Protein AF-0000000066052408 (afdb_homodimer)

Radius of gyration: 25.33 Å; Cα contacts (8 Å, |Δi|>4): 1252; chains: 2; bounding box: 66×74×55 Å

Solvent-accessible surface area (backbone atoms only — not comparable to full-atom values): 29559 Å² total; per-residue (Å²): 128,69,48,79,60,50,40,47,70,69,56,45,49,55,60,23,17,51,50,47,52,53,45,55,69,47,71,55,38,45,65,36,35,68,31,61,37,12,37,42,24,28,42,33,42,73,71,62,40,71,30,27,34,31,48,51,47,48,44,19,26,50,56,53,18,26,59,65,56,77,72,68,46,70,68,59,51,27,50,50,45,27,32,21,41,76,58,24,73,42,18,31,36,32,50,43,48,46,19,87,60,53,43,69,35,18,24,49,43,43,47,47,33,48,73,22,34,39,18,25,37,33,42,34,34,56,32,76,59,57,46,38,37,100,78,55,41,79,44,62,48,55,71,67,56,37,44,48,31,49,34,31,33,46,57,47,42,62,89,50,71,53,36,39,23,38,30,56,59,31,49,80,74,72,27,59,69,55,29,42,54,49,52,42,47,31,49,73,48,54,40,63,27,36,41,43,64,40,56,86,47,69,65,55,54,51,54,41,40,72,64,43,83,61,34,28,32,40,37,42,39,53,74,91,68,67,41,51,72,60,34,18,76,51,40,26,24,36,31,31,57,51,64,38,42,57,33,19,16,50,32,38,28,51,55,43,48,50,41,37,73,74,64,46,58,41,90,70,50,74,64,52,42,52,71,67,56,50,34,60,35,18,35,38,65,62,51,50,51,49,39,52,70,72,57,42,69,89,121,128,70,48,79,61,52,39,47,71,66,57,44,45,56,61,24,17,52,50,46,52,52,46,56,69,46,71,55,38,44,65,35,36,68,32,60,36,12,36,44,25,28,42,32,42,74,72,63,39,74,30,29,34,31,48,52,48,48,44,18,28,51,55,54,17,26,59,67,56,77,72,68,45,70,69,59,50,27,50,50,45,27,32,21,42,76,57,25,74,42,18,31,36,32,50,44,48,46,21,85,60,53,43,69,35,18,25,49,44,44,47,48,34,49,74,23,34,38,17,24,37,33,41,34,33,56,31,76,62,54,52,32,41,100,80,56,42,80,43,64,49,55,71,68,56,37,44,47,33,49,34,30,33,45,59,46,42,62,88,50,71,52,36,39,24,38,30,58,59,30,48,82,75,71,28,58,68,54,30,41,53,50,52,41,48,32,49,72,49,55,39,63,28,37,40,42,66,41,54,85,48,68,64,56,54,50,54,41,40,72,64,43,85,61,36,28,32,39,36,44,39,53,74,91,67,66,42,52,73,60,36,18,77,53,41,24,23,37,32,31,58,51,63,38,41,57,33,18,16,49,31,38,28,48,55,43,48,49,42,38,73,73,64,45,57,42,87,70,51,74,64,50,42,52,71,67,57,50,35,59,34,17,34,35,66,61,51,50,52,47,39,54,69,72,54,42,69,88,120

Sequence (598 aa):
MLNEHGRRLLLGPTTQRRRLRQILDREDCVTMATIFDPVSARLAEQLGYEAGLMGGSLASYAVLGAPDLIVLTLTELAEQVHRCTRVSDVPLVVDGDHGYGNALSVMRTVHELDRAGAAAVTIEDTLLPRPYGSSGKPALVSFDEAVARVEAAVAARGDSDLLVLGRTSAATLNGIEDAVARFKAFEAAGVDAIFLPGPQQREQIDAISDAVKVPLLMAGAPEALCDPAYLATRRVKAWSAGHQTFSVALKALHDSMQLVRSGTLSLHLPGQASKQLLEQATGVPEYDEWTRQYLAGGAMLNEHGRRLLLGPTTQRRRLRQILDREDCVTMATIFDPVSARLAEQLGYEAGLMGGSLASYAVLGAPDLIVLTLTELAEQVHRCTRVSDVPLVVDGDHGYGNALSVMRTVHELDRAGAAAVTIEDTLLPRPYGSSGKPALVSFDEAVARVEAAVAARGDSDLLVLGRTSAATLNGIEDAVARFKAFEAAGVDAIFLPGPQQREQIDAISDAVKVPLLMAGAPEALCDPAYLATRRVKAWSAGHQTFSVALKALHDSMQLVRSGTLSLHLPGQASKQLLEQATGVPEYDEWTRQYLAGGA

Foldseek 3Di:
DQPPLNCCVVVALQLQLVLVLVLLVDLFAFEAQEDAAQLSLLVCQVVPGQAHEDEQQSVCCNQPVDGRQVPQDLVSQLQRLLRRSSRHSHAYEYECEQLSDALVSVLVSLVSNVNSNHSEYEHEFWDPRPPDDVNNGIDGDDLVRLLSSLLSNVVSCPPPSYFYEYEYPCCVVPNLVVVLVSNLSSVVSPGQEYEYEADEDPVSLQSNLVSHPHAYEYEQYDPVNPDRVVCSVSRHSYYYNDDVVVVVVVVLVVVLVVCVVVPDDSVPDPPDDDPVSVCSSVCVVVVVVVCVVPVVPDD/DQPPLNCCVVVALQLQLVLVVVLLVDLFAFEAQEDAAQLSLLVCQVVPGQAHEDEQQSVCCNQPVDGRQLPQDLVSQLQRLLRNSSRHSHAYEYECEQLSDALVSLLVSLVSNVNSNHSEYEHEFWDPRPDDDVNRHIDGDDLVRLLSNLLSNVVSCPPPSYFYEYEYPCCVVPNLVVVLVSNLSSVVSPGQEYEYEEDEDPVSLQSNLVSHPHAYEYEQYDPVNPDRVVCSVSRHSYYYNDDVVVVVVVVLVVVLVVCVVVPDDSVPDPPDDDPVSVCSSVCVVVVVVVCCVPVVPDD

Secondary structure (DSSP, 8-state):
---HHHHHHHHTTHHHHHHHHHHHHSSS-EEPEE--SHHHHHHHHHTT-S-EEE-HHHHHHHHHSS-SSS-S-HHHHHHHHHHHHTT--S-EEEE-TTTTSSHHHHHHHHHHHHHTT-SEEEE--BPSSSS-STTSS--B--HHHHHHHHHHHHHHHTT---EEEEE--HHHHT-HHHHHHHHHHHHHTT-SEEEEE---SHHHHHHHHHH--S-EEEES--GGG--HHHHHHTTEEEEE--SHHHHHHHHHHHHHHHHHHTT--GGG-TTPPPHHHHHHHTTHHHHHHHIIIIIS---/---HHHHHHHHTTHHHHHHHHHHHHSSS-EEPEE--SHHHHHHHHHTT-S-EEE-HHHHHHHHHSS-SSS-S-HHHHHHHHHHHHTT--S-EEEE-TTTTSSHHHHHHHHHHHHHTT-SEEEE--BPSSSS-STTSS--B--HHHHHHHHHHHHHHHTT---EEEEE--HHHHT-HHHHHHHHHHHHHHT-SEEEEE---SHHHHHHHHHH--S-EEEES--GGG--HHHHHHTTEEEEE--SHHHHHHHHHHHHHHHHHHTT--GGG-TTPPPHHHHHHHTTHHHHHHHIIIIIS---

Structure (mmCIF, N/CA/C/O backbone):
data_AF-0000000066052408-model_v1
#
loop_
_entity.id
_entity.type
_entity.pdbx_description
1 polymer 'Oxaloacetate decarboxylase'
#
loop_
_atom_site.group_PDB
_atom_site.id
_atom_site.type_symbol
_atom_site.label_atom_id
_atom_site.label_alt_id
_atom_site.label_comp_id
_atom_site.label_asym_id
_atom_site.label_entity_id
_atom_site.label_seq_id
_atom_site.pdbx_PDB_ins_code
_atom_site.Cartn_x
_atom_site.Cartn_y
_atom_site.Cartn_z
_atom_site.occupancy
_atom_site.B_iso_or_equiv
_atom_site.auth_seq_id
_atom_site.auth_comp_id
_atom_site.auth_asym_id
_atom_site.auth_atom_id
_atom_site.pdbx_PDB_model_num
ATOM 1 N N . MET A 1 1 ? -30.516 -6.156 8.039 1 37.28 1 MET A N 1
ATOM 2 C CA . MET A 1 1 ? -29.938 -6.875 6.898 1 37.28 1 MET A CA 1
ATOM 3 C C . MET A 1 1 ? -28.516 -6.43 6.633 1 37.28 1 MET A C 1
ATOM 5 O O . MET A 1 1 ? -28.25 -5.238 6.457 1 37.28 1 MET A O 1
ATOM 9 N N . LEU A 1 2 ? -27.672 -7.238 6.957 1 46.19 2 LEU A N 1
ATOM 10 C CA . LEU A 1 2 ? -26.266 -6.879 6.863 1 46.19 2 LEU A CA 1
ATOM 11 C C . LEU A 1 2 ? -25.906 -6.461 5.438 1 46.19 2 LEU A C 1
ATOM 13 O O . LEU A 1 2 ? -26.266 -7.145 4.477 1 46.19 2 LEU A O 1
ATOM 17 N N . ASN A 1 3 ? -25.562 -5.305 5.262 1 50.91 3 ASN A N 1
ATOM 18 C CA . ASN A 1 3 ? -25.094 -4.875 3.947 1 50.91 3 ASN A CA 1
ATOM 19 C C . ASN A 1 3 ? -23.938 -5.727 3.455 1 50.91 3 ASN A C 1
ATOM 21 O O . ASN A 1 3 ? -23.5 -6.648 4.145 1 50.91 3 ASN A O 1
ATOM 25 N N . GLU A 1 4 ? -23.719 -5.66 2.184 1 53.06 4 GLU A N 1
ATOM 26 C CA . GLU A 1 4 ? -22.734 -6.5 1.504 1 53.06 4 GLU A CA 1
ATOM 27 C C . GLU A 1 4 ? -21.438 -6.566 2.291 1 53.06 4 GLU A C 1
ATOM 29 O O . GLU A 1 4 ? -20.812 -7.625 2.377 1 53.06 4 GLU A O 1
ATOM 34 N N . HIS A 1 5 ? -21.172 -5.586 3.004 1 54.22 5 HIS A N 1
ATOM 35 C CA . HIS A 1 5 ? -19.953 -5.531 3.795 1 54.22 5 HIS A CA 1
ATOM 36 C C . HIS A 1 5 ? -20.094 -6.336 5.082 1 54.22 5 HIS A C 1
ATOM 38 O O . HIS A 1 5 ? -19.172 -7.066 5.469 1 54.22 5 HIS A O 1
ATOM 44 N N . GLY A 1 6 ? -21.219 -6.035 5.754 1 53.59 6 GLY A N 1
ATOM 45 C CA . GLY A 1 6 ? -21.469 -6.832 6.941 1 53.59 6 GLY A CA 1
ATOM 46 C C . GLY A 1 6 ? -21.422 -8.328 6.68 1 53.59 6 GLY A C 1
ATOM 47 O O . GLY A 1 6 ? -20.969 -9.094 7.527 1 53.59 6 GLY A O 1
ATOM 48 N N . ARG A 1 7 ? -21.938 -8.57 5.543 1 50.34 7 ARG A N 1
ATOM 49 C CA . ARG A 1 7 ? -21.938 -9.977 5.168 1 50.34 7 ARG A CA 1
ATOM 50 C C . ARG A 1 7 ? -20.516 -10.492 4.984 1 50.34 7 ARG A C 1
ATOM 52 O O . ARG A 1 7 ? -20.203 -11.625 5.359 1 50.34 7 ARG A O 1
ATOM 59 N N . ARG A 1 8 ? -19.625 -9.641 4.449 1 55.69 8 ARG A N 1
ATOM 60 C CA . ARG A 1 8 ? -18.234 -10.031 4.262 1 55.69 8 ARG A CA 1
ATOM 61 C C . ARG A 1 8 ? -17.562 -10.312 5.602 1 55.69 8 ARG A C 1
ATOM 63 O O . ARG A 1 8 ? -16.812 -11.281 5.73 1 55.69 8 ARG A O 1
ATOM 70 N N . LEU A 1 9 ? -17.891 -9.445 6.434 1 53.72 9 LEU A N 1
ATOM 71 C CA . LEU A 1 9 ? -17.281 -9.602 7.75 1 53.72 9 LEU A CA 1
ATOM 72 C C . LEU A 1 9 ? -17.812 -10.852 8.445 1 53.72 9 LEU A C 1
ATOM 74 O O . LEU A 1 9 ? -17.094 -11.5 9.203 1 53.72 9 LEU A O 1
ATOM 78 N N . LEU A 1 10 ? -19.094 -11.133 8.156 1 46.66 10 LEU A N 1
ATOM 79 C CA . LEU A 1 10 ? -19.734 -12.234 8.859 1 46.66 10 LEU A CA 1
ATOM 80 C C . LEU A 1 10 ? -19.469 -13.562 8.156 1 46.66 10 LEU A C 1
ATOM 82 O O . LEU A 1 10 ? -19.328 -14.594 8.812 1 46.66 10 LEU A O 1
ATOM 86 N N . LEU A 1 11 ? -19.562 -13.453 6.855 1 53.84 11 LEU A N 1
ATOM 87 C CA . LEU A 1 11 ? -19.484 -14.734 6.16 1 53.84 11 LEU A CA 1
ATOM 88 C C . LEU A 1 11 ? -18.031 -15.18 6.004 1 53.84 11 LEU A C 1
ATOM 90 O O . LEU A 1 11 ? -17.75 -16.359 5.766 1 53.84 11 LEU A O 1
ATOM 94 N N . GLY A 1 12 ? -17.156 -14.398 6.465 1 62.5 12 GLY A N 1
ATOM 95 C CA . GLY A 1 12 ? -15.75 -14.781 6.402 1 62.5 12 GLY A CA 1
ATOM 96 C C . GLY A 1 12 ? -15.289 -15.117 4.996 1 62.5 12 GLY A C 1
ATOM 97 O O . GLY A 1 12 ? -15.977 -14.812 4.02 1 62.5 12 GLY A O 1
ATOM 98 N N . PRO A 1 13 ? -14.156 -15.625 4.785 1 73.56 13 PRO A N 1
ATOM 99 C CA . PRO A 1 13 ? -13.508 -15.93 3.502 1 73.56 13 PRO A CA 1
ATOM 100 C C . PRO A 1 13 ? -14.156 -17.094 2.773 1 73.56 13 PRO A C 1
ATOM 102 O O . PRO A 1 13 ? -13.789 -17.406 1.637 1 73.56 13 PRO A O 1
ATOM 105 N N . THR A 1 14 ? -15.164 -17.688 3.312 1 75.88 14 THR A N 1
ATOM 106 C CA . THR A 1 14 ? -15.758 -18.906 2.775 1 75.88 14 THR A CA 1
ATOM 107 C C . THR A 1 14 ? -16.438 -18.625 1.438 1 75.88 14 THR A C 1
ATOM 109 O O . THR A 1 14 ? -16.344 -19.438 0.514 1 75.88 14 THR A O 1
ATOM 112 N N . THR A 1 15 ? -17 -17.5 1.375 1 80.88 15 THR A N 1
ATOM 113 C CA . THR A 1 15 ? -17.703 -17.156 0.137 1 80.88 15 THR A CA 1
ATOM 114 C C . THR A 1 15 ? -16.703 -17 -1.01 1 80.88 15 THR A C 1
ATOM 116 O O . THR A 1 15 ? -16.922 -17.531 -2.102 1 80.88 15 THR A O 1
ATOM 119 N N . GLN A 1 16 ? -15.578 -16.344 -0.748 1 89.62 16 GLN A N 1
ATOM 120 C CA . GLN A 1 16 ? -14.555 -16.141 -1.767 1 89.62 16 GLN A CA 1
ATOM 121 C C . GLN A 1 16 ? -13.93 -17.469 -2.184 1 89.62 16 GLN A C 1
ATOM 123 O O . GLN A 1 16 ? -13.68 -17.703 -3.369 1 89.62 16 GLN A O 1
ATOM 128 N N . ARG A 1 17 ? -13.773 -18.359 -1.26 1 93.94 17 ARG A N 1
ATOM 129 C CA . ARG A 1 17 ? -13.18 -19.656 -1.538 1 93.94 17 ARG A CA 1
ATOM 130 C C . ARG A 1 17 ? -14.109 -20.531 -2.379 1 93.94 17 ARG A C 1
ATOM 132 O O . ARG A 1 17 ? -13.68 -21.172 -3.332 1 93.94 17 ARG A O 1
ATOM 139 N N . ARG A 1 18 ? -15.344 -20.484 -2.027 1 91.94 18 ARG A N 1
ATOM 140 C CA . ARG A 1 18 ? -16.344 -21.219 -2.807 1 91.94 18 ARG A CA 1
ATOM 141 C C . ARG A 1 18 ? -16.438 -20.672 -4.227 1 91.94 18 ARG A C 1
ATOM 143 O O . ARG A 1 18 ? -16.547 -21.438 -5.188 1 91.94 18 ARG A O 1
ATOM 150 N N . ARG A 1 19 ? -16.359 -19.438 -4.316 1 94.19 19 ARG A N 1
ATOM 151 C CA . ARG A 1 19 ? -16.406 -18.812 -5.637 1 94.19 19 ARG A CA 1
ATOM 152 C C . ARG A 1 19 ? -15.211 -19.234 -6.488 1 94.19 19 ARG A C 1
ATOM 154 O O . ARG A 1 19 ? -15.359 -19.5 -7.684 1 94.19 19 ARG A O 1
ATOM 161 N N . LEU A 1 20 ? -14.047 -19.266 -5.891 1 97.25 20 LEU A N 1
ATOM 162 C CA . LEU A 1 20 ? -12.875 -19.703 -6.648 1 97.25 20 LEU A CA 1
ATOM 163 C C . LEU A 1 20 ? -13.023 -21.156 -7.082 1 97.25 20 LEU A C 1
ATOM 165 O O . LEU A 1 20 ? -12.703 -21.5 -8.219 1 97.25 20 LEU A O 1
ATOM 169 N N . ARG A 1 21 ? -13.562 -21.969 -6.223 1 96.38 21 ARG A N 1
ATOM 170 C CA . ARG A 1 21 ? -13.797 -23.359 -6.57 1 96.38 21 ARG A CA 1
ATOM 171 C C . ARG A 1 21 ? -14.758 -23.469 -7.75 1 96.38 21 ARG A C 1
ATOM 173 O O . ARG A 1 21 ? -14.555 -24.297 -8.641 1 96.38 21 ARG A O 1
ATOM 180 N N . GLN A 1 22 ? -15.734 -22.641 -7.758 1 96.44 22 GLN A N 1
ATOM 181 C CA . GLN A 1 22 ? -16.688 -22.641 -8.859 1 96.44 22 GLN A CA 1
ATOM 182 C C . GLN A 1 22 ? -16 -22.25 -10.172 1 96.44 22 GLN A C 1
ATOM 184 O O . GLN A 1 22 ? -16.297 -22.812 -11.227 1 96.44 22 GLN A O 1
ATOM 189 N N . ILE A 1 23 ? -15.148 -21.297 -10.07 1 96.88 23 ILE A N 1
ATOM 190 C CA . ILE A 1 23 ? -14.391 -20.891 -11.25 1 96.88 23 ILE A CA 1
ATOM 191 C C . ILE A 1 23 ? -13.578 -22.062 -11.781 1 96.88 23 ILE A C 1
ATOM 193 O O . ILE A 1 23 ? -13.531 -22.297 -12.992 1 96.88 23 ILE A O 1
ATOM 197 N N . LEU A 1 24 ? -12.977 -22.828 -10.914 1 97.19 24 LEU A N 1
ATOM 198 C CA . LEU A 1 24 ? -12.109 -23.953 -11.281 1 97.19 24 LEU A CA 1
ATOM 199 C C . LEU A 1 24 ? -12.914 -25.078 -11.914 1 97.19 24 LEU A C 1
ATOM 201 O O . LEU A 1 24 ? -12.352 -25.938 -12.602 1 97.19 24 LEU A O 1
ATOM 205 N N . ASP A 1 25 ? -14.203 -25.047 -11.719 1 96 25 ASP A N 1
ATOM 206 C CA . ASP A 1 25 ? -15.062 -26.109 -12.234 1 96 25 ASP A CA 1
ATOM 207 C C . ASP A 1 25 ? -15.672 -25.703 -13.578 1 96 25 ASP A C 1
ATOM 209 O O . ASP A 1 25 ? -16.297 -26.516 -14.258 1 96 25 ASP A O 1
ATOM 213 N N . ARG A 1 26 ? -15.477 -24.484 -13.984 1 95.88 26 ARG A N 1
ATOM 214 C CA . ARG A 1 26 ? -16.031 -24 -15.242 1 95.88 26 ARG A CA 1
ATOM 215 C C . ARG A 1 26 ? -15.203 -24.5 -16.422 1 95.88 26 ARG A C 1
ATOM 217 O O . ARG A 1 26 ? -14.125 -25.062 -16.25 1 95.88 26 ARG A O 1
ATOM 224 N N . GLU A 1 27 ? -15.773 -24.25 -17.594 1 95.56 27 GLU A N 1
ATOM 225 C CA . GLU A 1 27 ? -15.086 -24.656 -18.812 1 95.56 27 GLU A CA 1
ATOM 226 C C . GLU A 1 27 ? -14.195 -23.547 -19.359 1 95.56 27 GLU A C 1
ATOM 228 O O . GLU A 1 27 ? -13.242 -23.812 -20.078 1 95.56 27 GLU A O 1
ATOM 233 N N . ASP A 1 28 ? -14.5 -22.359 -18.969 1 96.19 28 ASP A N 1
ATOM 234 C CA . ASP A 1 28 ? -13.773 -21.219 -19.516 1 96.19 28 ASP A CA 1
ATOM 235 C C . ASP A 1 28 ? -12.562 -20.859 -18.672 1 96.19 28 ASP A C 1
ATOM 237 O O . ASP A 1 28 ? -12.305 -21.516 -17.641 1 96.19 28 ASP A O 1
ATOM 241 N N . CYS A 1 29 ? -11.719 -20.016 -19.156 1 96.69 29 CYS A N 1
ATOM 242 C CA . CYS A 1 29 ? -10.555 -19.453 -18.484 1 96.69 29 CYS A CA 1
ATOM 243 C C . CYS A 1 29 ? -10.766 -17.984 -18.172 1 96.69 29 CYS A C 1
ATOM 245 O O . CYS A 1 29 ? -11.023 -17.188 -19.078 1 96.69 29 CYS A O 1
ATOM 247 N N . VAL A 1 30 ? -10.664 -17.641 -16.906 1 96.06 30 VAL A N 1
ATOM 248 C CA . VAL A 1 30 ? -10.914 -16.25 -16.547 1 96.06 30 VAL A CA 1
ATOM 249 C C . VAL A 1 30 ? -9.586 -15.523 -16.375 1 96.06 30 VAL A C 1
ATOM 251 O O . VAL A 1 30 ? -8.57 -16.141 -16.016 1 96.06 30 VAL A O 1
ATOM 254 N N . THR A 1 31 ? -9.609 -14.211 -16.656 1 95.31 31 THR A N 1
ATOM 255 C CA . THR A 1 31 ? -8.469 -13.336 -16.406 1 95.31 31 THR A CA 1
ATOM 256 C C . THR A 1 31 ? -8.461 -12.859 -14.953 1 95.31 31 THR A C 1
ATOM 258 O O . THR A 1 31 ? -9.461 -12.32 -14.469 1 95.31 31 THR A O 1
ATOM 261 N N . MET A 1 32 ? -7.367 -13.078 -14.305 1 96.88 32 MET A N 1
ATOM 262 C CA . MET A 1 32 ? -7.258 -12.641 -12.914 1 96.88 32 MET A CA 1
ATOM 263 C C . MET A 1 32 ? -6.762 -11.195 -12.836 1 96.88 32 MET A C 1
ATOM 265 O O . MET A 1 32 ? -5.875 -10.805 -13.594 1 96.88 32 MET A O 1
ATOM 269 N N . ALA A 1 33 ? -7.285 -10.453 -11.945 1 97.62 33 ALA A N 1
ATOM 270 C CA . ALA A 1 33 ? -6.781 -9.109 -11.656 1 97.62 33 ALA A CA 1
ATOM 271 C C . ALA A 1 33 ? -5.469 -9.172 -10.875 1 97.62 33 ALA A C 1
ATOM 273 O O . ALA A 1 33 ? -5.293 -10.039 -10.016 1 97.62 33 ALA A O 1
ATOM 274 N N . THR A 1 34 ? -4.594 -8.273 -11.203 1 96.38 34 THR A N 1
ATOM 275 C CA . THR A 1 34 ? -3.43 -8.039 -10.359 1 96.38 34 THR A CA 1
ATOM 276 C C . THR A 1 34 ? -3.809 -7.211 -9.133 1 96.38 34 THR A C 1
ATOM 278 O O . THR A 1 34 ? -4.227 -6.059 -9.258 1 96.38 34 THR A O 1
ATOM 281 N N . ILE A 1 35 ? -3.693 -7.809 -7.961 1 98.19 35 ILE A N 1
ATOM 282 C CA . ILE A 1 35 ? -4.082 -7.148 -6.719 1 98.19 35 ILE A CA 1
ATOM 283 C C . ILE A 1 35 ? -2.881 -7.062 -5.781 1 98.19 35 ILE A C 1
ATOM 285 O O . ILE A 1 35 ? -2.174 -8.055 -5.578 1 98.19 35 ILE A O 1
ATOM 289 N N . PHE A 1 36 ? -2.613 -5.84 -5.219 1 97.88 36 PHE A N 1
ATOM 290 C CA . PHE A 1 36 ? -1.423 -5.695 -4.387 1 97.88 36 PHE A CA 1
ATOM 291 C C . PHE A 1 36 ? -1.698 -4.773 -3.205 1 97.88 36 PHE A C 1
ATOM 293 O O . PHE A 1 36 ? -0.852 -4.617 -2.322 1 97.88 36 PHE A O 1
ATOM 300 N N . ASP A 1 37 ? -2.82 -4.145 -3.127 1 98.06 37 ASP A N 1
ATOM 301 C CA . ASP A 1 37 ? -3.244 -3.299 -2.014 1 98.06 37 ASP A CA 1
ATOM 302 C C . ASP A 1 37 ? -4.766 -3.168 -1.972 1 98.06 37 ASP A C 1
ATOM 304 O O . ASP A 1 37 ? -5.461 -3.676 -2.854 1 98.06 37 ASP A O 1
ATOM 308 N N . PRO A 1 38 ? -5.332 -2.535 -0.954 1 98.06 38 PRO A N 1
ATOM 309 C CA . PRO A 1 38 ? -6.789 -2.447 -0.816 1 98.06 38 PRO A CA 1
ATOM 310 C C . PRO A 1 38 ? -7.449 -1.711 -1.98 1 98.06 38 PRO A C 1
ATOM 312 O O . PRO A 1 38 ? -8.539 -2.094 -2.422 1 98.06 38 PRO A O 1
ATOM 315 N N . VAL A 1 39 ? -6.824 -0.706 -2.49 1 98.31 39 VAL A N 1
ATOM 316 C CA . VAL A 1 39 ? -7.402 0.071 -3.582 1 98.31 39 VAL A CA 1
ATOM 317 C C . VAL A 1 39 ? -7.492 -0.793 -4.84 1 98.31 39 VAL A C 1
ATOM 319 O O . VAL A 1 39 ? -8.539 -0.83 -5.496 1 98.31 39 VAL A O 1
ATOM 322 N N . SER A 1 40 ? -6.445 -1.559 -5.172 1 98.31 40 SER A N 1
ATOM 323 C CA . SER A 1 40 ? -6.504 -2.441 -6.332 1 98.31 40 SER A CA 1
ATOM 324 C C . SER A 1 40 ? -7.52 -3.561 -6.129 1 98.31 40 SER A C 1
ATOM 326 O O . SER A 1 40 ? -8.148 -4.016 -7.082 1 98.31 40 SER A O 1
ATOM 328 N N . ALA A 1 41 ? -7.695 -4.008 -4.906 1 98.19 41 ALA A N 1
ATOM 329 C CA . ALA A 1 41 ? -8.703 -5.02 -4.602 1 98.19 41 ALA A CA 1
ATOM 330 C C . ALA A 1 41 ? -10.109 -4.48 -4.836 1 98.19 41 ALA A C 1
ATOM 332 O O . ALA A 1 41 ? -10.945 -5.148 -5.457 1 98.19 41 ALA A O 1
ATOM 333 N N . ARG A 1 42 ? -10.367 -3.262 -4.352 1 97.88 42 ARG A N 1
ATOM 334 C CA . ARG A 1 42 ? -11.672 -2.643 -4.57 1 97.88 42 ARG A CA 1
ATOM 335 C C . ARG A 1 42 ? -11.938 -2.436 -6.055 1 97.88 42 ARG A C 1
ATOM 337 O O . ARG A 1 42 ? -13.047 -2.686 -6.535 1 97.88 42 ARG A O 1
ATOM 344 N N . LEU A 1 43 ? -10.914 -1.972 -6.762 1 98.5 43 LEU A N 1
ATOM 345 C CA . LEU A 1 43 ? -11.062 -1.737 -8.195 1 98.5 43 LEU A CA 1
ATOM 346 C C . LEU A 1 43 ? -11.383 -3.035 -8.93 1 98.5 43 LEU A C 1
ATOM 348 O O . LEU A 1 43 ? -12.203 -3.051 -9.844 1 98.5 43 LEU A O 1
ATOM 352 N N . ALA A 1 44 ? -10.719 -4.141 -8.539 1 98.19 44 ALA A N 1
ATOM 353 C CA . ALA A 1 44 ? -10.984 -5.434 -9.156 1 98.19 44 ALA A CA 1
ATOM 354 C C . ALA A 1 44 ? -12.453 -5.82 -9.023 1 98.19 44 ALA A C 1
ATOM 356 O O . ALA A 1 44 ? -13.078 -6.27 -9.984 1 98.19 44 ALA A O 1
ATOM 357 N N . GLU A 1 45 ? -12.953 -5.629 -7.844 1 96.81 45 GLU A N 1
ATOM 358 C CA . GLU A 1 45 ? -14.359 -5.945 -7.594 1 96.81 45 GLU A CA 1
ATOM 359 C C . GLU A 1 45 ? -15.281 -5.043 -8.398 1 96.81 45 GLU A C 1
ATOM 361 O O . GLU A 1 45 ? -16.219 -5.516 -9.039 1 96.81 45 GLU A O 1
ATOM 366 N N . GLN A 1 46 ? -15.008 -3.764 -8.406 1 96.5 46 GLN A N 1
ATOM 367 C CA . GLN A 1 46 ? -15.828 -2.779 -9.102 1 96.5 46 GLN A CA 1
ATOM 368 C C . GLN A 1 46 ? -15.844 -3.031 -10.602 1 96.5 46 GLN A C 1
ATOM 370 O O . GLN A 1 46 ? -16.859 -2.803 -11.266 1 96.5 46 GLN A O 1
ATOM 375 N N . LEU A 1 47 ? -14.742 -3.502 -11.125 1 97.94 47 LEU A N 1
ATOM 376 C CA . LEU A 1 47 ? -14.594 -3.703 -12.562 1 97.94 47 LEU A CA 1
ATOM 377 C C . LEU A 1 47 ? -15.109 -5.078 -12.977 1 97.94 47 LEU A C 1
ATOM 379 O O . LEU A 1 47 ? -15.133 -5.406 -14.164 1 97.94 47 LEU A O 1
ATOM 383 N N . GLY A 1 48 ? -15.469 -5.953 -11.977 1 97.38 48 GLY A N 1
ATOM 384 C CA . GLY A 1 48 ? -16.141 -7.207 -12.273 1 97.38 48 GLY A CA 1
ATOM 385 C C . GLY A 1 48 ? -15.195 -8.375 -12.453 1 97.38 48 GLY A C 1
ATOM 386 O O . GLY A 1 48 ? -15.547 -9.375 -13.078 1 97.38 48 GLY A O 1
ATOM 387 N N . TYR A 1 49 ? -13.977 -8.242 -12.008 1 97.69 49 TYR A N 1
ATOM 388 C CA . TYR A 1 49 ? -13.102 -9.406 -12.016 1 97.69 49 TYR A CA 1
ATOM 389 C C . TYR A 1 49 ? -13.664 -10.516 -11.133 1 97.69 49 TYR A C 1
ATOM 391 O O . TYR A 1 49 ? -14.227 -10.25 -10.07 1 97.69 49 TYR A O 1
ATOM 399 N N . GLU A 1 50 ? -13.445 -11.703 -11.539 1 97.25 50 GLU A N 1
ATOM 400 C CA . GLU A 1 50 ? -14.008 -12.836 -10.805 1 97.25 50 GLU A CA 1
ATOM 401 C C . GLU A 1 50 ? -12.961 -13.492 -9.906 1 97.25 50 GLU A C 1
ATOM 403 O O . GLU A 1 50 ? -13.305 -14.258 -9.008 1 97.25 50 GLU A O 1
ATOM 408 N N . ALA A 1 51 ? -11.68 -13.188 -10.141 1 98 51 ALA A N 1
ATOM 409 C CA . ALA A 1 51 ? -10.555 -13.672 -9.336 1 98 51 ALA A CA 1
ATOM 410 C C . ALA A 1 51 ? -9.383 -12.703 -9.406 1 98 51 ALA A C 1
ATOM 412 O O . ALA A 1 51 ? -9.273 -11.914 -10.352 1 98 51 ALA A O 1
ATOM 413 N N . GLY A 1 52 ? -8.586 -12.727 -8.406 1 97.88 52 GLY A N 1
ATOM 414 C CA . GLY A 1 52 ? -7.375 -11.922 -8.352 1 97.88 52 GLY A CA 1
ATOM 415 C C . GLY A 1 52 ? -6.141 -12.719 -7.977 1 97.88 52 GLY A C 1
ATOM 416 O O . GLY A 1 52 ? -6.246 -13.82 -7.441 1 97.88 52 GLY A O 1
ATOM 417 N N . LEU A 1 53 ? -5.004 -12.156 -8.312 1 98.31 53 LEU A N 1
ATOM 418 C CA . LEU A 1 53 ? -3.703 -12.742 -8 1 98.31 53 LEU A CA 1
ATOM 419 C C . LEU A 1 53 ? -2.811 -11.727 -7.289 1 98.31 53 LEU A C 1
ATOM 421 O O . LEU A 1 53 ? -2.658 -10.594 -7.754 1 98.31 53 LEU A O 1
ATOM 425 N N . MET A 1 54 ? -2.338 -12.102 -6.145 1 98.12 54 MET A N 1
ATOM 426 C CA . MET A 1 54 ? -1.227 -11.398 -5.512 1 98.12 54 MET A CA 1
ATOM 427 C C . MET A 1 54 ? 0.064 -12.203 -5.633 1 98.12 54 MET A C 1
ATOM 429 O O . MET A 1 54 ? 0.312 -13.109 -4.836 1 98.12 54 MET A O 1
ATOM 433 N N . GLY A 1 55 ? 0.853 -11.836 -6.613 1 96.38 55 GLY A N 1
ATOM 434 C CA . GLY A 1 55 ? 2.154 -12.461 -6.77 1 96.38 55 GLY A CA 1
ATOM 435 C C . GLY A 1 55 ? 3.156 -12.031 -5.719 1 96.38 55 GLY A C 1
ATOM 436 O O . GLY A 1 55 ? 2.969 -11 -5.062 1 96.38 55 GLY A O 1
ATOM 437 N N . GLY A 1 56 ? 4.199 -12.82 -5.562 1 93.94 56 GLY A N 1
ATOM 438 C CA . GLY A 1 56 ? 5.242 -12.508 -4.598 1 93.94 56 GLY A CA 1
ATOM 439 C C . GLY A 1 56 ? 5.965 -11.211 -4.902 1 93.94 56 GLY A C 1
ATOM 440 O O . GLY A 1 56 ? 6.273 -10.43 -3.996 1 93.94 56 GLY A O 1
ATOM 441 N N . SER A 1 57 ? 6.254 -10.961 -6.148 1 93.56 57 SER A N 1
ATOM 442 C CA . SER A 1 57 ? 6.945 -9.734 -6.527 1 93.56 57 SER A CA 1
ATOM 443 C C . SER A 1 57 ? 6.121 -8.5 -6.176 1 93.56 57 SER A C 1
ATOM 445 O O . SER A 1 57 ? 6.645 -7.535 -5.613 1 93.56 57 SER A O 1
ATOM 447 N N . LEU A 1 58 ? 4.844 -8.555 -6.465 1 94.62 58 LEU A N 1
ATOM 448 C CA . LEU A 1 58 ? 3.984 -7.402 -6.199 1 94.62 58 LEU A CA 1
ATOM 449 C C . LEU A 1 58 ? 3.85 -7.156 -4.699 1 94.62 58 LEU A C 1
ATOM 451 O O . LEU A 1 58 ? 3.828 -6.008 -4.254 1 94.62 58 LEU A O 1
ATOM 455 N N . ALA A 1 59 ? 3.711 -8.258 -4.004 1 96.62 59 ALA A N 1
ATOM 456 C CA . ALA A 1 59 ? 3.672 -8.102 -2.551 1 96.62 59 ALA A CA 1
ATOM 457 C C . ALA A 1 59 ? 4.953 -7.453 -2.033 1 96.62 59 ALA A C 1
ATOM 459 O O . ALA A 1 59 ? 4.902 -6.562 -1.181 1 96.62 59 ALA A O 1
ATOM 460 N N . SER A 1 60 ? 6.078 -7.883 -2.566 1 96.38 60 SER A N 1
ATOM 461 C CA . SER A 1 60 ? 7.355 -7.32 -2.15 1 96.38 60 SER A CA 1
ATOM 462 C C . SER 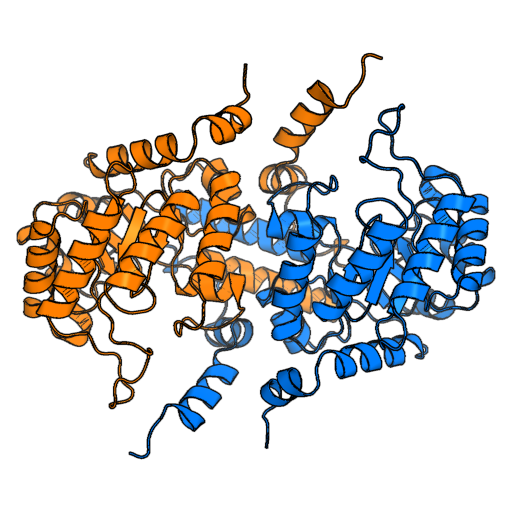A 1 60 ? 7.449 -5.84 -2.5 1 96.38 60 SER A C 1
ATOM 464 O O . SER A 1 60 ? 7.902 -5.031 -1.688 1 96.38 60 SER A O 1
ATOM 466 N N . TYR A 1 61 ? 7.016 -5.5 -3.715 1 96.88 61 TYR A N 1
ATOM 467 C CA . TYR A 1 61 ? 7.004 -4.102 -4.129 1 96.88 61 TYR A CA 1
ATOM 468 C C . TYR A 1 61 ? 6.145 -3.262 -3.193 1 96.88 61 TYR A C 1
ATOM 470 O O . TYR A 1 61 ? 6.598 -2.238 -2.676 1 96.88 61 TYR A O 1
ATOM 478 N N . ALA A 1 62 ? 4.945 -3.758 -2.965 1 97 62 ALA A N 1
ATOM 479 C CA . ALA A 1 62 ? 3.941 -2.977 -2.248 1 97 62 ALA A CA 1
ATOM 480 C C . ALA A 1 62 ? 4.324 -2.807 -0.78 1 97 62 ALA A C 1
ATOM 482 O O . ALA A 1 62 ? 4.109 -1.742 -0.195 1 97 62 ALA A O 1
ATOM 483 N N . VAL A 1 63 ? 4.91 -3.855 -0.181 1 97.44 63 VAL A N 1
ATOM 484 C CA . VAL A 1 63 ? 5.133 -3.869 1.262 1 97.44 63 VAL A CA 1
ATOM 485 C C . VAL A 1 63 ? 6.523 -3.326 1.575 1 97.44 63 VAL A C 1
ATOM 487 O O . VAL A 1 63 ? 6.703 -2.568 2.531 1 97.44 63 VAL A O 1
ATOM 490 N N . LEU A 1 64 ? 7.512 -3.668 0.698 1 96.12 64 LEU A N 1
ATOM 491 C CA . LEU A 1 64 ? 8.898 -3.398 1.062 1 96.12 64 LEU A CA 1
ATOM 492 C C . LEU A 1 64 ? 9.523 -2.373 0.12 1 96.12 64 LEU A C 1
ATOM 494 O O . LEU A 1 64 ? 10.578 -1.813 0.414 1 96.12 64 LEU A O 1
ATOM 498 N N . GLY A 1 65 ? 8.844 -2.113 -1.03 1 96.06 65 GLY A N 1
ATOM 499 C CA . GLY A 1 65 ? 9.578 -1.388 -2.051 1 96.06 65 GLY A CA 1
ATOM 500 C C . GLY A 1 65 ? 10.875 -2.07 -2.451 1 96.06 65 GLY A C 1
ATOM 501 O O . GLY A 1 65 ? 11.898 -1.411 -2.645 1 96.06 65 GLY A O 1
ATOM 502 N N . ALA A 1 66 ? 10.844 -3.342 -2.553 1 94.88 66 ALA A N 1
ATOM 503 C CA . ALA A 1 66 ? 12.031 -4.152 -2.82 1 94.88 66 ALA A CA 1
ATOM 504 C C . ALA A 1 66 ? 11.727 -5.242 -3.846 1 94.88 66 ALA A C 1
ATOM 506 O O . ALA A 1 66 ? 10.57 -5.613 -4.047 1 94.88 66 ALA A O 1
ATOM 507 N N . PRO A 1 67 ? 12.773 -5.691 -4.527 1 92.44 67 PRO A N 1
ATOM 508 C CA . PRO A 1 67 ? 12.547 -6.82 -5.43 1 92.44 67 PRO A CA 1
ATOM 509 C C . PRO A 1 67 ? 12.18 -8.102 -4.688 1 92.44 67 PRO A C 1
ATOM 511 O O . PRO A 1 67 ? 12.383 -8.195 -3.473 1 92.44 67 PRO A O 1
ATOM 514 N N . ASP A 1 68 ? 11.664 -9.023 -5.391 1 90.25 68 ASP A N 1
ATOM 515 C CA . ASP A 1 68 ? 11.219 -10.297 -4.848 1 90.25 68 ASP A CA 1
ATOM 516 C C . ASP A 1 68 ? 12.406 -11.234 -4.605 1 90.25 68 ASP A C 1
ATOM 518 O O . ASP A 1 68 ? 12.727 -12.07 -5.449 1 90.25 68 ASP A O 1
ATOM 522 N N . LEU A 1 69 ? 13.039 -11.109 -3.465 1 85.06 69 LEU A N 1
ATOM 523 C CA . LEU A 1 69 ? 14.188 -11.922 -3.09 1 85.06 69 LEU A CA 1
ATOM 524 C C . LEU A 1 69 ? 13.914 -12.695 -1.803 1 85.06 69 LEU A C 1
ATOM 526 O O . LEU A 1 69 ? 14.844 -13.008 -1.053 1 85.06 69 LEU A O 1
ATOM 530 N N . ILE A 1 70 ? 12.602 -12.773 -1.484 1 82.81 70 ILE A N 1
ATOM 531 C CA . ILE A 1 70 ? 12.102 -13.555 -0.361 1 82.81 70 ILE A CA 1
ATOM 532 C C . ILE A 1 70 ? 12.555 -12.93 0.953 1 82.81 70 ILE A C 1
ATOM 534 O O . ILE A 1 70 ? 12.906 -13.633 1.899 1 82.81 70 ILE A O 1
ATOM 538 N N . VAL A 1 71 ? 12.711 -11.664 0.881 1 88.25 71 VAL A N 1
ATOM 539 C CA . VAL A 1 71 ? 12.984 -10.938 2.117 1 88.25 71 VAL A CA 1
ATOM 540 C C . VAL A 1 71 ? 11.68 -10.602 2.83 1 88.25 71 VAL A C 1
ATOM 542 O O . VAL A 1 71 ? 11.656 -10.406 4.047 1 88.25 71 VAL A O 1
ATOM 545 N N . LEU A 1 72 ? 10.625 -10.547 2.021 1 93.62 72 LEU A N 1
ATOM 546 C CA . LEU A 1 72 ? 9.289 -10.352 2.582 1 93.62 72 LEU A CA 1
ATOM 547 C C . LEU A 1 72 ? 8.953 -11.461 3.578 1 93.62 72 LEU A C 1
ATOM 549 O O . LEU A 1 72 ? 9.047 -12.641 3.252 1 93.62 72 LEU A O 1
ATOM 553 N N . THR A 1 73 ? 8.586 -11.117 4.82 1 94.56 73 THR A N 1
ATOM 554 C CA . THR A 1 73 ? 8.266 -12.102 5.848 1 94.56 73 THR A CA 1
ATOM 555 C C . THR A 1 73 ? 6.836 -12.609 5.691 1 94.56 73 THR A C 1
ATOM 557 O O . THR A 1 73 ? 6 -11.938 5.086 1 94.56 73 THR A O 1
ATOM 560 N N . LEU A 1 74 ? 6.609 -13.75 6.234 1 96.31 74 LEU A N 1
ATOM 561 C CA . LEU A 1 74 ? 5.258 -14.305 6.211 1 96.31 74 LEU A CA 1
ATOM 562 C C . LEU A 1 74 ? 4.277 -13.359 6.902 1 96.31 74 LEU A C 1
ATOM 564 O O . LEU A 1 74 ? 3.154 -13.172 6.426 1 96.31 74 LEU A O 1
ATOM 568 N N . THR A 1 75 ? 4.742 -12.742 8.031 1 96.56 75 THR A N 1
ATOM 569 C CA . THR A 1 75 ? 3.879 -11.828 8.766 1 96.56 75 THR A CA 1
ATOM 570 C C . THR A 1 75 ? 3.486 -10.633 7.895 1 96.56 75 THR A C 1
ATOM 572 O O . THR A 1 75 ? 2.32 -10.234 7.867 1 96.56 75 THR A O 1
ATOM 575 N N . GLU A 1 76 ? 4.414 -10.102 7.184 1 97.44 76 GLU A N 1
ATOM 576 C CA . GLU A 1 76 ? 4.16 -8.977 6.293 1 97.44 76 GLU A CA 1
ATOM 577 C C . GLU A 1 76 ? 3.232 -9.367 5.148 1 97.44 76 GLU A C 1
ATOM 579 O O . GLU A 1 76 ? 2.328 -8.609 4.789 1 97.44 76 GLU A O 1
ATOM 584 N N . LEU A 1 77 ? 3.441 -10.539 4.562 1 98 77 LEU A N 1
ATOM 585 C CA . LEU A 1 77 ? 2.57 -11.016 3.49 1 98 77 LEU A CA 1
ATOM 586 C C . LEU A 1 77 ? 1.149 -11.227 4 1 98 77 LEU A C 1
ATOM 588 O O . LEU A 1 77 ? 0.188 -10.766 3.381 1 98 77 LEU A O 1
ATOM 592 N N . ALA A 1 78 ? 1.011 -11.914 5.145 1 98.19 78 ALA A N 1
ATOM 593 C CA . ALA A 1 78 ? -0.31 -12.188 5.703 1 98.19 78 ALA A CA 1
ATOM 594 C C . ALA A 1 78 ? -1.072 -10.898 5.977 1 98.19 78 ALA A C 1
ATOM 596 O O . ALA A 1 78 ? -2.273 -10.805 5.707 1 98.19 78 ALA A O 1
ATOM 597 N N . GLU A 1 79 ? -0.382 -9.938 6.457 1 97.56 79 GLU A N 1
ATOM 598 C CA . GLU A 1 79 ? -1.022 -8.656 6.719 1 97.56 79 GLU A CA 1
ATOM 599 C C . GLU A 1 79 ? -1.5 -8 5.422 1 97.56 79 GLU A C 1
ATOM 601 O O . GLU A 1 79 ? -2.609 -7.469 5.363 1 97.56 79 GLU A O 1
ATOM 606 N N . GLN A 1 80 ? -0.668 -8.016 4.449 1 98.38 80 GLN A N 1
ATOM 607 C 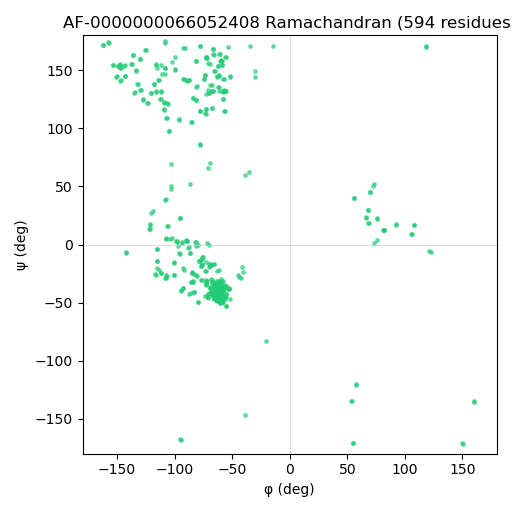CA . GLN A 1 80 ? -1.033 -7.418 3.17 1 98.38 80 GLN A CA 1
ATOM 608 C C . GLN A 1 80 ? -2.23 -8.133 2.549 1 98.38 80 GLN A C 1
ATOM 610 O O . GLN A 1 80 ? -3.117 -7.492 1.98 1 98.38 80 GLN A O 1
ATOM 615 N N . VAL A 1 81 ? -2.24 -9.461 2.66 1 98.31 81 VAL A N 1
ATOM 616 C CA . VAL A 1 81 ? -3.361 -10.258 2.166 1 98.31 81 VAL A CA 1
ATOM 617 C C . VAL A 1 81 ? -4.641 -9.859 2.898 1 98.31 81 VAL A C 1
ATOM 619 O O . VAL A 1 81 ? -5.676 -9.625 2.27 1 98.31 81 VAL A O 1
ATOM 622 N N . HIS A 1 82 ? -4.562 -9.727 4.168 1 97.19 82 HIS A N 1
ATOM 623 C CA . HIS A 1 82 ? -5.727 -9.352 4.957 1 97.19 82 HIS A CA 1
ATOM 624 C C . HIS A 1 82 ? -6.23 -7.965 4.566 1 97.19 82 HIS A C 1
ATOM 626 O O . HIS A 1 82 ? -7.441 -7.75 4.449 1 97.19 82 HIS A O 1
ATOM 632 N N . ARG A 1 83 ? -5.328 -7.023 4.363 1 97.31 83 ARG A N 1
ATOM 633 C CA . ARG A 1 83 ? -5.711 -5.68 3.939 1 97.31 83 ARG A CA 1
ATOM 634 C C . ARG A 1 83 ? -6.539 -5.727 2.658 1 97.31 83 ARG A C 1
ATOM 636 O O . ARG A 1 83 ? -7.469 -4.934 2.486 1 97.31 83 ARG A O 1
ATOM 643 N N . CYS A 1 84 ? -6.227 -6.617 1.8 1 97.69 84 CYS A N 1
ATOM 644 C CA . CYS A 1 84 ? -6.91 -6.703 0.513 1 97.69 84 CYS A CA 1
ATOM 645 C C . CYS A 1 84 ? -8.219 -7.473 0.639 1 97.69 84 CYS A C 1
ATOM 647 O O . CYS A 1 84 ? -9.242 -7.055 0.094 1 97.69 84 CYS A O 1
ATOM 649 N N . THR A 1 85 ? -8.219 -8.562 1.404 1 96.56 85 THR A N 1
ATOM 650 C CA . THR A 1 85 ? -9.375 -9.453 1.433 1 96.56 85 THR A CA 1
ATOM 651 C C . THR A 1 85 ? -10.492 -8.859 2.283 1 96.56 85 THR A C 1
ATOM 653 O O . THR A 1 85 ? -11.664 -9.203 2.102 1 96.56 85 THR A O 1
ATOM 656 N N . ARG A 1 86 ? -10.227 -7.941 3.104 1 93.25 86 ARG A N 1
ATOM 657 C CA . ARG A 1 86 ? -11.266 -7.371 3.951 1 93.25 86 ARG A CA 1
ATOM 658 C C . ARG A 1 86 ? -12.109 -6.367 3.176 1 93.25 86 ARG A C 1
ATOM 660 O O . ARG A 1 86 ? -13.203 -5.996 3.613 1 93.25 86 ARG A O 1
ATOM 667 N N . VAL A 1 87 ? -11.633 -5.926 1.976 1 94.75 87 VAL A N 1
ATOM 668 C CA . VAL A 1 87 ? -12.328 -4.824 1.326 1 94.75 87 VAL A CA 1
ATOM 669 C C . VAL A 1 87 ? -12.945 -5.301 0.014 1 94.75 87 VAL A C 1
ATOM 671 O O . VAL A 1 87 ? -13.609 -4.531 -0.683 1 94.75 87 VAL A O 1
ATOM 674 N N . SER A 1 88 ? -12.734 -6.535 -0.394 1 94.25 88 SER A N 1
ATOM 675 C CA . SER A 1 88 ? -13.195 -7.047 -1.68 1 94.25 88 SER A CA 1
ATOM 676 C C . SER A 1 88 ? -13.648 -8.5 -1.568 1 94.25 88 SER A C 1
ATOM 678 O O . SER A 1 88 ? -13.008 -9.297 -0.882 1 94.25 88 SER A O 1
ATOM 680 N N . ASP A 1 89 ? -14.625 -8.836 -2.299 1 93.12 89 ASP A N 1
ATOM 681 C CA . ASP A 1 89 ? -15.141 -10.203 -2.328 1 93.12 89 ASP A CA 1
ATOM 682 C C . ASP A 1 89 ? -14.492 -11 -3.459 1 93.12 89 ASP A C 1
ATOM 684 O O . ASP A 1 89 ? -14.836 -12.172 -3.674 1 93.12 89 ASP A O 1
ATOM 688 N N . VAL A 1 90 ? -13.594 -10.406 -4.199 1 96.69 90 VAL A N 1
ATOM 689 C CA . VAL A 1 90 ? -12.883 -11.141 -5.246 1 96.69 90 VAL A CA 1
ATOM 690 C C . VAL A 1 90 ? -11.969 -12.188 -4.613 1 96.69 90 VAL A C 1
ATOM 692 O O . VAL A 1 90 ? -11.117 -11.859 -3.783 1 96.69 90 VAL A O 1
ATOM 695 N N . PRO A 1 91 ? -12.219 -13.477 -4.898 1 98.12 91 PRO A N 1
ATOM 696 C CA . PRO A 1 91 ? -11.289 -14.469 -4.363 1 98.12 91 PRO A CA 1
ATOM 697 C C . PRO A 1 91 ? -9.844 -14.203 -4.766 1 98.12 91 PRO A C 1
ATOM 699 O O . PRO A 1 91 ? -9.562 -13.961 -5.941 1 98.12 91 PRO A O 1
ATOM 702 N N . LEU A 1 92 ? -8.961 -14.25 -3.783 1 98.25 92 LEU A N 1
ATOM 703 C CA . LEU A 1 92 ? -7.57 -13.867 -3.998 1 98.25 92 LEU A CA 1
ATOM 704 C C . LEU A 1 92 ? -6.656 -15.086 -3.949 1 98.25 92 LEU A C 1
ATOM 706 O O . LEU A 1 92 ? -6.57 -15.766 -2.92 1 98.25 92 LEU A O 1
ATOM 710 N N . VAL A 1 93 ? -5.996 -15.391 -5.098 1 98.62 93 VAL A N 1
ATOM 711 C CA . VAL A 1 93 ? -4.902 -16.359 -5.141 1 98.62 93 VAL A CA 1
ATOM 712 C C . VAL A 1 93 ? -3.605 -15.688 -4.688 1 98.62 93 VAL A C 1
ATOM 714 O O . VAL A 1 93 ? -3.201 -14.656 -5.238 1 98.62 93 VAL A O 1
ATOM 717 N N . VAL A 1 94 ? -2.975 -16.266 -3.693 1 98.62 94 VAL A N 1
ATOM 718 C CA . VAL A 1 94 ? -1.801 -15.648 -3.09 1 98.62 94 VAL A CA 1
ATOM 719 C C . VAL A 1 94 ? -0.574 -16.531 -3.318 1 98.62 94 VAL A C 1
ATOM 721 O O . VAL A 1 94 ? -0.614 -17.734 -3.072 1 98.62 94 VAL A O 1
ATOM 724 N N . ASP A 1 95 ? 0.463 -15.898 -3.773 1 97.62 95 ASP A N 1
ATOM 725 C CA . ASP A 1 95 ? 1.74 -16.594 -3.865 1 97.62 95 ASP A CA 1
ATOM 726 C C . ASP A 1 95 ? 2.354 -16.812 -2.482 1 97.62 95 ASP A C 1
ATOM 728 O O . ASP A 1 95 ? 2.814 -15.852 -1.853 1 97.62 95 ASP A O 1
ATOM 732 N N . GLY A 1 96 ? 2.424 -18.031 -2.08 1 97.19 96 GLY A N 1
ATOM 733 C CA . GLY A 1 96 ? 3.025 -18.359 -0.8 1 97.19 96 GLY A CA 1
ATOM 734 C C . GLY A 1 96 ? 4.516 -18.625 -0.892 1 97.19 96 GLY A C 1
ATOM 735 O O . GLY A 1 96 ? 5.148 -19.016 0.095 1 97.19 96 GLY A O 1
ATOM 736 N N . ASP A 1 97 ? 5.02 -18.453 -2.094 1 93.94 97 ASP A N 1
ATOM 737 C CA . ASP A 1 97 ? 6.438 -18.672 -2.373 1 93.94 97 ASP A CA 1
ATOM 738 C C . ASP A 1 97 ? 6.875 -20.062 -1.922 1 93.94 97 ASP A C 1
ATOM 740 O O . ASP A 1 97 ? 6.246 -21.062 -2.275 1 93.94 97 ASP A O 1
ATOM 744 N N . HIS A 1 98 ? 7.996 -20.156 -1.261 1 90.38 98 HIS A N 1
ATOM 745 C CA . HIS A 1 98 ? 8.555 -21.453 -0.852 1 90.38 98 HIS A CA 1
ATOM 746 C C . HIS A 1 98 ? 8.047 -21.859 0.526 1 90.38 98 HIS A C 1
ATOM 748 O O . HIS A 1 98 ? 8.555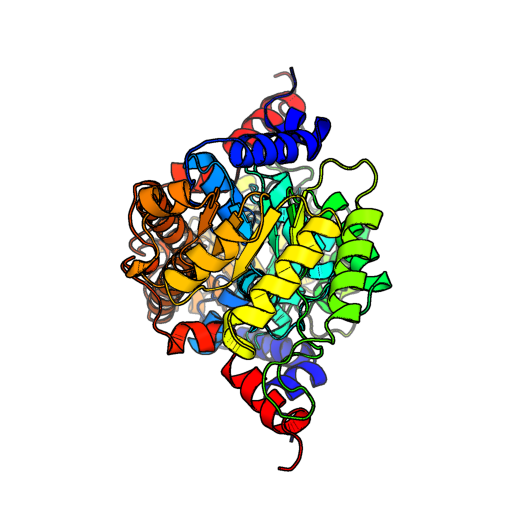 -22.812 1.121 1 90.38 98 HIS A O 1
ATOM 754 N N . GLY A 1 99 ? 7.164 -21.047 1.06 1 93.75 99 GLY A N 1
ATOM 755 C CA . GLY A 1 99 ? 6.613 -21.375 2.367 1 93.75 99 GLY A CA 1
ATOM 756 C C . GLY A 1 99 ? 7.52 -20.953 3.512 1 93.75 99 GLY A C 1
ATOM 757 O O . GLY A 1 99 ? 7.43 -21.5 4.613 1 93.75 99 GLY A O 1
ATOM 758 N N . TYR A 1 100 ? 8.539 -20.141 3.24 1 91.5 100 TYR A N 1
ATOM 759 C CA . TYR A 1 100 ? 9.359 -19.391 4.191 1 91.5 100 TYR A CA 1
ATOM 760 C C . TYR A 1 100 ? 10.18 -20.328 5.062 1 91.5 100 TYR A C 1
ATOM 762 O O . TYR A 1 100 ? 10.43 -20.031 6.234 1 91.5 100 TYR A O 1
ATOM 770 N N . GLY A 1 101 ? 10.445 -21.5 4.652 1 88.75 101 GLY A N 1
ATOM 771 C CA . GLY A 1 101 ? 11.305 -22.438 5.359 1 88.75 101 GLY A CA 1
ATOM 772 C C . GLY A 1 101 ? 11.086 -23.875 4.941 1 88.75 101 GLY A C 1
ATOM 773 O O . GLY A 1 101 ? 11.094 -24.188 3.748 1 88.75 101 GLY A O 1
ATOM 774 N N . ASN A 1 102 ? 11.016 -24.766 5.934 1 88.5 102 ASN A N 1
ATOM 775 C CA . ASN A 1 102 ? 10.797 -26.188 5.664 1 88.5 102 ASN A CA 1
ATOM 776 C C . ASN A 1 102 ? 9.312 -26.547 5.762 1 88.5 102 ASN A C 1
ATOM 778 O O . ASN A 1 102 ? 8.453 -25.672 5.738 1 88.5 102 ASN A O 1
ATOM 782 N N . ALA A 1 103 ? 9.039 -27.797 5.773 1 92.38 103 ALA A N 1
ATOM 783 C CA . ALA A 1 103 ? 7.664 -28.281 5.75 1 92.38 103 ALA A CA 1
ATOM 784 C C . ALA A 1 103 ? 6.859 -27.688 6.906 1 92.38 103 ALA A C 1
ATOM 786 O O . ALA A 1 103 ? 5.672 -27.391 6.754 1 92.38 103 ALA A O 1
ATOM 787 N N . LEU A 1 104 ? 7.477 -27.516 8.047 1 92.44 104 LEU A N 1
ATOM 788 C CA . LEU A 1 104 ? 6.793 -26.922 9.188 1 92.44 104 LEU A CA 1
ATOM 789 C C . LEU A 1 104 ? 6.461 -25.469 8.93 1 92.44 104 LEU A C 1
ATOM 791 O O . LEU A 1 104 ? 5.387 -24.984 9.305 1 92.44 104 LEU A O 1
ATOM 795 N N . SER A 1 105 ? 7.363 -24.719 8.305 1 95.25 105 SER A N 1
ATOM 796 C CA . SER A 1 105 ? 7.117 -23.344 7.91 1 95.25 105 SER A CA 1
ATOM 797 C C . SER A 1 105 ? 5.984 -23.25 6.891 1 95.25 105 SER A C 1
ATOM 799 O O . SER A 1 105 ? 5.188 -22.312 6.922 1 95.25 105 SER A O 1
ATOM 801 N N . VAL A 1 106 ? 5.98 -24.234 6.043 1 96.5 106 VAL A N 1
ATOM 802 C CA . VAL A 1 106 ? 4.918 -24.281 5.047 1 96.5 106 VAL A CA 1
ATOM 803 C C . VAL A 1 106 ? 3.562 -24.422 5.742 1 96.5 106 VAL A C 1
ATOM 805 O O . VAL A 1 106 ? 2.6 -23.734 5.379 1 96.5 106 VAL A O 1
ATOM 808 N N . MET A 1 107 ? 3.469 -25.297 6.734 1 96.69 107 MET A N 1
ATOM 809 C CA . MET A 1 107 ? 2.219 -25.469 7.469 1 96.69 107 MET A CA 1
ATOM 810 C C . MET A 1 107 ? 1.773 -24.141 8.094 1 96.69 107 MET A C 1
ATOM 812 O O . MET A 1 107 ? 0.605 -23.766 7.992 1 96.69 107 MET A O 1
ATOM 816 N N . ARG A 1 108 ? 2.693 -23.469 8.688 1 96.44 108 ARG A N 1
ATOM 817 C CA . ARG A 1 108 ? 2.375 -22.172 9.281 1 96.44 108 ARG A CA 1
ATOM 818 C C . ARG A 1 108 ? 1.939 -21.172 8.211 1 96.44 108 ARG A C 1
ATOM 820 O O . ARG A 1 108 ? 1.02 -20.375 8.43 1 96.44 108 ARG A O 1
ATOM 827 N N . THR A 1 109 ? 2.627 -21.188 7.098 1 97.88 109 THR A N 1
ATOM 828 C CA . THR A 1 109 ? 2.273 -20.297 5.988 1 97.88 109 THR A CA 1
ATOM 829 C C . THR A 1 109 ? 0.818 -20.516 5.574 1 97.88 109 THR A C 1
ATOM 831 O O . THR A 1 109 ? 0.068 -19.547 5.422 1 97.88 109 THR A O 1
ATOM 834 N N . VAL A 1 110 ? 0.393 -21.75 5.434 1 97.81 110 VAL A N 1
ATOM 835 C CA . VAL A 1 110 ? -0.978 -22.078 5.055 1 97.81 110 VAL A CA 1
ATOM 836 C C . VAL A 1 110 ? -1.947 -21.547 6.105 1 97.81 110 VAL A C 1
ATOM 838 O O . VAL A 1 110 ? -2.939 -20.891 5.77 1 97.81 110 VAL A O 1
ATOM 841 N N . HIS A 1 111 ? -1.631 -21.734 7.387 1 97.12 111 HIS A N 1
ATOM 842 C CA . HIS A 1 111 ? -2.496 -21.281 8.469 1 97.12 111 HIS A CA 1
ATOM 843 C C . HIS A 1 111 ? -2.627 -19.766 8.453 1 97.12 111 HIS A C 1
ATOM 845 O O . HIS A 1 111 ? -3.736 -19.234 8.555 1 97.12 111 HIS A O 1
ATOM 851 N N . GLU A 1 112 ? -1.514 -19.094 8.352 1 97.75 112 GLU A N 1
ATOM 852 C CA . GLU A 1 112 ? -1.517 -17.625 8.414 1 97.75 112 GLU A CA 1
ATOM 853 C C . GLU A 1 112 ? -2.246 -17.031 7.215 1 97.75 112 GLU A C 1
ATOM 855 O O . GLU A 1 112 ? -2.982 -16.047 7.359 1 97.75 112 GLU A O 1
ATOM 860 N N . LEU A 1 113 ? -2.064 -17.578 6.035 1 98.06 113 LEU A N 1
ATOM 861 C CA . LEU A 1 113 ? -2.705 -17.031 4.848 1 98.06 113 LEU A CA 1
ATOM 862 C C . LEU A 1 113 ? -4.184 -17.406 4.801 1 98.06 113 LEU A C 1
ATOM 864 O O . LEU A 1 113 ? -5.008 -16.641 4.293 1 98.06 113 LEU A O 1
ATOM 868 N N . ASP A 1 114 ? -4.539 -18.562 5.348 1 96.75 114 ASP A N 1
ATOM 869 C CA . ASP A 1 114 ? -5.945 -18.906 5.543 1 96.75 114 ASP A CA 1
ATOM 870 C C . ASP A 1 114 ? -6.645 -17.875 6.426 1 96.75 114 ASP A C 1
ATOM 872 O O . ASP A 1 114 ? -7.676 -17.328 6.043 1 96.75 114 ASP A O 1
ATOM 876 N N . ARG A 1 115 ? -6.008 -17.578 7.535 1 94.56 115 ARG A N 1
ATOM 877 C CA . ARG A 1 115 ? -6.555 -16.594 8.477 1 94.56 115 ARG A CA 1
ATOM 878 C C . ARG A 1 115 ? -6.652 -15.219 7.844 1 94.56 115 ARG A C 1
ATOM 880 O O . ARG A 1 115 ? -7.578 -14.453 8.141 1 94.56 115 ARG A O 1
ATOM 887 N N . ALA A 1 116 ? -5.746 -14.922 6.941 1 97.06 116 ALA A N 1
ATOM 888 C CA . ALA A 1 116 ? -5.691 -13.609 6.301 1 97.06 116 ALA A CA 1
ATOM 889 C C . ALA A 1 116 ? -6.777 -13.477 5.234 1 97.06 116 ALA A C 1
ATOM 891 O O . ALA A 1 116 ? -6.996 -12.391 4.695 1 97.06 116 ALA A O 1
ATOM 892 N N . GLY A 1 117 ? -7.438 -14.602 4.816 1 96.69 117 GLY A N 1
ATOM 893 C CA . GLY A 1 117 ? -8.586 -14.539 3.93 1 96.69 117 GLY A CA 1
ATOM 894 C C . GLY A 1 117 ? -8.273 -14.977 2.51 1 96.69 117 GLY A C 1
ATOM 895 O O . GLY A 1 117 ? -9.094 -14.82 1.608 1 96.69 117 GLY A O 1
ATOM 896 N N . ALA A 1 118 ? -7.09 -15.531 2.242 1 98.12 118 ALA A N 1
ATOM 897 C CA . ALA A 1 118 ? -6.754 -16.016 0.907 1 98.12 118 ALA A CA 1
ATOM 898 C C . ALA A 1 118 ? -7.758 -17.062 0.44 1 98.12 118 ALA A C 1
ATOM 900 O O . ALA A 1 118 ? -8.242 -17.875 1.239 1 98.12 118 ALA A O 1
ATOM 901 N N . ALA A 1 119 ? -8.047 -16.984 -0.812 1 98.31 119 ALA A N 1
ATOM 902 C CA . ALA A 1 119 ? -8.883 -18.047 -1.386 1 98.31 119 ALA A CA 1
ATOM 903 C C . ALA A 1 119 ? -8.039 -19.25 -1.783 1 98.31 119 ALA A C 1
ATOM 905 O O . ALA A 1 119 ? -8.516 -20.391 -1.749 1 98.31 119 ALA A O 1
ATOM 906 N N . ALA A 1 120 ? -6.852 -18.984 -2.17 1 98.62 120 ALA A N 1
ATOM 907 C CA . ALA A 1 120 ? -5.891 -20.031 -2.533 1 98.62 120 ALA A CA 1
ATOM 908 C C . ALA A 1 120 ? -4.461 -19.594 -2.23 1 98.62 120 ALA A C 1
ATOM 910 O O . ALA A 1 120 ? -4.164 -18.391 -2.23 1 98.62 120 ALA A O 1
ATOM 911 N N . VAL A 1 121 ? -3.605 -20.578 -1.989 1 98.62 121 VAL A N 1
ATOM 912 C CA . VAL A 1 121 ? -2.184 -20.328 -1.774 1 98.62 121 VAL A CA 1
ATOM 913 C C . VAL A 1 121 ? -1.357 -21.234 -2.678 1 98.62 121 VAL A C 1
ATOM 915 O O . VAL A 1 121 ? -1.661 -22.422 -2.811 1 98.62 121 VAL A O 1
ATOM 918 N N . THR A 1 122 ? -0.401 -20.641 -3.328 1 98.44 122 THR A N 1
ATOM 919 C CA . THR A 1 122 ? 0.568 -21.469 -4.039 1 98.44 122 THR A CA 1
ATOM 920 C C . THR A 1 122 ? 1.77 -21.781 -3.15 1 98.44 122 THR A C 1
ATOM 922 O O . THR A 1 122 ? 2.221 -20.922 -2.387 1 98.44 122 THR A O 1
ATOM 925 N N . ILE A 1 123 ? 2.291 -22.953 -3.238 1 97.75 123 ILE A N 1
ATOM 926 C CA . ILE A 1 123 ? 3.521 -23.359 -2.568 1 97.75 123 ILE A CA 1
ATOM 927 C C . ILE A 1 123 ? 4.523 -23.875 -3.598 1 97.75 123 ILE A C 1
ATOM 929 O O . ILE A 1 123 ? 4.223 -24.797 -4.367 1 97.75 123 ILE A O 1
ATOM 933 N N . GLU A 1 124 ? 5.676 -23.234 -3.625 1 95.25 124 GLU A N 1
ATOM 934 C CA . GLU A 1 124 ? 6.668 -23.625 -4.625 1 95.25 124 GLU A CA 1
ATOM 935 C C . GLU A 1 124 ? 7.84 -24.359 -3.98 1 95.25 124 GLU A C 1
ATOM 937 O O . GLU A 1 124 ? 7.898 -24.484 -2.756 1 95.25 124 GLU A O 1
ATOM 942 N N . ASP A 1 125 ? 8.734 -24.844 -4.805 1 94.19 125 ASP A N 1
ATOM 943 C CA . ASP A 1 125 ? 9.805 -25.719 -4.336 1 94.19 125 ASP A CA 1
ATOM 944 C C . ASP A 1 125 ? 11.172 -25.109 -4.633 1 94.19 125 ASP A C 1
ATOM 946 O O . ASP A 1 125 ? 12.148 -25.828 -4.859 1 94.19 125 ASP A O 1
ATOM 950 N N . THR A 1 126 ? 11.164 -23.828 -4.699 1 89.44 126 THR A N 1
ATOM 951 C CA . THR A 1 126 ? 12.438 -23.141 -4.902 1 89.44 126 THR A CA 1
ATOM 952 C C . THR A 1 126 ? 13.336 -23.297 -3.68 1 89.44 126 THR A C 1
ATOM 954 O O . THR A 1 126 ? 12.867 -23.203 -2.545 1 89.44 126 THR A O 1
ATOM 957 N N . LEU A 1 127 ? 14.617 -23.562 -3.945 1 84.25 127 LEU A N 1
ATOM 958 C CA . LEU A 1 127 ? 15.602 -23.672 -2.873 1 84.25 127 LEU A CA 1
ATOM 959 C C . LEU A 1 127 ? 15.891 -22.297 -2.271 1 84.25 127 LEU A C 1
ATOM 961 O O . LEU A 1 127 ? 16.047 -21.312 -3 1 84.25 127 LEU A O 1
ATOM 965 N N . LEU A 1 128 ? 15.891 -22.203 -0.994 1 72.5 128 LEU A N 1
ATOM 966 C CA . LEU A 1 128 ? 16.203 -20.984 -0.262 1 72.5 128 LEU A CA 1
ATOM 967 C C . LEU A 1 128 ? 17.609 -21.031 0.306 1 72.5 128 LEU A C 1
ATOM 969 O O . LEU A 1 128 ? 18.141 -22.109 0.575 1 72.5 128 LEU A O 1
ATOM 973 N N . PRO A 1 129 ? 18.062 -19.75 0.533 1 63.06 129 PRO A N 1
ATOM 974 C CA . PRO A 1 129 ? 17.625 -18.422 0.084 1 63.06 129 PRO A CA 1
ATOM 975 C C . PRO A 1 129 ? 17.859 -18.203 -1.409 1 63.06 129 PRO A C 1
ATOM 977 O O . PRO A 1 129 ? 18.812 -18.766 -1.979 1 63.06 129 PRO A O 1
ATOM 980 N N . ARG A 1 130 ? 16.688 -17.656 -2.113 1 58.03 130 ARG A N 1
ATOM 981 C CA . ARG A 1 130 ? 16.922 -17.266 -3.494 1 58.03 130 ARG A CA 1
ATOM 982 C C . ARG A 1 130 ? 18.109 -16.297 -3.584 1 58.03 130 ARG A C 1
ATOM 984 O O . ARG A 1 130 ? 18.312 -15.477 -2.686 1 58.03 130 ARG A O 1
ATOM 991 N N . PRO A 1 131 ? 18.453 -16.109 -4.91 1 50.09 131 PRO A N 1
ATOM 992 C CA . PRO A 1 131 ? 18.672 -17.109 -5.949 1 50.09 131 PRO A CA 1
ATOM 993 C C . PRO A 1 131 ? 19.531 -18.281 -5.473 1 50.09 131 PRO A C 1
ATOM 995 O O . PRO A 1 131 ? 19.906 -19.141 -6.266 1 50.09 131 PRO A O 1
ATOM 998 N N . TYR A 1 132 ? 20.422 -18 -4.418 1 51.12 132 TYR A N 1
ATOM 999 C CA . TYR A 1 132 ? 21.781 -18.5 -4.484 1 51.12 132 TYR A CA 1
ATOM 1000 C C . TYR A 1 132 ? 21.891 -19.906 -3.922 1 51.12 132 TYR A C 1
ATOM 1002 O O . TYR A 1 132 ? 21.875 -20.094 -2.703 1 51.12 132 TYR A O 1
ATOM 1010 N N . GLY A 1 133 ? 21.047 -20.797 -4.41 1 48.41 133 GLY A N 1
ATOM 1011 C CA . GLY A 1 133 ? 21.859 -21.969 -4.121 1 48.41 133 GLY A CA 1
ATOM 1012 C C . GLY A 1 133 ? 23.344 -21.703 -4.266 1 48.41 133 GLY A C 1
ATOM 1013 O O . GLY A 1 133 ? 23.766 -20.594 -4.555 1 48.41 133 GLY A O 1
ATOM 1014 N N . SER A 1 134 ? 24.156 -22.672 -3.84 1 50.09 134 SER A N 1
ATOM 1015 C CA . SER A 1 134 ? 25.609 -22.594 -3.889 1 50.09 134 SER A CA 1
ATOM 1016 C C . SER A 1 134 ? 26.094 -21.969 -5.191 1 50.09 134 SER A C 1
ATOM 1018 O O . SER A 1 134 ? 27.188 -21.422 -5.254 1 50.09 134 SER A O 1
ATOM 1020 N N . SER A 1 135 ? 25.219 -22.062 -6.215 1 53.22 135 SER A N 1
ATOM 1021 C CA . SER A 1 135 ? 25.75 -21.688 -7.52 1 53.22 135 SER A CA 1
ATOM 1022 C C . SER A 1 135 ? 25.375 -20.25 -7.875 1 53.22 135 SER A C 1
ATOM 1024 O O . SER A 1 135 ? 25.859 -19.703 -8.867 1 53.22 135 SER A O 1
ATOM 1026 N N . GLY A 1 136 ? 24.688 -19.547 -6.973 1 61.06 136 GLY A N 1
ATOM 1027 C CA . GLY A 1 136 ? 24.266 -18.188 -7.312 1 61.06 136 GLY A CA 1
ATOM 1028 C C . GLY A 1 136 ? 23.125 -18.156 -8.305 1 61.06 136 GLY A C 1
ATOM 1029 O O . GLY A 1 136 ? 22.781 -17.094 -8.828 1 61.06 136 GLY A O 1
ATOM 1030 N N . LYS A 1 137 ? 22.594 -19.297 -8.758 1 71.12 137 LYS A N 1
ATOM 1031 C CA . LYS A 1 137 ? 21.484 -19.422 -9.695 1 71.12 137 LYS A CA 1
ATOM 1032 C C . LYS A 1 137 ? 20.25 -20 -9.016 1 71.12 137 LYS A C 1
ATOM 1034 O O . LYS A 1 137 ? 20.359 -20.75 -8.039 1 71.12 137 LYS A O 1
ATOM 1039 N N . PRO A 1 138 ? 19.109 -19.703 -9.531 1 79.31 138 PRO A N 1
ATOM 1040 C CA . PRO A 1 138 ? 17.891 -20.312 -8.992 1 79.31 138 PRO A CA 1
ATOM 1041 C C . PRO A 1 138 ? 17.938 -21.844 -9.055 1 79.31 138 PRO A C 1
ATOM 1043 O O . PRO A 1 138 ? 18.438 -22.406 -10.023 1 79.31 138 PRO A O 1
ATOM 1046 N N . ALA A 1 139 ? 17.625 -22.5 -7.977 1 86.44 139 ALA A N 1
ATOM 1047 C CA . ALA A 1 139 ? 17.578 -23.953 -7.887 1 86.44 139 ALA A CA 1
ATOM 1048 C C . ALA A 1 139 ? 16.344 -24.422 -7.137 1 86.44 139 ALA A C 1
ATOM 1050 O O . ALA A 1 139 ? 15.656 -23.625 -6.488 1 86.44 139 ALA A O 1
ATOM 1051 N N . LEU A 1 140 ? 16.047 -25.703 -7.312 1 93.06 140 LEU A N 1
ATOM 1052 C CA . LEU A 1 140 ? 14.914 -26.312 -6.633 1 93.06 140 LEU A CA 1
ATOM 1053 C C . LEU A 1 140 ? 15.383 -27.266 -5.535 1 93.06 140 LEU A C 1
ATOM 1055 O O . LEU A 1 140 ? 16.484 -27.828 -5.617 1 93.06 140 LEU A O 1
ATOM 1059 N N . VAL A 1 141 ? 14.594 -27.438 -4.531 1 92 141 VAL A N 1
ATOM 1060 C CA . VAL A 1 141 ? 14.859 -28.484 -3.539 1 92 141 VAL A CA 1
ATOM 1061 C C . VAL A 1 141 ? 14.711 -29.859 -4.184 1 92 141 VAL A C 1
ATOM 1063 O O . VAL A 1 141 ? 14.227 -29.969 -5.312 1 92 141 VAL A O 1
ATOM 1066 N N . SER A 1 142 ? 15.156 -30.859 -3.479 1 94.56 142 SER A N 1
ATOM 1067 C CA . SER A 1 142 ? 15.039 -32.219 -4.004 1 94.56 142 SER A CA 1
ATOM 1068 C C . SER A 1 142 ? 13.578 -32.562 -4.273 1 94.56 142 SER A C 1
ATOM 1070 O O . SER A 1 142 ? 12.672 -31.969 -3.711 1 94.56 142 SER A O 1
ATOM 1072 N N . PHE A 1 143 ? 13.344 -33.562 -5.156 1 97.19 143 PHE A N 1
ATOM 1073 C CA . PHE A 1 143 ? 12.008 -34.031 -5.496 1 97.19 143 PHE A CA 1
ATOM 1074 C C . PHE A 1 143 ? 11.242 -34.438 -4.242 1 97.19 143 PHE A C 1
ATOM 1076 O O . PHE A 1 143 ? 10.102 -34 -4.043 1 97.19 143 PHE A O 1
ATOM 1083 N N . ASP A 1 144 ? 11.883 -35.156 -3.385 1 97.12 144 ASP A N 1
ATOM 1084 C CA . ASP A 1 144 ? 11.227 -35.656 -2.18 1 97.12 144 ASP A CA 1
ATOM 1085 C C . ASP A 1 144 ? 10.852 -34.5 -1.244 1 97.12 144 ASP A C 1
ATOM 1087 O O . ASP A 1 144 ? 9.773 -34.5 -0.653 1 97.12 144 ASP A O 1
ATOM 1091 N N . GLU A 1 145 ? 11.734 -33.562 -1.1 1 95.56 145 GLU A N 1
ATOM 1092 C CA . GLU A 1 145 ? 11.43 -32.406 -0.256 1 95.56 145 GLU A CA 1
ATOM 1093 C C . GLU A 1 145 ? 10.297 -31.562 -0.84 1 95.56 145 GLU A C 1
ATOM 1095 O O . GLU A 1 145 ? 9.453 -31.062 -0.101 1 95.56 145 GLU A O 1
ATOM 1100 N N . ALA A 1 146 ? 10.312 -31.422 -2.115 1 97.06 146 ALA A N 1
ATOM 1101 C CA . ALA A 1 146 ? 9.234 -30.688 -2.781 1 97.06 146 ALA A CA 1
ATOM 1102 C C . ALA A 1 146 ? 7.879 -31.328 -2.49 1 97.06 146 ALA A C 1
ATOM 1104 O O . ALA A 1 146 ? 6.926 -30.641 -2.125 1 97.06 146 ALA A O 1
ATOM 1105 N N . VAL A 1 147 ? 7.824 -32.625 -2.639 1 97.56 147 VAL A N 1
ATOM 1106 C CA . VAL A 1 147 ? 6.582 -33.344 -2.414 1 97.56 147 VAL A CA 1
ATOM 1107 C C . VAL A 1 147 ? 6.168 -33.25 -0.949 1 97.56 147 VAL A C 1
ATOM 1109 O O . VAL A 1 147 ? 4.996 -33 -0.646 1 97.56 147 VAL A O 1
ATOM 1112 N N . ALA A 1 148 ? 7.098 -33.344 -0.055 1 96.19 148 ALA A N 1
ATOM 1113 C CA . ALA A 1 148 ? 6.82 -33.25 1.376 1 96.19 148 ALA A CA 1
ATOM 1114 C C . ALA A 1 148 ? 6.25 -31.891 1.734 1 96.19 148 ALA A C 1
ATOM 1116 O O . ALA A 1 148 ? 5.355 -31.781 2.58 1 96.19 148 ALA A O 1
ATOM 1117 N N . ARG A 1 149 ? 6.754 -30.875 1.149 1 96.38 149 ARG A N 1
ATOM 1118 C CA . ARG A 1 149 ? 6.258 -29.516 1.385 1 96.38 149 ARG A CA 1
ATOM 1119 C C . ARG A 1 149 ? 4.805 -29.375 0.941 1 96.38 149 ARG A C 1
ATOM 1121 O O . ARG A 1 149 ? 3.984 -28.797 1.652 1 96.38 149 ARG A O 1
ATOM 1128 N N . VAL A 1 150 ? 4.504 -29.891 -0.183 1 97.88 150 VAL A N 1
ATOM 1129 C CA . VAL A 1 150 ? 3.148 -29.812 -0.719 1 97.88 150 VAL A CA 1
ATOM 1130 C C . VAL A 1 150 ? 2.203 -30.656 0.145 1 97.88 150 VAL A C 1
ATOM 1132 O O . VAL A 1 150 ? 1.096 -30.219 0.463 1 97.88 150 VAL A O 1
ATOM 1135 N N . GLU A 1 151 ? 2.686 -31.828 0.544 1 97.56 151 GLU A N 1
ATOM 1136 C CA . GLU A 1 151 ? 1.893 -32.656 1.453 1 97.56 151 GLU A CA 1
ATOM 1137 C C . GLU A 1 151 ? 1.611 -31.922 2.76 1 97.56 151 GLU A C 1
ATOM 1139 O O . GLU A 1 151 ? 0.498 -31.969 3.285 1 97.56 151 GLU A O 1
ATOM 1144 N N . ALA A 1 152 ? 2.615 -31.266 3.254 1 97.44 152 ALA A N 1
ATOM 1145 C CA . ALA A 1 152 ? 2.463 -30.484 4.48 1 97.44 152 ALA A CA 1
ATOM 1146 C C . ALA A 1 152 ? 1.432 -29.375 4.297 1 97.44 152 ALA A C 1
ATOM 1148 O O . ALA A 1 152 ? 0.625 -29.109 5.191 1 97.44 152 ALA A O 1
ATOM 1149 N N . ALA A 1 153 ? 1.456 -28.734 3.18 1 98.31 153 ALA A N 1
ATOM 1150 C CA . ALA A 1 153 ? 0.501 -27.672 2.887 1 98.31 153 ALA A CA 1
ATOM 1151 C C . ALA A 1 153 ? -0.928 -28.203 2.865 1 98.31 153 ALA A C 1
ATOM 1153 O O . ALA A 1 153 ? -1.827 -27.609 3.469 1 98.31 153 ALA A O 1
ATOM 1154 N N . VAL A 1 154 ? -1.135 -29.312 2.217 1 97.75 154 VAL A N 1
ATOM 1155 C CA . VAL A 1 154 ? -2.451 -29.938 2.102 1 97.75 154 VAL A CA 1
ATOM 1156 C C . VAL A 1 154 ? -2.943 -30.359 3.48 1 97.75 154 VAL A C 1
ATOM 1158 O O . VAL A 1 154 ? -4.105 -30.141 3.83 1 97.75 154 VAL A O 1
ATOM 1161 N N . ALA A 1 155 ? -2.051 -30.906 4.223 1 96.81 155 ALA A N 1
ATOM 1162 C CA . ALA A 1 155 ? -2.408 -31.344 5.57 1 96.81 155 ALA A CA 1
ATOM 1163 C C . ALA A 1 155 ? -2.805 -30.156 6.441 1 96.81 155 ALA A C 1
ATOM 1165 O O . ALA A 1 155 ? -3.762 -30.25 7.219 1 96.81 155 ALA A O 1
ATOM 1166 N N . ALA A 1 156 ? -2.084 -29.094 6.297 1 96.62 156 ALA A N 1
ATOM 1167 C CA . ALA A 1 156 ? -2.285 -27.906 7.141 1 96.62 156 ALA A CA 1
ATOM 1168 C C . ALA A 1 156 ? -3.627 -27.25 6.848 1 96.62 156 ALA A C 1
ATOM 1170 O O . ALA A 1 156 ? -4.23 -26.641 7.73 1 96.62 156 ALA A O 1
ATOM 1171 N N . ARG A 1 157 ? -4.109 -27.344 5.652 1 94.19 157 ARG A N 1
ATOM 1172 C CA . ARG A 1 157 ? -5.398 -26.781 5.277 1 94.19 157 ARG A CA 1
ATOM 1173 C C . ARG A 1 157 ? -6.523 -27.375 6.117 1 94.19 157 ARG A C 1
ATOM 1175 O O . ARG A 1 157 ? -7.48 -26.672 6.465 1 94.19 157 ARG A O 1
ATOM 1182 N N . GLY A 1 158 ? -6.422 -28.625 6.406 1 90.44 158 GLY A N 1
ATOM 1183 C CA . GLY A 1 158 ? -7.441 -29.297 7.203 1 90.44 158 GLY A CA 1
ATOM 1184 C C . GLY A 1 158 ? -8.828 -29.203 6.594 1 90.44 158 GLY A C 1
ATOM 1185 O O . GLY A 1 158 ? -9.016 -29.531 5.418 1 90.44 158 GLY A O 1
ATOM 1186 N N . ASP A 1 159 ? -9.797 -28.609 7.344 1 88.38 159 ASP A N 1
ATOM 1187 C CA . ASP A 1 159 ? -11.18 -28.562 6.891 1 88.38 159 ASP A CA 1
ATOM 1188 C C . ASP A 1 159 ? -11.508 -27.219 6.242 1 88.38 159 ASP A C 1
ATOM 1190 O O . ASP A 1 159 ? -12.648 -26.984 5.84 1 88.38 159 ASP A O 1
ATOM 1194 N N . SER A 1 160 ? -10.469 -26.438 6.184 1 91.31 160 SER A N 1
ATOM 1195 C CA . SER A 1 160 ? -10.672 -25.141 5.543 1 91.31 160 SER A CA 1
ATOM 1196 C C . SER A 1 160 ? -10.992 -25.297 4.059 1 91.31 160 SER A C 1
ATOM 1198 O O . SER A 1 160 ? -10.484 -26.219 3.406 1 91.31 160 SER A O 1
ATOM 1200 N N . ASP A 1 161 ? -11.773 -24.359 3.555 1 94.62 161 ASP A N 1
ATOM 1201 C CA . ASP A 1 161 ? -12.078 -24.328 2.127 1 94.62 161 ASP A CA 1
ATOM 1202 C C . ASP A 1 161 ? -10.953 -23.672 1.334 1 94.62 161 ASP A C 1
ATOM 1204 O O . ASP A 1 161 ? -11.055 -23.516 0.116 1 94.62 161 ASP A O 1
ATOM 1208 N N . LEU A 1 162 ? -9.891 -23.281 1.976 1 96.94 162 LEU A N 1
ATOM 1209 C CA . LEU A 1 162 ? -8.727 -22.75 1.285 1 96.94 162 LEU A CA 1
ATOM 1210 C C . LEU A 1 162 ? -8.188 -23.75 0.26 1 96.94 162 LEU A C 1
ATOM 1212 O O . LEU A 1 162 ? -8.039 -24.938 0.561 1 96.94 162 LEU A O 1
ATOM 1216 N N . LEU A 1 163 ? -7.941 -23.219 -0.9 1 98.25 163 LEU A N 1
ATOM 1217 C CA . LEU A 1 163 ? -7.352 -24.078 -1.921 1 98.25 163 LEU A CA 1
ATOM 1218 C C . LEU A 1 163 ? -5.828 -24.031 -1.859 1 98.25 163 LEU A C 1
ATOM 1220 O O . LEU A 1 163 ? -5.25 -22.953 -1.641 1 98.25 163 LEU A O 1
ATOM 1224 N N . VAL A 1 164 ? -5.219 -25.156 -2.068 1 98.5 164 VAL A N 1
ATOM 1225 C CA . VAL A 1 164 ? -3.764 -25.266 -2.123 1 98.5 164 VAL A CA 1
ATOM 1226 C C . VAL A 1 164 ? -3.326 -25.625 -3.543 1 98.5 164 VAL A C 1
ATOM 1228 O O . VAL A 1 164 ? -3.816 -26.594 -4.125 1 98.5 164 VAL A O 1
ATOM 1231 N N . LEU A 1 165 ? -2.463 -24.828 -4.082 1 98.75 165 LEU A N 1
ATOM 1232 C CA . LEU A 1 165 ? -1.933 -25.047 -5.422 1 98.75 165 LEU A CA 1
ATOM 1233 C C . LEU A 1 165 ? -0.453 -25.422 -5.367 1 98.75 165 LEU A C 1
ATOM 1235 O O . LEU A 1 165 ? 0.33 -24.75 -4.688 1 98.75 165 LEU A O 1
ATOM 1239 N N . GLY A 1 166 ? -0.087 -26.484 -6.078 1 98.56 166 GLY A N 1
ATOM 1240 C CA . GLY A 1 166 ? 1.323 -26.797 -6.254 1 98.56 166 GLY A CA 1
ATOM 1241 C C . GLY A 1 166 ? 1.978 -25.969 -7.352 1 98.56 166 GLY A C 1
ATOM 1242 O O . GLY A 1 166 ? 1.413 -25.812 -8.438 1 98.56 166 GLY A O 1
ATOM 1243 N N . ARG A 1 167 ? 3.146 -25.469 -7.098 1 97.88 167 ARG A N 1
ATOM 1244 C CA . ARG A 1 167 ? 3.889 -24.625 -8.031 1 97.88 167 ARG A CA 1
ATOM 1245 C C . ARG A 1 167 ? 5.34 -25.078 -8.141 1 97.88 167 ARG A C 1
ATOM 1247 O O . ARG A 1 167 ? 5.965 -25.422 -7.137 1 97.88 167 ARG A O 1
ATOM 1254 N N . THR A 1 168 ? 5.891 -25.109 -9.32 1 97.06 168 THR A N 1
ATOM 1255 C CA . THR A 1 168 ? 7.312 -25.359 -9.531 1 97.06 168 THR A CA 1
ATOM 1256 C C . THR A 1 168 ? 7.812 -24.656 -10.789 1 97.06 168 THR A C 1
ATOM 1258 O O . THR A 1 168 ? 7.09 -24.562 -11.781 1 97.06 168 THR A O 1
ATOM 1261 N N . SER A 1 169 ? 9.016 -24.188 -10.75 1 93.75 169 SER A N 1
ATOM 1262 C CA . SER A 1 169 ? 9.656 -23.594 -11.914 1 93.75 169 SER A CA 1
ATOM 1263 C C . SER A 1 169 ? 10.523 -24.625 -12.648 1 93.75 169 SER A C 1
ATOM 1265 O O . SER A 1 169 ? 11.43 -24.25 -13.398 1 93.75 169 SER A O 1
ATOM 1267 N N . ALA A 1 170 ? 10.273 -25.875 -12.492 1 95.56 170 ALA A N 1
ATOM 1268 C CA . ALA A 1 170 ? 11.117 -26.953 -13 1 95.56 170 ALA A CA 1
ATOM 1269 C C . ALA A 1 170 ? 11.188 -26.922 -14.523 1 95.56 170 ALA A C 1
ATOM 1271 O O . ALA A 1 170 ? 12.227 -27.25 -15.102 1 95.56 170 ALA A O 1
ATOM 1272 N N . ALA A 1 171 ? 10.094 -26.562 -15.18 1 94.25 171 ALA A N 1
ATOM 1273 C CA . ALA A 1 171 ? 10.094 -26.562 -16.641 1 94.25 171 ALA A CA 1
ATOM 1274 C C . ALA A 1 171 ? 11.195 -25.656 -17.188 1 94.25 171 ALA A C 1
ATOM 1276 O O . ALA A 1 171 ? 11.844 -25.984 -18.188 1 94.25 171 ALA A O 1
ATOM 1277 N N . THR A 1 172 ? 11.391 -24.547 -16.5 1 88.81 172 THR A N 1
ATOM 1278 C CA . THR A 1 172 ? 12.391 -23.562 -16.938 1 88.81 172 THR A CA 1
ATOM 1279 C C . THR A 1 172 ? 13.766 -23.922 -16.391 1 88.81 172 THR A C 1
ATOM 1281 O O . THR A 1 172 ? 14.773 -23.766 -17.078 1 88.81 172 THR A O 1
ATOM 1284 N N . LEU A 1 173 ? 13.859 -24.516 -15.227 1 90 173 LEU A N 1
ATOM 1285 C CA . LEU A 1 173 ? 15.133 -24.703 -14.547 1 90 173 LEU A CA 1
ATOM 1286 C C . LEU A 1 173 ? 15.719 -26.078 -14.859 1 90 173 LEU A C 1
ATOM 1288 O O . LEU A 1 173 ? 16.922 -26.219 -15.039 1 90 173 LEU A O 1
ATOM 1292 N N . ASN A 1 174 ? 14.828 -27.094 -14.922 1 94.06 174 ASN A N 1
ATOM 1293 C CA . ASN A 1 174 ? 15.281 -28.469 -15.055 1 94.06 174 ASN A CA 1
ATOM 1294 C C . ASN A 1 174 ? 14.82 -29.109 -16.359 1 94.06 174 ASN A C 1
ATOM 1296 O O . ASN A 1 174 ? 15.406 -30.078 -16.828 1 94.06 174 ASN A O 1
ATOM 1300 N N . GLY A 1 175 ? 13.766 -28.641 -16.906 1 95.19 175 GLY A N 1
ATOM 1301 C CA . GLY A 1 175 ? 13.156 -29.219 -18.094 1 95.19 175 GLY A CA 1
ATOM 1302 C C . GLY A 1 175 ? 11.75 -29.719 -17.859 1 95.19 175 GLY A C 1
ATOM 1303 O O . GLY A 1 175 ? 11.312 -29.859 -16.719 1 95.19 175 GLY A O 1
ATOM 1304 N N . ILE A 1 176 ? 11.062 -30.078 -18.906 1 97.12 176 ILE A N 1
ATOM 1305 C CA . ILE A 1 176 ? 9.633 -30.391 -18.891 1 97.12 176 ILE A CA 1
ATOM 1306 C C . ILE A 1 176 ? 9.406 -31.734 -18.203 1 97.12 176 ILE A C 1
ATOM 1308 O O . ILE A 1 176 ? 8.398 -31.922 -17.516 1 97.12 176 ILE A O 1
ATOM 1312 N N . GLU A 1 177 ? 10.305 -32.656 -18.344 1 97.75 177 GLU A N 1
ATOM 1313 C CA . GLU A 1 177 ? 10.141 -33.969 -17.719 1 97.75 177 GLU A CA 1
ATOM 1314 C C . GLU A 1 177 ? 10.109 -33.875 -16.203 1 97.75 177 GLU A C 1
ATOM 1316 O O . GLU A 1 177 ? 9.25 -34.5 -15.555 1 97.75 177 GLU A O 1
ATOM 1321 N N . ASP A 1 178 ? 10.992 -33.062 -15.672 1 98.06 178 ASP A N 1
ATOM 1322 C CA . ASP A 1 178 ? 11.016 -32.875 -14.227 1 98.06 178 ASP A CA 1
ATOM 1323 C C . ASP A 1 178 ? 9.75 -32.156 -13.758 1 98.06 178 ASP A C 1
ATOM 1325 O O . ASP A 1 178 ? 9.18 -32.5 -12.727 1 98.06 178 ASP A O 1
ATOM 1329 N N . ALA A 1 179 ? 9.32 -31.188 -14.484 1 98.12 179 ALA A N 1
ATOM 1330 C CA . ALA A 1 179 ? 8.102 -30.469 -14.141 1 98.12 179 ALA A CA 1
ATOM 1331 C C . ALA A 1 179 ? 6.895 -31.391 -14.086 1 98.12 179 ALA A C 1
ATOM 1333 O O . ALA A 1 179 ? 6.113 -31.359 -13.133 1 98.12 179 ALA A O 1
ATOM 1334 N N . VAL A 1 180 ? 6.793 -32.219 -15.102 1 98.44 180 VAL A N 1
ATOM 1335 C CA . VAL A 1 180 ? 5.684 -33.156 -15.18 1 98.44 180 VAL A CA 1
ATOM 1336 C C . VAL A 1 180 ? 5.727 -34.125 -13.992 1 98.44 180 VAL A C 1
ATOM 1338 O O . VAL A 1 180 ? 4.699 -34.375 -13.359 1 98.44 180 VAL A O 1
ATOM 1341 N N . ALA A 1 181 ? 6.906 -34.625 -13.703 1 98.69 181 ALA A N 1
ATOM 1342 C CA . ALA A 1 181 ? 7.047 -35.531 -12.57 1 98.69 181 ALA A CA 1
ATOM 1343 C C . ALA A 1 181 ? 6.617 -34.875 -11.266 1 98.69 181 ALA A C 1
ATOM 1345 O O . ALA A 1 181 ? 5.879 -35.469 -10.477 1 98.69 181 ALA A O 1
ATOM 1346 N N . ARG A 1 182 ? 7.027 -33.719 -11.039 1 98.69 182 ARG A N 1
ATOM 1347 C CA . ARG A 1 182 ? 6.699 -32.969 -9.82 1 98.69 182 ARG A CA 1
ATOM 1348 C C . ARG A 1 182 ? 5.207 -32.656 -9.758 1 98.69 182 ARG A C 1
ATOM 1350 O O . ARG A 1 182 ? 4.566 -32.875 -8.727 1 98.69 182 ARG A O 1
ATOM 1357 N N . PHE A 1 183 ? 4.621 -32.188 -10.82 1 98.69 183 PHE A N 1
ATOM 1358 C CA . PHE A 1 183 ? 3.211 -31.812 -10.812 1 98.69 183 PHE A CA 1
ATOM 1359 C C . PHE A 1 183 ? 2.328 -33.031 -10.602 1 98.69 183 PHE A C 1
ATOM 1361 O O . PHE A 1 183 ? 1.302 -32.969 -9.922 1 98.69 183 PHE A O 1
ATOM 1368 N N . LYS A 1 184 ? 2.734 -34.188 -11.188 1 98.81 184 LYS A N 1
ATOM 1369 C CA . LYS A 1 184 ? 2.012 -35.438 -10.914 1 98.81 184 LYS A CA 1
ATOM 1370 C C . LYS A 1 184 ? 2.066 -35.781 -9.43 1 98.81 184 LYS A C 1
ATOM 1372 O O . LYS A 1 184 ? 1.061 -36.188 -8.844 1 98.81 184 LYS A O 1
ATOM 1377 N N . ALA A 1 185 ? 3.242 -35.625 -8.914 1 98.75 185 ALA A N 1
ATOM 1378 C CA . ALA A 1 185 ? 3.41 -35.938 -7.492 1 98.75 185 ALA A CA 1
ATOM 1379 C C . ALA A 1 185 ? 2.609 -34.969 -6.633 1 98.75 185 ALA A C 1
ATOM 1381 O O . ALA A 1 185 ? 2.049 -35.344 -5.605 1 98.75 185 ALA A O 1
ATOM 1382 N N . PHE A 1 186 ? 2.582 -33.656 -6.996 1 98.75 186 PHE A N 1
ATOM 1383 C CA . PHE A 1 186 ? 1.797 -32.656 -6.27 1 98.75 186 PHE A CA 1
ATOM 1384 C C . PHE A 1 186 ? 0.312 -33 -6.328 1 98.75 186 PHE A C 1
ATOM 1386 O O . PHE A 1 186 ? -0.395 -32.875 -5.324 1 98.75 186 PHE A O 1
ATOM 1393 N N . GLU A 1 187 ? -0.182 -33.406 -7.492 1 98.69 187 GLU A N 1
ATOM 1394 C CA . GLU A 1 187 ? -1.567 -33.844 -7.617 1 98.69 187 GLU A CA 1
ATOM 1395 C C . GLU A 1 187 ? -1.855 -35.031 -6.703 1 98.69 187 GLU A C 1
ATOM 1397 O O . GLU A 1 187 ? -2.875 -35.062 -6.008 1 98.69 187 GLU A O 1
ATOM 1402 N N . ALA A 1 188 ? -0.958 -36 -6.754 1 98.56 188 ALA A N 1
ATOM 1403 C CA . ALA A 1 188 ? -1.119 -37.188 -5.914 1 98.56 188 ALA A CA 1
ATOM 1404 C C . ALA A 1 188 ? -1.133 -36.781 -4.434 1 98.56 188 ALA A C 1
ATOM 1406 O O . ALA A 1 188 ? -1.801 -37.438 -3.627 1 98.56 188 ALA A O 1
ATOM 1407 N N . ALA A 1 189 ? -0.364 -35.719 -4.109 1 98.12 189 ALA A N 1
ATOM 1408 C CA . ALA A 1 189 ? -0.289 -35.219 -2.732 1 98.12 189 ALA A CA 1
ATOM 1409 C C . ALA A 1 189 ? -1.592 -34.562 -2.316 1 98.12 189 ALA A C 1
ATOM 1411 O O . ALA A 1 189 ? -1.806 -34.281 -1.133 1 98.12 189 ALA A O 1
ATOM 1412 N N . GLY A 1 190 ? -2.461 -34.219 -3.301 1 97.94 190 GLY A N 1
ATOM 1413 C CA . GLY A 1 190 ? -3.801 -33.75 -2.955 1 97.94 190 GLY A CA 1
ATOM 1414 C C . GLY A 1 190 ? -4.012 -32.281 -3.178 1 97.94 190 GLY A C 1
ATOM 1415 O O . GLY A 1 190 ? -4.934 -31.688 -2.613 1 97.94 190 GLY A O 1
ATOM 1416 N N . VAL A 1 191 ? -3.182 -31.609 -3.936 1 98.44 191 VAL A N 1
ATOM 1417 C CA . VAL A 1 191 ? -3.422 -30.188 -4.227 1 98.44 191 VAL A CA 1
ATOM 1418 C C . VAL A 1 191 ? -4.738 -30.047 -4.984 1 98.44 191 VAL A C 1
ATOM 1420 O O . VAL A 1 191 ? -5.184 -30.969 -5.664 1 98.44 191 VAL A O 1
ATOM 1423 N N . ASP A 1 192 ? -5.344 -28.875 -4.832 1 98.12 192 ASP A N 1
ATOM 1424 C CA . ASP A 1 192 ? -6.617 -28.594 -5.484 1 98.12 192 ASP A CA 1
ATOM 1425 C C . ASP A 1 192 ? -6.402 -28.188 -6.945 1 98.12 192 ASP A C 1
ATOM 1427 O O . ASP A 1 192 ? -7.301 -28.344 -7.773 1 98.12 192 ASP A O 1
ATOM 1431 N N . ALA A 1 193 ? -5.289 -27.656 -7.258 1 98.69 193 ALA A N 1
ATOM 1432 C CA . ALA A 1 193 ? -4.902 -27.188 -8.594 1 98.69 193 ALA A CA 1
ATOM 1433 C C . ALA A 1 193 ? -3.389 -27.031 -8.695 1 98.69 193 ALA A C 1
ATOM 1435 O O . ALA A 1 193 ? -2.668 -27.203 -7.711 1 98.69 193 ALA A O 1
ATOM 1436 N N . ILE A 1 194 ? -2.949 -26.781 -9.891 1 98.5 194 ILE A N 1
ATOM 1437 C CA . ILE A 1 194 ? -1.543 -26.531 -10.18 1 98.5 194 ILE A CA 1
ATOM 1438 C C . ILE A 1 194 ? -1.371 -25.125 -10.75 1 98.5 194 ILE A C 1
ATOM 1440 O O . ILE A 1 194 ? -2.195 -24.672 -11.547 1 98.5 194 ILE A O 1
ATOM 1444 N N . PHE A 1 195 ? -0.333 -24.422 -10.312 1 98.25 195 PHE A N 1
ATOM 1445 C CA . PHE A 1 195 ? 0.004 -23.094 -10.812 1 98.25 195 PHE A CA 1
ATOM 1446 C C . PHE A 1 195 ? 1.229 -23.156 -11.711 1 98.25 195 PHE A C 1
ATOM 1448 O O . PHE A 1 195 ? 2.303 -23.594 -11.289 1 98.25 195 PHE A O 1
ATOM 1455 N N . LEU A 1 196 ? 1.112 -22.734 -12.945 1 96.5 196 LEU A N 1
ATOM 1456 C CA . LEU A 1 196 ? 2.193 -22.703 -13.922 1 96.5 196 LEU A CA 1
ATOM 1457 C C . LEU A 1 196 ? 2.84 -21.328 -13.977 1 96.5 196 LEU A C 1
ATOM 1459 O O . LEU A 1 196 ? 2.273 -20.391 -14.547 1 96.5 196 LEU A O 1
ATOM 1463 N N . PRO A 1 197 ? 4.07 -21.25 -13.43 1 93.75 197 PRO A N 1
ATOM 1464 C CA . PRO A 1 197 ? 4.734 -19.953 -13.484 1 93.75 197 PRO A CA 1
ATOM 1465 C C . PRO A 1 197 ? 5.484 -19.719 -14.797 1 93.75 197 PRO A C 1
ATOM 1467 O O . PRO A 1 197 ? 6.52 -20.344 -15.031 1 93.75 197 PRO A O 1
ATOM 1470 N N . GLY A 1 198 ? 4.969 -18.922 -15.648 1 90.31 198 GLY A N 1
ATOM 1471 C CA . GLY A 1 198 ? 5.699 -18.375 -16.781 1 90.31 198 GLY A CA 1
ATOM 1472 C C . GLY A 1 198 ? 6.02 -19.422 -17.844 1 90.31 198 GLY A C 1
ATOM 1473 O O . GLY A 1 198 ? 7.164 -19.531 -18.281 1 90.31 198 GLY A O 1
ATOM 1474 N N . PRO A 1 199 ? 5.051 -20.281 -18.219 1 91.94 199 PRO A N 1
ATOM 1475 C CA . PRO A 1 199 ? 5.359 -21.156 -19.344 1 91.94 199 PRO A CA 1
ATOM 1476 C C . PRO A 1 199 ? 5.871 -20.391 -20.562 1 91.94 199 PRO A C 1
ATOM 1478 O O . PRO A 1 199 ? 5.414 -19.281 -20.844 1 91.94 199 PRO A O 1
ATOM 1481 N N . GLN A 1 200 ? 6.793 -21.016 -21.281 1 92.19 200 GLN A N 1
ATOM 1482 C CA . GLN A 1 200 ? 7.438 -20.328 -22.391 1 92.19 200 GLN A CA 1
ATOM 1483 C C . GLN A 1 200 ? 6.941 -20.875 -23.734 1 92.19 200 GLN A C 1
ATOM 1485 O O . GLN A 1 200 ? 6.996 -20.172 -24.75 1 92.19 200 GLN A O 1
ATOM 1490 N N . GLN A 1 201 ? 6.512 -22.125 -23.703 1 92.88 201 GLN A N 1
ATOM 1491 C CA . GLN A 1 201 ? 6.07 -22.781 -24.922 1 92.88 201 GLN A CA 1
ATOM 1492 C C . GLN A 1 201 ? 4.754 -23.516 -24.719 1 92.88 201 GLN A C 1
ATOM 1494 O O . GLN A 1 201 ? 4.484 -24.016 -23.625 1 92.88 201 GLN A O 1
ATOM 1499 N N . ARG A 1 202 ? 4.035 -23.578 -25.812 1 93.88 202 ARG A N 1
ATOM 1500 C CA . ARG A 1 202 ? 2.75 -24.266 -25.781 1 93.88 202 ARG A CA 1
ATOM 1501 C C . ARG A 1 202 ? 2.926 -25.719 -25.344 1 93.88 202 ARG A C 1
ATOM 1503 O O . ARG A 1 202 ? 2.08 -26.266 -24.641 1 93.88 202 ARG A O 1
ATOM 1510 N N . GLU A 1 203 ? 3.996 -26.281 -25.75 1 94.5 203 GLU A N 1
ATOM 1511 C CA . GLU A 1 203 ? 4.27 -27.688 -25.484 1 94.5 203 GLU A CA 1
ATOM 1512 C C . GLU A 1 203 ? 4.379 -27.938 -23.984 1 94.5 203 GLU A C 1
ATOM 1514 O O . GLU A 1 203 ? 4.047 -29.031 -23.5 1 94.5 203 GLU A O 1
ATOM 1519 N N . GLN A 1 204 ? 4.867 -26.984 -23.281 1 96 204 GLN A N 1
ATOM 1520 C CA . GLN A 1 204 ? 4.957 -27.125 -21.828 1 96 204 GLN A CA 1
ATOM 1521 C C . GLN A 1 204 ? 3.57 -27.203 -21.203 1 96 204 GLN A C 1
ATOM 1523 O O . GLN A 1 204 ? 3.322 -28.078 -20.359 1 96 204 GLN A O 1
ATOM 1528 N N . ILE A 1 205 ? 2.656 -26.375 -21.641 1 96.5 205 ILE A N 1
ATOM 1529 C CA . ILE A 1 205 ? 1.291 -26.359 -21.125 1 96.5 205 ILE A CA 1
ATOM 1530 C C . ILE A 1 205 ? 0.595 -27.672 -21.5 1 96.5 205 ILE A C 1
ATOM 1532 O O . ILE A 1 205 ? -0.051 -28.297 -20.656 1 96.5 205 ILE A O 1
ATOM 1536 N N . ASP A 1 206 ? 0.806 -28.109 -22.734 1 97.12 206 ASP A N 1
ATOM 1537 C CA . ASP A 1 206 ? 0.19 -29.344 -23.219 1 97.12 206 ASP A CA 1
ATOM 1538 C C . ASP A 1 206 ? 0.669 -30.547 -22.406 1 97.12 206 ASP A C 1
ATOM 1540 O O . ASP A 1 206 ? -0.139 -31.359 -21.969 1 97.12 206 ASP A O 1
ATOM 1544 N N . ALA A 1 207 ? 1.962 -30.609 -22.234 1 97.62 207 ALA A N 1
ATOM 1545 C CA . ALA A 1 207 ? 2.549 -31.75 -21.531 1 97.62 207 ALA A CA 1
ATOM 1546 C C . ALA A 1 207 ? 2.021 -31.844 -20.094 1 97.62 207 ALA A C 1
ATOM 1548 O O . ALA A 1 207 ? 1.678 -32.938 -19.625 1 97.62 207 ALA A O 1
ATOM 1549 N N . ILE A 1 208 ? 1.963 -30.719 -19.453 1 97.62 208 ILE A N 1
ATOM 1550 C CA . ILE A 1 208 ? 1.531 -30.688 -18.047 1 97.62 208 ILE A CA 1
ATOM 1551 C C . ILE A 1 208 ? 0.036 -30.984 -17.969 1 97.62 208 ILE A C 1
ATOM 1553 O O . ILE A 1 208 ? -0.398 -31.781 -17.141 1 97.62 208 ILE A O 1
ATOM 1557 N N . SER A 1 209 ? -0.768 -30.375 -18.797 1 97.81 209 SER A N 1
ATOM 1558 C CA . SER A 1 209 ? -2.211 -30.594 -18.828 1 97.81 209 SER A CA 1
ATOM 1559 C C . SER A 1 209 ? -2.549 -32.062 -19.094 1 97.81 209 SER A C 1
ATOM 1561 O O . SER A 1 209 ? -3.502 -32.594 -18.516 1 97.81 209 SER A O 1
ATOM 1563 N N . ASP A 1 210 ? -1.808 -32.688 -19.891 1 97.88 210 ASP A N 1
ATOM 1564 C CA . ASP A 1 210 ? -2.033 -34.094 -20.219 1 97.88 210 ASP A CA 1
ATOM 1565 C C . ASP A 1 210 ? -1.664 -35 -19.031 1 97.88 210 ASP A C 1
ATOM 1567 O O . ASP A 1 210 ? -2.232 -36.094 -18.875 1 97.88 210 ASP A O 1
ATOM 1571 N N . ALA A 1 211 ? -0.721 -34.562 -18.297 1 98.06 211 ALA A N 1
ATOM 1572 C CA . ALA A 1 211 ? -0.119 -35.406 -17.25 1 98.06 211 ALA A CA 1
ATOM 1573 C C . ALA A 1 211 ? -0.951 -35.375 -15.977 1 98.06 211 ALA A C 1
ATOM 1575 O O . ALA A 1 211 ? -0.853 -36.281 -15.148 1 98.06 211 ALA A O 1
ATOM 1576 N N . VAL A 1 212 ? -1.701 -34.312 -15.781 1 98.12 212 VAL A N 1
ATOM 1577 C CA . VAL A 1 212 ? -2.457 -34.188 -14.539 1 98.12 212 VAL A CA 1
ATOM 1578 C C . VAL A 1 212 ? -3.936 -33.969 -14.859 1 98.12 212 VAL A C 1
ATOM 1580 O O . VAL A 1 212 ? -4.297 -33.688 -16 1 98.12 212 VAL A O 1
ATOM 1583 N N . LYS A 1 213 ? -4.797 -34.094 -13.852 1 97.88 213 LYS A N 1
ATOM 1584 C CA . LYS A 1 213 ? -6.234 -33.969 -14.062 1 97.88 213 LYS A CA 1
ATOM 1585 C C . LYS A 1 213 ? -6.789 -32.719 -13.344 1 97.88 213 LYS A C 1
ATOM 1587 O O . LYS A 1 213 ? -7.871 -32.25 -13.688 1 97.88 213 LYS A O 1
ATOM 1592 N N . VAL A 1 214 ? -6.086 -32.25 -12.359 1 98.19 214 VAL A N 1
ATOM 1593 C CA . VAL A 1 214 ? -6.555 -31.094 -11.586 1 98.19 214 VAL A CA 1
ATOM 1594 C C . VAL A 1 214 ? -6.496 -29.828 -12.445 1 98.19 214 VAL A C 1
ATOM 1596 O O . VAL A 1 214 ? -5.738 -29.766 -13.414 1 98.19 214 VAL A O 1
ATOM 1599 N N . PRO A 1 215 ? -7.34 -28.797 -12.117 1 98.44 215 PRO A N 1
ATOM 1600 C CA . PRO A 1 215 ? -7.297 -27.531 -12.852 1 98.44 215 PRO A CA 1
ATOM 1601 C C . PRO A 1 215 ? -5.926 -26.859 -12.789 1 98.44 215 PRO A C 1
ATOM 1603 O O . PRO A 1 215 ? -5.148 -27.125 -11.867 1 98.44 215 PRO A O 1
ATOM 1606 N N . LEU A 1 216 ? -5.684 -26.062 -13.812 1 98.38 216 LEU A N 1
ATOM 1607 C CA . LEU A 1 216 ? -4.445 -25.297 -13.891 1 98.38 216 LEU A CA 1
ATOM 1608 C C . LEU A 1 216 ? -4.727 -23.797 -13.797 1 98.38 216 LEU A C 1
ATOM 1610 O O . LEU A 1 216 ? -5.766 -23.328 -14.266 1 98.38 216 LEU A O 1
ATOM 1614 N N . LEU A 1 217 ? -3.898 -23.062 -13.133 1 98.06 217 LEU A N 1
ATOM 1615 C CA . LEU A 1 217 ? -3.775 -21.609 -13.203 1 98.06 217 LEU A CA 1
ATOM 1616 C C . LEU A 1 217 ? -2.41 -21.219 -13.75 1 98.06 217 LEU A C 1
ATOM 1618 O O . LEU A 1 217 ? -1.458 -22 -13.695 1 98.06 217 LEU A O 1
ATOM 1622 N N . MET A 1 218 ? -2.326 -20.078 -14.312 1 95.56 218 MET A N 1
ATOM 1623 C CA . MET A 1 218 ? -1.048 -19.672 -14.891 1 95.56 218 MET A CA 1
ATOM 1624 C C . MET A 1 218 ? -0.86 -18.156 -14.789 1 95.56 218 MET A C 1
ATOM 1626 O O . MET A 1 218 ? -1.836 -17.422 -14.703 1 95.56 218 MET A O 1
ATOM 1630 N N . ALA A 1 219 ? 0.46 -17.719 -14.711 1 93.5 219 ALA A N 1
ATOM 1631 C CA . ALA A 1 219 ? 0.794 -16.297 -14.789 1 93.5 219 ALA A CA 1
ATOM 1632 C C . ALA A 1 219 ? 2.107 -16.094 -15.539 1 93.5 219 ALA A C 1
ATOM 1634 O O . ALA A 1 219 ? 2.971 -16.969 -15.555 1 93.5 219 ALA A O 1
ATOM 1635 N N . GLY A 1 220 ? 2.234 -14.898 -16.156 1 87.88 220 GLY A N 1
ATOM 1636 C CA . GLY A 1 220 ? 3.49 -14.477 -16.75 1 87.88 220 GLY A CA 1
ATOM 1637 C C . GLY A 1 220 ? 3.814 -15.219 -18.047 1 87.88 220 GLY A C 1
ATOM 1638 O O . GLY A 1 220 ? 4.902 -15.789 -18.172 1 87.88 220 GLY A O 1
ATOM 1639 N N . ALA A 1 221 ? 3.047 -15.312 -18.984 1 85.19 221 ALA A N 1
ATOM 1640 C CA . ALA A 1 221 ? 3.309 -16.016 -20.25 1 85.19 221 ALA A CA 1
ATOM 1641 C C . ALA A 1 221 ? 3.443 -15.023 -21.406 1 85.19 221 ALA A C 1
ATOM 1643 O O . ALA A 1 221 ? 2.859 -13.938 -21.375 1 85.19 221 ALA A O 1
ATOM 1644 N N . PRO A 1 222 ? 4.328 -15.422 -22.359 1 89.69 222 PRO A N 1
ATOM 1645 C CA . PRO A 1 222 ? 4.391 -14.586 -23.547 1 89.69 222 PRO A CA 1
ATOM 1646 C C . PRO A 1 222 ? 3.061 -14.516 -24.297 1 89.69 222 PRO A C 1
ATOM 1648 O O . PRO A 1 222 ? 2.184 -15.359 -24.078 1 89.69 222 PRO A O 1
ATOM 1651 N N . GLU A 1 223 ? 2.977 -13.562 -25.141 1 89.12 223 GLU A N 1
ATOM 1652 C CA . GLU A 1 223 ? 1.742 -13.273 -25.859 1 89.12 223 GLU A CA 1
ATOM 1653 C C . GLU A 1 223 ? 1.204 -14.516 -26.562 1 89.12 223 GLU A C 1
ATOM 1655 O O . GLU A 1 223 ? -0.002 -14.766 -26.547 1 89.12 223 GLU A O 1
ATOM 1660 N N . ALA A 1 224 ? 2.07 -15.297 -27.094 1 88 224 ALA A N 1
ATOM 1661 C CA . ALA A 1 224 ? 1.684 -16.438 -27.922 1 88 224 ALA A CA 1
ATOM 1662 C C . ALA A 1 224 ? 0.938 -17.484 -27.094 1 88 224 ALA A C 1
ATOM 1664 O O . ALA A 1 224 ? 0.228 -18.328 -27.641 1 88 224 ALA A O 1
ATOM 1665 N N . LEU A 1 225 ? 1.06 -17.391 -25.828 1 89.81 225 LEU A N 1
ATOM 1666 C CA . LEU A 1 225 ? 0.452 -18.391 -24.953 1 89.81 225 LEU A CA 1
ATOM 1667 C C . LEU A 1 225 ? -0.758 -17.812 -24.219 1 89.81 225 LEU A C 1
ATOM 1669 O O . LEU A 1 225 ? -1.375 -18.5 -23.406 1 89.81 225 LEU A O 1
ATOM 1673 N N . CYS A 1 226 ? -1.078 -16.578 -24.594 1 86.19 226 CYS A N 1
ATOM 1674 C CA . CYS A 1 226 ? -2.102 -15.875 -23.828 1 86.19 226 CYS A CA 1
ATOM 1675 C C . CYS A 1 226 ? -3.434 -15.875 -24.578 1 86.19 226 CYS A C 1
ATOM 1677 O O . CYS A 1 226 ? -3.996 -14.812 -24.859 1 86.19 226 CYS A O 1
ATOM 1679 N N . ASP A 1 227 ? -3.889 -17 -25.031 1 88.62 227 ASP A N 1
ATOM 1680 C CA . ASP A 1 227 ? -5.199 -17.172 -25.641 1 88.62 227 ASP A CA 1
ATOM 1681 C C . ASP A 1 227 ? -6.145 -17.938 -24.719 1 88.62 227 ASP A C 1
ATOM 1683 O O . ASP A 1 227 ? -6.039 -19.156 -24.594 1 88.62 227 ASP A O 1
ATOM 1687 N N . PRO A 1 228 ? -7.133 -17.188 -24.188 1 89.5 228 PRO A N 1
ATOM 1688 C CA . PRO A 1 228 ? -8.008 -17.844 -23.203 1 89.5 228 PRO A CA 1
ATOM 1689 C C . PRO A 1 228 ? -8.75 -19.031 -23.797 1 89.5 228 PRO A C 1
ATOM 1691 O O . PRO A 1 228 ? -9.031 -20 -23.078 1 89.5 228 PRO A O 1
ATOM 1694 N N . ALA A 1 229 ? -9.133 -19 -25.031 1 91.69 229 ALA A N 1
ATOM 1695 C CA . ALA A 1 229 ? -9.805 -20.125 -25.641 1 91.69 229 ALA A CA 1
ATOM 1696 C C . ALA A 1 229 ? -8.906 -21.359 -25.672 1 91.69 229 ALA A C 1
ATOM 1698 O O . ALA A 1 229 ? -9.344 -22.469 -25.328 1 91.69 229 ALA A O 1
ATOM 1699 N N . TYR A 1 230 ? -7.695 -21.141 -26.047 1 93.88 230 TYR A N 1
ATOM 1700 C CA . TYR A 1 230 ? -6.727 -22.234 -26 1 93.88 230 TYR A CA 1
ATOM 1701 C C . TYR A 1 230 ? -6.496 -22.703 -24.562 1 93.88 230 TYR A C 1
ATOM 1703 O O . TYR A 1 230 ? -6.512 -23.906 -24.297 1 93.88 230 TYR A O 1
ATOM 1711 N N . LEU A 1 231 ? -6.285 -21.75 -23.672 1 95.81 231 LEU A N 1
ATOM 1712 C CA . LEU A 1 231 ? -6.004 -22.078 -22.281 1 95.81 231 LEU A CA 1
ATOM 1713 C C . LEU A 1 231 ? -7.133 -22.922 -21.688 1 95.81 231 LEU A C 1
ATOM 1715 O O . LEU A 1 231 ? -6.875 -23.891 -20.953 1 95.81 231 LEU A O 1
ATOM 1719 N N . ALA A 1 232 ? -8.328 -22.594 -22.047 1 96.25 232 ALA A N 1
ATOM 1720 C CA . ALA A 1 232 ? -9.492 -23.328 -21.547 1 96.25 232 ALA A CA 1
ATOM 1721 C C . ALA A 1 232 ? -9.469 -24.781 -22.016 1 96.25 232 ALA A C 1
ATOM 1723 O O . ALA A 1 232 ? -9.836 -25.688 -21.266 1 96.25 232 ALA A O 1
ATOM 1724 N N . THR A 1 233 ? -9 -25.047 -23.172 1 96.12 233 THR A N 1
ATOM 1725 C CA . THR A 1 233 ? -8.945 -26.406 -23.703 1 96.12 233 THR A CA 1
ATOM 1726 C C . THR A 1 233 ? -7.91 -27.234 -22.953 1 96.12 233 THR A C 1
ATOM 1728 O O . THR A 1 233 ? -7.93 -28.469 -23.016 1 96.12 233 THR A O 1
ATOM 1731 N N . ARG A 1 234 ? -7.023 -26.531 -22.297 1 96.81 234 ARG A N 1
ATOM 1732 C CA . ARG A 1 234 ? -5.965 -27.219 -21.547 1 96.81 234 ARG A CA 1
ATOM 1733 C C . ARG A 1 234 ? -6.227 -27.156 -20.047 1 96.81 234 ARG A C 1
ATOM 1735 O O . ARG A 1 234 ? -5.301 -27.297 -19.25 1 96.81 234 ARG A O 1
ATOM 1742 N N . ARG A 1 235 ? -7.406 -26.828 -19.625 1 97.31 235 ARG A N 1
ATOM 1743 C CA . ARG A 1 235 ? -7.906 -26.812 -18.266 1 97.31 235 ARG A CA 1
ATOM 1744 C C . ARG A 1 235 ? -7.23 -25.719 -17.438 1 97.31 235 ARG A C 1
ATOM 1746 O O . ARG A 1 235 ? -7.133 -25.812 -16.219 1 97.31 235 ARG A O 1
ATOM 1753 N N . VAL A 1 236 ? -6.633 -24.75 -18.125 1 97.62 236 VAL A N 1
ATOM 1754 C CA . VAL A 1 236 ? -6.273 -23.516 -17.422 1 97.62 236 VAL A CA 1
ATOM 1755 C C . VAL A 1 236 ? -7.531 -22.703 -17.125 1 97.62 236 VAL A C 1
ATOM 1757 O O . VAL A 1 236 ? -8.211 -22.234 -18.047 1 97.62 236 VAL A O 1
ATOM 1760 N N . LYS A 1 237 ? -7.785 -22.547 -15.859 1 98 237 LYS A N 1
ATOM 1761 C CA . LYS A 1 237 ? -9.086 -22.016 -15.461 1 98 237 LYS A CA 1
ATOM 1762 C C . LYS A 1 237 ? -8.984 -20.531 -15.125 1 98 237 LYS A C 1
ATOM 1764 O O . LYS A 1 237 ? -9.977 -19.812 -15.203 1 98 237 LYS A O 1
ATOM 1769 N N . ALA A 1 238 ? -7.828 -20.078 -14.727 1 97 238 ALA A N 1
ATOM 1770 C CA . ALA A 1 238 ? -7.559 -18.688 -14.438 1 97 238 ALA A CA 1
ATOM 1771 C C . ALA A 1 238 ? -6.117 -18.312 -14.781 1 97 238 ALA A C 1
ATOM 1773 O O . ALA A 1 238 ? -5.203 -19.125 -14.586 1 97 238 ALA A O 1
ATOM 1774 N N . TRP A 1 239 ? -5.984 -17.109 -15.328 1 95 239 TRP A N 1
ATOM 1775 C CA . TRP A 1 239 ? -4.648 -16.734 -15.781 1 95 239 TRP A CA 1
ATOM 1776 C C . TRP A 1 239 ? -4.422 -15.227 -15.617 1 95 239 TRP A C 1
ATOM 1778 O O . TRP A 1 239 ? -5.375 -14.461 -15.469 1 95 239 TRP A O 1
ATOM 1788 N N . SER A 1 240 ? -3.15 -14.797 -15.484 1 92.31 240 SER A N 1
ATOM 1789 C CA . SER A 1 240 ? -2.691 -13.414 -15.531 1 92.31 240 SER A CA 1
ATOM 1790 C C . SER A 1 240 ? -1.45 -13.273 -16.406 1 92.31 240 SER A C 1
ATOM 1792 O O . SER A 1 240 ? -0.495 -14.039 -16.266 1 92.31 240 SER A O 1
ATOM 1794 N N . ALA A 1 241 ? -1.438 -12.305 -17.328 1 84.75 241 ALA A N 1
ATOM 1795 C CA . ALA A 1 241 ? -0.283 -12.117 -18.203 1 84.75 241 ALA A CA 1
ATOM 1796 C C . ALA A 1 241 ? 0.859 -11.43 -17.453 1 84.75 241 ALA A C 1
ATOM 1798 O O . ALA A 1 241 ? 1.999 -11.422 -17.922 1 84.75 241 ALA A O 1
ATOM 1799 N N . GLY A 1 242 ? 0.543 -10.844 -16.375 1 86.69 242 GLY A N 1
ATOM 1800 C CA . GLY A 1 242 ? 1.572 -10.148 -15.625 1 86.69 242 GLY A CA 1
ATOM 1801 C C . GLY A 1 242 ? 1.038 -8.969 -14.844 1 86.69 242 GLY A C 1
ATOM 1802 O O . GLY A 1 242 ? -0.175 -8.82 -14.68 1 86.69 242 GLY A O 1
ATOM 1803 N N . HIS A 1 243 ? 2.082 -8.234 -14.305 1 87.31 243 HIS A N 1
ATOM 1804 C CA . HIS A 1 243 ? 1.715 -7.203 -13.344 1 87.31 243 HIS A CA 1
ATOM 1805 C C . HIS A 1 243 ? 1.871 -5.809 -13.938 1 87.31 243 HIS A C 1
ATOM 1807 O O . HIS A 1 243 ? 2.227 -4.863 -13.234 1 87.31 243 HIS A O 1
ATOM 1813 N N . GLN A 1 244 ? 1.472 -5.754 -15.266 1 95.62 244 GLN A N 1
ATOM 1814 C CA . GLN A 1 244 ? 1.741 -4.512 -15.984 1 95.62 244 GLN A CA 1
ATOM 1815 C C . GLN A 1 244 ? 0.792 -3.4 -15.539 1 95.62 244 GLN A C 1
ATOM 1817 O O . GLN A 1 244 ? 1.089 -2.217 -15.711 1 95.62 244 GLN A O 1
ATOM 1822 N N . THR A 1 245 ? -0.356 -3.754 -14.984 1 97.81 245 THR A N 1
ATOM 1823 C CA . THR A 1 245 ? -1.229 -2.705 -14.469 1 97.81 245 THR A CA 1
ATOM 1824 C C . THR A 1 245 ? -0.549 -1.948 -13.328 1 97.81 245 THR A C 1
ATOM 1826 O O . THR A 1 245 ? -0.741 -0.74 -13.18 1 97.81 245 THR A O 1
ATOM 1829 N N . PHE A 1 246 ? 0.275 -2.662 -12.5 1 98.12 246 PHE A N 1
ATOM 1830 C CA . PHE A 1 246 ? 1.095 -2.008 -11.484 1 98.12 246 PHE A CA 1
ATOM 1831 C C . PHE A 1 246 ? 2.092 -1.054 -12.133 1 98.12 246 PHE A C 1
ATOM 1833 O O . PHE A 1 246 ? 2.266 0.076 -11.672 1 98.12 246 PHE A O 1
ATOM 1840 N N . SER A 1 247 ? 2.699 -1.513 -13.18 1 97.94 247 SER A N 1
ATOM 1841 C CA . SER A 1 247 ? 3.68 -0.717 -13.906 1 97.94 247 SER A CA 1
ATOM 1842 C C . SER A 1 247 ? 3.057 0.564 -14.453 1 97.94 247 SER A C 1
ATOM 1844 O O . SER A 1 247 ? 3.682 1.627 -14.422 1 97.94 247 SER A O 1
ATOM 1846 N N . VAL A 1 248 ? 1.871 0.463 -14.977 1 98.56 248 VAL A N 1
ATOM 1847 C CA . VAL A 1 248 ? 1.166 1.616 -15.523 1 98.56 248 VAL A CA 1
ATOM 1848 C C . VAL A 1 248 ? 0.892 2.631 -14.414 1 98.56 248 VAL A C 1
ATOM 1850 O O . VAL A 1 248 ? 1.133 3.828 -14.586 1 98.56 248 VAL A O 1
ATOM 1853 N N . ALA A 1 249 ? 0.425 2.191 -13.273 1 98.5 249 ALA A N 1
ATOM 1854 C CA . ALA A 1 249 ? 0.144 3.066 -12.141 1 98.5 249 ALA A CA 1
ATOM 1855 C C . ALA A 1 249 ? 1.42 3.729 -11.625 1 98.5 249 ALA A C 1
ATOM 1857 O O . ALA A 1 249 ? 1.425 4.918 -11.305 1 98.5 249 ALA A O 1
ATOM 1858 N N . LEU A 1 250 ? 2.484 2.922 -11.547 1 98.5 250 LEU A N 1
ATOM 1859 C CA . LEU A 1 250 ? 3.775 3.414 -11.078 1 98.5 250 LEU A CA 1
ATOM 1860 C C . LEU A 1 250 ? 4.285 4.535 -11.977 1 98.5 250 LEU A C 1
ATOM 1862 O O . LEU A 1 250 ? 4.77 5.559 -11.492 1 98.5 250 LEU A O 1
ATOM 1866 N N . LYS A 1 251 ? 4.188 4.34 -13.234 1 98.62 251 LYS A N 1
ATOM 1867 C CA . LYS A 1 251 ? 4.645 5.355 -14.172 1 98.62 251 LYS A CA 1
ATOM 1868 C C . LYS A 1 251 ? 3.822 6.637 -14.039 1 98.62 251 LYS A C 1
ATOM 1870 O O . LYS A 1 251 ? 4.371 7.738 -14.078 1 98.62 251 LYS A O 1
ATOM 1875 N N . ALA A 1 252 ? 2.521 6.488 -13.945 1 98.62 252 ALA A N 1
ATOM 1876 C CA . ALA A 1 252 ? 1.652 7.648 -13.766 1 98.62 252 ALA A CA 1
ATOM 1877 C C . ALA A 1 252 ? 2.008 8.414 -12.492 1 98.62 252 ALA A C 1
ATOM 1879 O O . ALA A 1 252 ? 2.021 9.648 -12.484 1 98.62 252 ALA A O 1
ATOM 1880 N N . LEU A 1 253 ? 2.254 7.711 -11.422 1 98.56 253 LEU A N 1
ATOM 1881 C CA . LEU A 1 253 ? 2.674 8.32 -10.164 1 98.56 253 LEU A CA 1
ATOM 1882 C C . LEU A 1 253 ? 3.984 9.078 -10.336 1 98.56 253 LEU A C 1
ATOM 1884 O O . LEU A 1 253 ? 4.082 10.25 -9.969 1 98.56 253 LEU A O 1
ATOM 1888 N N . HIS A 1 254 ? 4.941 8.391 -10.922 1 98.69 254 HIS A N 1
ATOM 1889 C CA . HIS A 1 254 ? 6.242 9.008 -11.164 1 98.69 254 HIS A CA 1
ATOM 1890 C C . HIS A 1 254 ? 6.098 10.305 -11.953 1 98.69 254 HIS A C 1
ATOM 1892 O O . HIS A 1 254 ? 6.621 11.344 -11.547 1 98.69 254 HIS A O 1
ATOM 1898 N N . ASP A 1 255 ? 5.402 10.203 -13.086 1 98.56 255 ASP A N 1
ATOM 1899 C CA . ASP A 1 255 ? 5.285 11.352 -13.977 1 98.56 255 ASP A CA 1
ATOM 1900 C C . ASP A 1 255 ? 4.566 12.508 -13.289 1 98.56 255 ASP A C 1
ATOM 1902 O O . ASP A 1 255 ? 4.941 13.672 -13.461 1 98.56 255 ASP A O 1
ATOM 1906 N N . SER A 1 256 ? 3.555 12.227 -12.547 1 98.5 256 SER A N 1
ATOM 1907 C CA . SER A 1 256 ? 2.82 13.281 -11.852 1 98.5 256 SER A CA 1
ATOM 1908 C C . SER A 1 256 ? 3.66 13.906 -10.742 1 98.5 256 SER A C 1
ATOM 1910 O O . SER A 1 256 ? 3.645 15.125 -10.555 1 98.5 256 SER A O 1
ATOM 1912 N N . MET A 1 257 ? 4.383 13.117 -9.969 1 98.19 257 MET A N 1
ATOM 1913 C CA . MET A 1 257 ? 5.277 13.633 -8.93 1 98.19 257 MET A CA 1
ATOM 1914 C C . MET A 1 257 ? 6.359 14.516 -9.539 1 98.19 257 MET A C 1
ATOM 1916 O O . MET A 1 257 ? 6.742 15.531 -8.953 1 98.19 257 MET A O 1
ATOM 1920 N N . GLN A 1 258 ? 6.863 14.055 -10.711 1 98.25 258 GLN A N 1
ATOM 1921 C CA . GLN A 1 258 ? 7.879 14.844 -11.406 1 98.25 258 GLN A CA 1
ATOM 1922 C C . GLN A 1 258 ? 7.328 16.203 -11.812 1 98.25 258 GLN A C 1
ATOM 1924 O O . GLN A 1 258 ? 8.016 17.219 -11.68 1 98.25 258 GLN A O 1
ATOM 1929 N N . LEU A 1 259 ? 6.113 16.25 -12.305 1 97.88 259 LEU A N 1
ATOM 1930 C CA . LEU A 1 259 ? 5.477 17.5 -12.68 1 97.88 259 LEU A CA 1
ATOM 1931 C C . LEU A 1 259 ? 5.328 18.422 -11.469 1 97.88 259 LEU A C 1
ATOM 1933 O O . LEU A 1 259 ? 5.625 19.609 -11.555 1 97.88 259 LEU A O 1
ATOM 1937 N N . VAL A 1 260 ? 4.922 17.891 -10.359 1 96.31 260 VAL A N 1
ATOM 1938 C CA . VAL A 1 260 ? 4.742 18.688 -9.148 1 96.31 260 VAL A CA 1
ATOM 1939 C C . VAL A 1 260 ? 6.098 19.203 -8.672 1 96.31 260 VAL A C 1
ATOM 1941 O O . VAL A 1 260 ? 6.23 20.375 -8.312 1 96.31 260 VAL A O 1
ATOM 1944 N N . ARG A 1 261 ? 7.082 18.344 -8.711 1 95.19 261 ARG A N 1
ATOM 1945 C CA . ARG A 1 261 ? 8.43 18.734 -8.305 1 95.19 261 ARG A CA 1
ATOM 1946 C C . ARG A 1 261 ? 8.945 19.875 -9.172 1 95.19 261 ARG A C 1
ATOM 1948 O O . ARG A 1 261 ? 9.68 20.734 -8.688 1 95.19 261 ARG A O 1
ATOM 1955 N N . SER A 1 262 ? 8.539 19.906 -10.414 1 94.94 262 SER A N 1
ATOM 1956 C CA . SER A 1 262 ? 9.016 20.891 -11.367 1 94.94 262 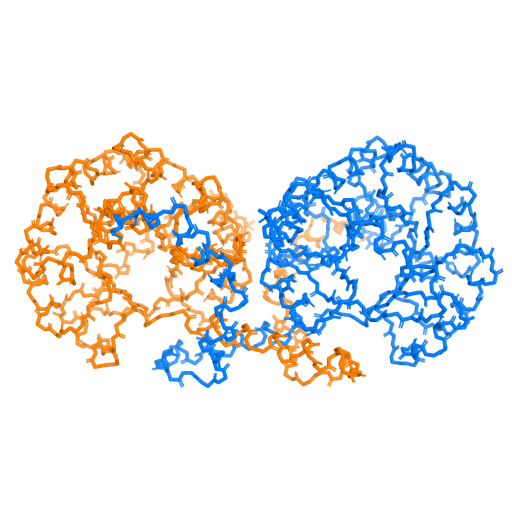SER A CA 1
ATOM 1957 C C . SER A 1 262 ? 8.164 22.156 -11.32 1 94.94 262 SER A C 1
ATOM 1959 O O . SER A 1 262 ? 8.391 23.094 -12.094 1 94.94 262 SER A O 1
ATOM 1961 N N . GLY A 1 263 ? 7.129 22.156 -10.492 1 92.19 263 GLY A N 1
ATOM 1962 C CA . GLY A 1 263 ? 6.441 23.406 -10.273 1 92.19 263 GLY A CA 1
ATOM 1963 C C . GLY A 1 263 ? 4.969 23.359 -10.641 1 92.19 263 GLY A C 1
ATOM 1964 O O . GLY A 1 263 ? 4.23 24.312 -10.391 1 92.19 263 GLY A O 1
ATOM 1965 N N . THR A 1 264 ? 4.508 22.266 -11.203 1 93.94 264 THR A N 1
ATOM 1966 C CA . THR A 1 264 ? 3.084 22.125 -11.5 1 93.94 264 THR A CA 1
ATOM 1967 C C . THR A 1 264 ? 2.277 21.969 -10.219 1 93.94 264 THR A C 1
ATOM 1969 O O . THR A 1 264 ? 2.656 21.203 -9.328 1 93.94 264 THR A O 1
ATOM 1972 N N . LEU A 1 265 ? 1.224 22.781 -10.141 1 93.31 265 LEU A N 1
ATOM 1973 C CA . LEU A 1 265 ? 0.319 22.594 -9.016 1 93.31 265 LEU A CA 1
ATOM 1974 C C . LEU A 1 265 ? -0.391 21.25 -9.125 1 93.31 265 LEU A C 1
ATOM 1976 O O . LEU A 1 265 ? -0.89 20.875 -10.188 1 93.31 265 LEU A O 1
ATOM 1980 N N . SER A 1 266 ? -0.43 20.469 -8.047 1 92.62 266 SER A N 1
ATOM 1981 C CA . SER A 1 266 ? -1.019 19.125 -8.094 1 92.62 266 SER A CA 1
ATOM 1982 C C . SER A 1 266 ? -2.48 19.188 -8.516 1 92.62 266 SER A C 1
ATOM 1984 O O . SER A 1 266 ? -2.967 18.281 -9.195 1 92.62 266 SER A O 1
ATOM 1986 N N . LEU A 1 267 ? -3.164 20.266 -8.211 1 90.94 267 LEU A N 1
ATOM 1987 C CA . LEU A 1 267 ? -4.566 20.453 -8.57 1 90.94 267 LEU A CA 1
ATOM 1988 C C . LEU A 1 267 ? -4.734 20.469 -10.086 1 90.94 267 LEU A C 1
ATOM 1990 O O . LEU A 1 267 ? -5.832 20.234 -10.594 1 90.94 267 LEU A O 1
ATOM 1994 N N . HIS A 1 268 ? -3.684 20.781 -10.797 1 93.69 268 HIS A N 1
ATOM 1995 C CA . HIS A 1 268 ? -3.754 20.953 -12.242 1 93.69 268 HIS A CA 1
ATOM 1996 C C . HIS A 1 268 ? -3.193 19.734 -12.969 1 93.69 268 HIS A C 1
ATOM 1998 O O . HIS A 1 268 ? -3.062 19.734 -14.195 1 93.69 268 HIS A O 1
ATOM 2004 N N . LEU A 1 269 ? -2.865 18.75 -12.211 1 96.06 269 LEU A N 1
ATOM 2005 C CA . LEU A 1 269 ? -2.314 17.562 -12.852 1 96.06 269 LEU A CA 1
ATOM 2006 C C . LEU A 1 269 ? -3.328 16.938 -13.805 1 96.06 269 LEU A C 1
ATOM 2008 O O . LEU A 1 269 ? -4.508 16.812 -13.469 1 96.06 269 LEU A O 1
ATOM 2012 N N . PRO A 1 270 ? -2.908 16.578 -14.945 1 96.25 270 PRO A N 1
ATOM 2013 C CA . PRO A 1 270 ? -3.797 15.805 -15.82 1 96.25 270 PRO A CA 1
ATOM 2014 C C . PRO A 1 270 ? -3.998 14.367 -15.344 1 96.25 270 PRO A C 1
ATOM 2016 O O . PRO A 1 270 ? -3.199 13.859 -14.555 1 96.25 270 PRO A O 1
ATOM 2019 N N . GLY A 1 271 ? -5.051 13.75 -15.82 1 96.69 271 GLY A N 1
ATOM 2020 C CA . GLY A 1 271 ? -5.262 12.32 -15.609 1 96.69 271 GLY A CA 1
ATOM 2021 C C . GLY A 1 271 ? -5.738 12 -14.203 1 96.69 271 GLY A C 1
ATOM 2022 O O . GLY A 1 271 ? -5.547 10.875 -13.727 1 96.69 271 GLY A O 1
ATOM 2023 N N . GLN A 1 272 ? -6.301 12.93 -13.508 1 97.19 272 GLN A N 1
ATOM 2024 C CA . GLN A 1 272 ? -6.824 12.672 -12.172 1 97.19 272 GLN A CA 1
ATOM 2025 C C . GLN A 1 272 ? -8.117 11.859 -12.234 1 97.19 272 GLN A C 1
ATOM 2027 O O . GLN A 1 272 ? -8.891 11.984 -13.188 1 97.19 272 GLN A O 1
ATOM 2032 N N . ALA A 1 273 ? -8.266 11.023 -11.242 1 97.81 273 ALA A N 1
ATOM 2033 C CA . ALA A 1 273 ? -9.539 10.312 -11.109 1 97.81 273 ALA A CA 1
ATOM 2034 C C . ALA A 1 273 ? -10.688 11.297 -10.867 1 97.81 273 ALA A C 1
ATOM 2036 O O . ALA A 1 273 ? -10.492 12.336 -10.234 1 97.81 273 ALA A O 1
ATOM 2037 N N . SER A 1 274 ? -11.867 10.992 -11.406 1 97.06 274 SER A N 1
ATOM 2038 C CA . SER A 1 274 ? -13.055 11.727 -10.984 1 97.06 274 SER A CA 1
ATOM 2039 C C . SER A 1 274 ? -13.312 11.555 -9.492 1 97.06 274 SER A C 1
ATOM 2041 O O . SER A 1 274 ? -12.82 10.594 -8.883 1 97.06 274 SER A O 1
ATOM 2043 N N . LYS A 1 275 ? -14.039 12.469 -8.93 1 95.56 275 LYS A N 1
ATOM 2044 C CA . LYS A 1 275 ? -14.438 12.344 -7.531 1 95.56 275 LYS A CA 1
ATOM 2045 C C . LYS A 1 275 ? -15.156 11.023 -7.273 1 95.56 275 LYS A C 1
ATOM 2047 O O . LYS A 1 275 ? -14.891 10.352 -6.277 1 95.56 275 LYS A O 1
ATOM 2052 N N . GLN A 1 276 ? -16.031 10.633 -8.148 1 96.62 276 GLN A N 1
ATOM 2053 C CA . GLN A 1 276 ? -16.797 9.406 -8.023 1 96.62 276 GLN A CA 1
ATOM 2054 C C . GLN A 1 276 ? -15.891 8.18 -8.008 1 96.62 276 GLN A C 1
ATOM 2056 O O . GLN A 1 276 ? -16.047 7.293 -7.172 1 96.62 276 GLN A O 1
ATOM 2061 N N . LEU A 1 277 ? -14.961 8.133 -8.922 1 97.75 277 LEU A N 1
ATOM 2062 C CA . LEU A 1 277 ? -14.047 7 -8.984 1 97.75 277 LEU A CA 1
ATOM 2063 C C . LEU A 1 277 ? -13.195 6.906 -7.719 1 97.75 277 LEU A C 1
ATOM 2065 O O . LEU A 1 277 ? -13.023 5.82 -7.164 1 97.75 277 LEU A O 1
ATOM 2069 N N . LEU A 1 278 ? -12.688 8.031 -7.293 1 97.25 278 LEU A N 1
ATOM 2070 C CA . LEU A 1 278 ? -11.883 8.062 -6.078 1 97.25 278 LEU A CA 1
ATOM 2071 C C . LEU A 1 278 ? -12.688 7.562 -4.879 1 97.25 278 LEU A C 1
ATOM 2073 O O . LEU A 1 278 ? -12.203 6.727 -4.109 1 97.25 278 LEU A O 1
ATOM 2077 N N . GLU A 1 279 ? -13.898 8.039 -4.762 1 95.94 279 GLU A N 1
ATOM 2078 C CA . GLU A 1 279 ? -14.742 7.672 -3.629 1 95.94 279 GLU A CA 1
ATOM 2079 C C . GLU A 1 279 ? -15.086 6.184 -3.66 1 95.94 279 GLU A C 1
ATOM 2081 O O . GLU A 1 279 ? -15.062 5.512 -2.627 1 95.94 279 GLU A O 1
ATOM 2086 N N . GLN A 1 280 ? -15.367 5.668 -4.812 1 95.44 280 GLN A N 1
ATOM 2087 C CA . GLN A 1 280 ? -15.68 4.25 -4.949 1 95.44 280 GLN A CA 1
ATOM 2088 C C . GLN A 1 280 ? -14.469 3.387 -4.621 1 95.44 280 GLN A C 1
ATOM 2090 O O . GLN A 1 280 ? -14.586 2.371 -3.934 1 95.44 280 GLN A O 1
ATOM 2095 N N . ALA A 1 281 ? -13.328 3.854 -5.051 1 96.81 281 ALA A N 1
ATOM 2096 C CA . ALA A 1 281 ? -12.102 3.078 -4.887 1 96.81 281 ALA A CA 1
ATOM 2097 C C . ALA A 1 281 ? -11.609 3.123 -3.441 1 96.81 281 ALA A C 1
ATOM 2099 O O . ALA A 1 281 ? -10.742 2.34 -3.047 1 96.81 281 ALA A O 1
ATOM 2100 N N . THR A 1 282 ? -12.234 4.027 -2.635 1 95.81 282 THR A N 1
ATOM 2101 C CA . THR A 1 282 ? -11.773 4.172 -1.258 1 95.81 282 THR A CA 1
ATOM 2102 C C . THR A 1 282 ? -12.906 3.898 -0.277 1 95.81 282 THR A C 1
ATOM 2104 O O . THR A 1 282 ? -12.836 4.301 0.886 1 95.81 282 THR A O 1
ATOM 2107 N N . GLY A 1 283 ? -13.984 3.334 -0.75 1 94.38 283 GLY A N 1
ATOM 2108 C CA . GLY A 1 283 ? -15 2.764 0.115 1 94.38 283 GLY A CA 1
ATOM 2109 C C . GLY A 1 283 ? -15.961 3.801 0.677 1 94.38 283 GLY A C 1
ATOM 2110 O O . GLY A 1 283 ? -16.75 3.502 1.57 1 94.38 283 GLY A O 1
ATOM 2111 N N . VAL A 1 284 ? -15.992 5.027 0.184 1 92.5 284 VAL A N 1
ATOM 2112 C CA . VAL A 1 284 ? -16.781 6.129 0.731 1 92.5 284 VAL A CA 1
ATOM 2113 C C . VAL A 1 284 ? -18.25 5.746 0.759 1 92.5 284 VAL A C 1
ATOM 2115 O O . VAL A 1 284 ? -18.938 5.93 1.773 1 92.5 284 VAL A O 1
ATOM 2118 N N . PRO A 1 285 ? -18.781 5.152 -0.353 1 91.44 285 PRO A N 1
ATOM 2119 C CA . PRO A 1 285 ? -20.219 4.832 -0.309 1 91.44 285 PRO A CA 1
ATOM 2120 C C . PRO A 1 285 ? -20.578 3.896 0.843 1 91.44 285 PRO A C 1
ATOM 2122 O O . PRO A 1 285 ? -21.594 4.102 1.517 1 91.44 285 PRO A O 1
ATOM 2125 N N . GLU A 1 286 ? -19.797 2.93 1.036 1 89.19 286 GLU A N 1
ATOM 2126 C CA . GLU A 1 286 ? -20.031 1.971 2.111 1 89.19 286 GLU A CA 1
ATOM 2127 C C . GLU A 1 286 ? -19.969 2.648 3.477 1 89.19 286 GLU A C 1
ATOM 2129 O O . GLU A 1 286 ? -20.859 2.459 4.309 1 89.19 286 GLU A O 1
ATOM 2134 N N . TYR A 1 287 ? -19.062 3.418 3.738 1 89.12 287 TYR A N 1
ATOM 2135 C CA . TYR A 1 287 ? -18.859 4.059 5.035 1 89.12 287 TYR A CA 1
ATOM 2136 C C . TYR A 1 287 ? -19.906 5.141 5.27 1 89.12 287 TYR A C 1
ATOM 2138 O O . TYR A 1 287 ? -20.328 5.375 6.406 1 89.12 287 TYR A O 1
ATOM 2146 N N . ASP A 1 288 ? -20.281 5.801 4.172 1 86.62 288 ASP A N 1
ATOM 2147 C CA . ASP A 1 288 ? -21.359 6.77 4.281 1 86.62 288 ASP A CA 1
ATOM 2148 C C . ASP A 1 288 ? -22.641 6.105 4.773 1 86.62 288 ASP A C 1
ATOM 2150 O O . ASP A 1 288 ? -23.359 6.656 5.617 1 86.62 288 ASP A O 1
ATOM 2154 N N . GLU A 1 289 ? -22.906 4.984 4.215 1 84.38 289 GLU A N 1
ATOM 2155 C CA . GLU A 1 289 ? -24.094 4.238 4.641 1 84.38 289 GLU A CA 1
ATOM 2156 C C . GLU A 1 289 ? -24.016 3.891 6.125 1 84.38 289 GLU A C 1
ATOM 2158 O O . GLU A 1 289 ? -24.984 4.082 6.859 1 84.38 289 GLU A O 1
ATOM 2163 N N . TRP A 1 290 ? -22.875 3.4 6.566 1 81.56 290 TRP A N 1
ATOM 2164 C CA . TRP A 1 290 ? -22.719 3.025 7.965 1 81.56 290 TRP A CA 1
ATOM 2165 C C . TRP A 1 290 ? -22.812 4.246 8.875 1 81.56 290 TRP A C 1
ATOM 2167 O O . TRP A 1 290 ? -23.391 4.172 9.961 1 81.56 290 TRP A O 1
ATOM 2177 N N . THR A 1 291 ? -22.234 5.32 8.422 1 80.94 291 THR A N 1
ATOM 2178 C CA . THR A 1 291 ? -22.266 6.555 9.203 1 80.94 291 THR A CA 1
ATOM 2179 C C . THR A 1 291 ? -23.719 7.02 9.391 1 80.94 291 THR A C 1
ATOM 2181 O O . THR A 1 291 ? -24.109 7.398 10.5 1 80.94 291 THR A O 1
ATOM 2184 N N . ARG A 1 292 ? -24.5 6.969 8.367 1 79 292 ARG A N 1
ATOM 2185 C CA . ARG A 1 292 ? -25.906 7.359 8.445 1 79 292 ARG A CA 1
ATOM 2186 C C . ARG A 1 292 ? -26.672 6.426 9.375 1 79 292 ARG A C 1
ATOM 2188 O O . ARG A 1 292 ? -27.516 6.875 10.156 1 79 292 ARG A O 1
ATOM 2195 N N . GLN A 1 293 ? -26.406 5.238 9.25 1 76.62 293 GLN A N 1
ATOM 2196 C CA . GLN A 1 293 ? -27.156 4.227 9.977 1 76.62 293 GLN A CA 1
ATOM 2197 C C . GLN A 1 293 ? -26.812 4.238 11.461 1 76.62 293 GLN A C 1
ATOM 2199 O O . GLN A 1 293 ? -27.688 4.09 12.312 1 76.62 293 GLN A O 1
ATOM 2204 N N . TYR A 1 294 ? -25.516 4.34 11.711 1 76.81 294 TYR A N 1
ATOM 2205 C CA . TYR A 1 294 ? -25.109 4.035 13.078 1 76.81 294 TYR A CA 1
ATOM 2206 C C . TYR A 1 294 ? -24.625 5.289 13.797 1 76.81 294 TYR A C 1
ATOM 2208 O O . TYR A 1 294 ? -24.531 5.305 15.031 1 76.81 294 TYR A O 1
ATOM 2216 N N . LEU A 1 295 ? -24.172 6.254 13.055 1 71.25 295 LEU A N 1
ATOM 2217 C CA . LEU A 1 295 ? -23.578 7.414 13.711 1 71.25 295 LEU A CA 1
ATOM 2218 C C . LEU A 1 295 ? -24.5 8.625 13.602 1 71.25 295 LEU A C 1
ATOM 2220 O O . LEU A 1 295 ? -24.344 9.602 14.344 1 71.25 295 LEU A O 1
ATOM 2224 N N . ALA A 1 296 ? -25.281 8.633 12.531 1 65.88 296 ALA A N 1
ATOM 2225 C CA . ALA A 1 296 ? -26.203 9.758 12.383 1 65.88 296 ALA A CA 1
ATOM 2226 C C . ALA A 1 296 ? -27.328 9.68 13.414 1 65.88 296 ALA A C 1
ATOM 2228 O O . ALA A 1 296 ? -28.016 8.656 13.523 1 65.88 296 ALA A O 1
ATOM 2229 N N . GLY A 1 297 ? -27.109 9.797 14.664 1 53.16 297 GLY A N 1
ATOM 2230 C CA . GLY A 1 297 ? -28.25 9.945 15.562 1 53.16 297 GLY A CA 1
ATOM 2231 C C . GLY A 1 297 ? -29.438 10.648 14.922 1 53.16 297 GLY A C 1
ATOM 2232 O O . GLY A 1 297 ? -29.297 11.273 13.867 1 53.16 297 GLY A O 1
ATOM 2233 N N . GLY A 1 298 ? -30.797 10.25 15.414 1 42.94 298 GLY A N 1
ATOM 2234 C CA . GLY A 1 298 ? -32.156 10.758 15.227 1 42.94 298 GLY A CA 1
ATOM 2235 C C . GLY A 1 298 ? -32.219 12.273 15.195 1 42.94 298 GLY A C 1
ATOM 2236 O O . GLY A 1 298 ? -32 12.93 16.219 1 42.94 298 GLY A O 1
ATOM 2237 N N . ALA A 1 299 ? -31.641 12.992 14.398 1 34.28 299 ALA A N 1
ATOM 2238 C CA . ALA A 1 299 ? -32.344 14.266 14.391 1 34.28 299 ALA A CA 1
ATOM 2239 C C . ALA A 1 299 ? -33.812 14.055 14.023 1 34.28 299 ALA A C 1
ATOM 2241 O O . ALA A 1 299 ? -34.156 13.281 13.117 1 34.28 299 ALA A O 1
ATOM 2242 N N . MET B 1 1 ? 32.438 0.066 3.83 1 37.31 1 MET B N 1
ATOM 2243 C CA . MET B 1 1 ? 31.719 1.346 3.805 1 37.31 1 MET B CA 1
A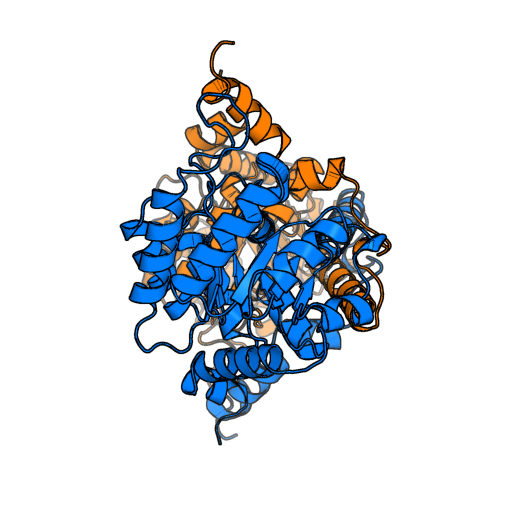TOM 2244 C C . MET B 1 1 ? 30.234 1.142 3.57 1 37.31 1 MET B C 1
ATOM 2246 O O . MET B 1 1 ? 29.828 0.498 2.596 1 37.31 1 MET B O 1
ATOM 2250 N N . LEU B 1 2 ? 29.547 1.32 4.539 1 46.22 2 LEU B N 1
ATOM 2251 C CA . LEU B 1 2 ? 28.125 1.047 4.465 1 46.22 2 LEU B CA 1
ATOM 2252 C C . LEU B 1 2 ? 27.469 1.841 3.334 1 46.22 2 LEU B C 1
ATOM 2254 O O . LEU B 1 2 ? 27.719 3.041 3.193 1 46.22 2 LEU B O 1
ATOM 2258 N N . ASN B 1 3 ? 27 1.196 2.402 1 51.22 3 ASN B N 1
ATOM 2259 C CA . ASN B 1 3 ? 26.281 1.893 1.346 1 51.22 3 ASN B CA 1
ATOM 2260 C C . ASN B 1 3 ? 25.125 2.713 1.907 1 51.22 3 ASN B C 1
ATOM 2262 O O . ASN B 1 3 ? 24.891 2.732 3.119 1 51.22 3 ASN B O 1
ATOM 2266 N N . GLU B 1 4 ? 24.688 3.643 1.122 1 53.12 4 GLU B N 1
ATOM 2267 C CA . GLU B 1 4 ? 23.672 4.613 1.523 1 53.12 4 GLU B CA 1
ATOM 2268 C C . GLU B 1 4 ? 22.547 3.945 2.299 1 53.12 4 GLU B C 1
ATOM 2270 O O . GLU B 1 4 ? 22.047 4.5 3.281 1 53.12 4 GLU B O 1
ATOM 2275 N N . HIS B 1 5 ? 22.328 2.746 2.027 1 54.69 5 HIS B N 1
ATOM 2276 C CA . HIS B 1 5 ? 21.266 2.002 2.695 1 54.69 5 HIS B CA 1
ATOM 2277 C C . HIS B 1 5 ? 21.703 1.546 4.082 1 54.69 5 HIS B C 1
ATOM 2279 O O . HIS B 1 5 ? 20.938 1.639 5.043 1 54.69 5 HIS B O 1
ATOM 2285 N N . GLY B 1 6 ? 22.891 0.935 4.078 1 53.78 6 GLY B N 1
ATOM 2286 C CA . GLY B 1 6 ? 23.422 0.559 5.375 1 53.78 6 GLY B CA 1
ATOM 2287 C C . GLY B 1 6 ? 23.469 1.711 6.363 1 53.78 6 GLY B C 1
ATOM 2288 O O . GLY B 1 6 ? 23.234 1.52 7.559 1 53.78 6 GLY B O 1
ATOM 2289 N N . ARG B 1 7 ? 23.797 2.783 5.758 1 50.75 7 ARG B N 1
ATOM 2290 C CA . ARG B 1 7 ? 23.859 3.975 6.602 1 50.75 7 ARG B CA 1
ATOM 2291 C C . ARG B 1 7 ? 22.469 4.328 7.137 1 50.75 7 ARG B C 1
ATOM 2293 O O . ARG B 1 7 ? 22.344 4.738 8.289 1 50.75 7 ARG B O 1
ATOM 2300 N N . ARG B 1 8 ? 21.422 4.121 6.312 1 56.16 8 ARG B N 1
ATOM 2301 C CA . ARG B 1 8 ? 20.062 4.402 6.75 1 56.16 8 ARG B CA 1
ATOM 2302 C C . ARG B 1 8 ? 19.672 3.506 7.918 1 56.16 8 ARG B C 1
ATOM 2304 O O . ARG B 1 8 ? 19.031 3.965 8.875 1 56.16 8 ARG B O 1
ATOM 2311 N N . LEU B 1 9 ? 20.062 2.346 7.719 1 54.28 9 LEU B N 1
ATOM 2312 C CA . LEU B 1 9 ? 19.719 1.392 8.766 1 54.28 9 LEU B CA 1
ATOM 2313 C C . LEU B 1 9 ? 20.469 1.708 10.055 1 54.28 9 LEU B C 1
ATOM 2315 O O . LEU B 1 9 ? 19.953 1.479 11.148 1 54.28 9 LEU B O 1
ATOM 2319 N N . LEU B 1 10 ? 21.688 2.24 9.852 1 47.38 10 LEU B N 1
ATOM 2320 C CA . LEU B 1 10 ? 22.531 2.461 11.023 1 47.38 10 LEU B CA 1
ATOM 2321 C C . LEU B 1 10 ? 22.25 3.826 11.641 1 47.38 10 LEU B C 1
ATOM 2323 O O . LEU B 1 10 ? 22.312 3.982 12.859 1 47.38 10 LEU B O 1
ATOM 2327 N N . LEU B 1 11 ? 22.125 4.773 10.742 1 54.25 11 LEU B N 1
ATOM 2328 C CA . LEU B 1 11 ? 22.016 6.121 11.297 1 54.25 11 LEU B CA 1
ATOM 2329 C C . LEU B 1 11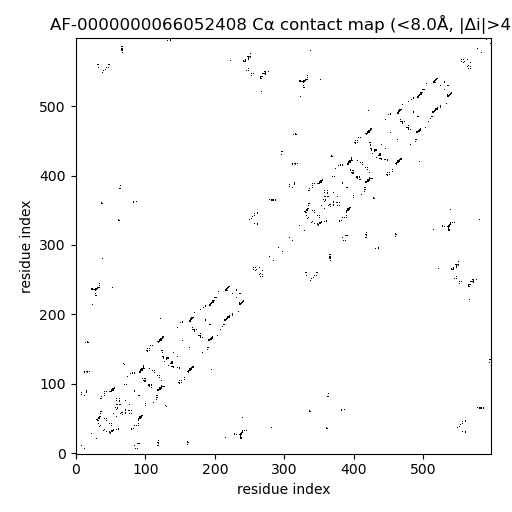 ? 20.609 6.402 11.797 1 54.25 11 LEU B C 1
ATOM 2331 O O . LEU B 1 11 ? 20.391 7.324 12.586 1 54.25 11 LEU B O 1
ATOM 2335 N N . GLY B 1 12 ? 19.766 5.469 11.656 1 63.03 12 GLY B N 1
ATOM 2336 C CA . GLY B 1 12 ? 18.406 5.652 12.156 1 63.03 12 GLY B CA 1
ATOM 2337 C C . GLY B 1 12 ? 17.734 6.898 11.602 1 63.03 12 GLY B C 1
ATOM 2338 O O . GLY B 1 12 ? 18.203 7.484 10.633 1 63.03 12 GLY B O 1
ATOM 2339 N N . PRO B 1 13 ? 16.625 7.301 12.07 1 74.31 13 PRO B N 1
ATOM 2340 C CA . PRO B 1 13 ? 15.797 8.406 11.602 1 74.31 13 PRO B CA 1
ATOM 2341 C C . PRO B 1 13 ? 16.406 9.773 11.914 1 74.31 13 PRO B C 1
ATOM 2343 O O . PRO B 1 13 ? 15.852 10.805 11.5 1 74.31 13 PRO B O 1
ATOM 2346 N N . THR B 1 14 ? 17.547 9.836 12.5 1 76.38 14 THR B N 1
ATOM 2347 C CA . THR B 1 14 ? 18.125 11.078 12.977 1 76.38 14 THR B CA 1
ATOM 2348 C C . THR B 1 14 ? 18.531 11.977 11.805 1 76.38 14 THR B C 1
ATOM 2350 O O . THR B 1 14 ? 18.344 13.188 11.859 1 76.38 14 THR B O 1
ATOM 2353 N N . THR B 1 15 ? 18.984 11.336 10.812 1 81.25 15 THR B N 1
ATOM 2354 C CA . THR B 1 15 ? 19.406 12.102 9.648 1 81.25 15 THR B CA 1
ATOM 2355 C C . THR B 1 15 ? 18.219 12.789 8.992 1 81.25 15 THR B C 1
ATOM 2357 O O . THR B 1 15 ? 18.281 13.977 8.672 1 81.25 15 THR B O 1
ATOM 2360 N N . GLN B 1 16 ? 17.109 12.062 8.852 1 89.69 16 GLN B N 1
ATOM 2361 C CA . GLN B 1 16 ? 15.898 12.617 8.25 1 89.69 16 GLN B CA 1
ATOM 2362 C C . GLN B 1 16 ? 15.32 13.742 9.109 1 89.69 16 GLN B C 1
ATOM 2364 O O . GLN B 1 16 ? 14.891 14.773 8.586 1 89.69 16 GLN B O 1
ATOM 2369 N N . ARG B 1 17 ? 15.414 13.609 10.383 1 94.06 17 ARG B N 1
ATOM 2370 C CA . ARG B 1 17 ? 14.891 14.617 11.297 1 94.06 17 ARG B CA 1
ATOM 2371 C C . ARG B 1 17 ? 15.727 15.891 11.258 1 94.06 17 ARG B C 1
ATOM 2373 O O . ARG B 1 17 ? 15.18 17 11.227 1 94.06 17 ARG B O 1
ATOM 2380 N N . ARG B 1 18 ? 17 15.703 11.227 1 92 18 ARG B N 1
ATOM 2381 C CA . ARG B 1 18 ? 17.891 16.859 11.117 1 92 18 ARG B CA 1
ATOM 2382 C C . ARG B 1 18 ? 17.672 17.578 9.789 1 92 18 ARG B C 1
ATOM 2384 O O . ARG B 1 18 ? 17.688 18.812 9.75 1 92 18 ARG B O 1
ATOM 2391 N N . ARG B 1 19 ? 17.469 16.844 8.805 1 94.31 19 ARG B N 1
ATOM 2392 C CA . ARG B 1 19 ? 17.234 17.438 7.492 1 94.31 19 ARG B CA 1
ATOM 2393 C C . ARG B 1 19 ? 15.945 18.25 7.496 1 94.31 19 ARG B C 1
ATOM 2395 O O . ARG B 1 19 ? 15.891 19.344 6.918 1 94.31 19 ARG B O 1
ATOM 2402 N N . LEU B 1 20 ? 14.914 17.719 8.109 1 97.31 20 LEU B N 1
ATOM 2403 C CA . LEU B 1 20 ? 13.672 18.484 8.18 1 97.31 20 LEU B CA 1
ATOM 2404 C C . LEU B 1 20 ? 13.867 19.766 8.977 1 97.31 20 LEU B C 1
ATOM 2406 O O . LEU B 1 20 ? 13.375 20.828 8.586 1 97.31 20 LEU B O 1
ATOM 2410 N N . ARG B 1 21 ? 14.617 19.688 10.039 1 96.44 21 ARG B N 1
ATOM 2411 C CA . ARG B 1 21 ? 14.906 20.875 10.836 1 96.44 21 ARG B CA 1
ATOM 2412 C C . ARG B 1 21 ? 15.641 21.922 10.008 1 96.44 21 ARG B C 1
ATOM 2414 O O . ARG B 1 21 ? 15.352 23.125 10.109 1 96.44 21 ARG B O 1
ATOM 2421 N N . GLN B 1 22 ? 16.531 21.469 9.188 1 96.5 22 GLN B N 1
ATOM 2422 C CA . GLN B 1 22 ? 17.266 22.375 8.32 1 96.5 22 GLN B CA 1
ATOM 2423 C C . GLN B 1 22 ? 16.328 23.062 7.324 1 96.5 22 GLN B C 1
ATOM 2425 O O . GLN B 1 22 ? 16.469 24.25 7.043 1 96.5 22 GLN B O 1
ATOM 2430 N N . ILE B 1 23 ? 15.414 22.297 6.824 1 96.94 23 ILE B N 1
ATOM 2431 C CA . ILE B 1 23 ? 14.43 22.875 5.906 1 96.94 23 ILE B CA 1
ATOM 2432 C C . ILE B 1 23 ? 13.633 23.969 6.617 1 96.94 23 ILE B C 1
ATOM 2434 O O . ILE B 1 23 ? 13.398 25.031 6.047 1 96.94 23 ILE B O 1
ATOM 2438 N N . LEU B 1 24 ? 13.266 23.766 7.855 1 97.25 24 LEU B N 1
ATOM 2439 C CA . LEU B 1 24 ? 12.445 24.688 8.625 1 97.25 24 LEU B CA 1
ATOM 2440 C C . LEU B 1 24 ? 13.219 25.969 8.945 1 97.25 24 LEU B C 1
ATOM 2442 O O . LEU B 1 24 ? 12.617 27 9.258 1 97.25 24 LEU B O 1
ATOM 2446 N N . ASP B 1 25 ? 14.516 25.906 8.812 1 96.06 25 ASP B N 1
ATOM 2447 C CA . ASP B 1 25 ? 15.359 27.047 9.125 1 96.06 25 ASP B CA 1
ATOM 2448 C C . ASP B 1 25 ? 15.672 27.859 7.867 1 96.06 25 ASP B C 1
ATOM 2450 O O . ASP B 1 25 ? 16.234 28.953 7.953 1 96.06 25 ASP B O 1
ATOM 2454 N N . ARG B 1 26 ? 15.305 27.359 6.734 1 95.94 26 ARG B N 1
ATOM 2455 C CA . ARG B 1 26 ? 15.578 28.047 5.477 1 95.94 26 ARG B CA 1
ATOM 2456 C C . ARG B 1 26 ? 14.594 29.203 5.258 1 95.94 26 ARG B C 1
ATOM 2458 O O . ARG B 1 26 ? 13.625 29.344 6.008 1 95.94 26 ARG B O 1
ATOM 2465 N N . GLU B 1 27 ? 14.93 29.969 4.223 1 95.56 27 GLU B N 1
ATOM 2466 C CA . GLU B 1 27 ? 14.07 31.094 3.908 1 95.56 27 GLU B CA 1
ATOM 2467 C C . GLU B 1 27 ? 13.008 30.719 2.881 1 95.56 27 GLU B C 1
ATOM 2469 O O . GLU B 1 27 ? 11.961 31.359 2.789 1 95.56 27 GLU B O 1
ATOM 2474 N N . ASP B 1 28 ? 13.266 29.672 2.176 1 96.31 28 ASP B N 1
ATOM 2475 C CA . ASP B 1 28 ? 12.359 29.297 1.094 1 96.31 28 ASP B CA 1
ATOM 2476 C C . ASP B 1 28 ? 11.297 28.312 1.584 1 96.31 28 ASP B C 1
ATOM 2478 O O . ASP B 1 28 ? 11.281 27.953 2.76 1 96.31 28 ASP B O 1
ATOM 2482 N N . CYS B 1 29 ? 10.312 28.078 0.783 1 96.75 29 CYS B N 1
ATOM 2483 C CA . CYS B 1 29 ? 9.242 27.109 0.991 1 96.75 29 CYS B CA 1
ATOM 2484 C C . CYS B 1 29 ? 9.383 25.922 0.035 1 96.75 29 CYS B C 1
ATOM 2486 O O . CYS B 1 29 ? 9.398 26.109 -1.184 1 96.75 29 CYS B O 1
ATOM 2488 N N . VAL B 1 30 ? 9.484 24.75 0.593 1 96.06 30 VAL B N 1
ATOM 2489 C CA . VAL B 1 30 ? 9.672 23.594 -0.287 1 96.06 30 VAL B CA 1
ATOM 2490 C C . VAL B 1 30 ? 8.344 22.875 -0.487 1 96.06 30 VAL B C 1
ATOM 2492 O O . VAL B 1 30 ? 7.465 22.922 0.382 1 96.06 30 VAL B O 1
ATOM 2495 N N . THR B 1 31 ? 8.203 22.234 -1.666 1 95.31 31 THR B N 1
ATOM 2496 C CA . THR B 1 31 ? 7.059 21.391 -1.96 1 95.31 31 THR B CA 1
ATOM 2497 C C . THR B 1 31 ? 7.273 19.984 -1.409 1 95.31 31 THR B C 1
ATOM 2499 O O . THR B 1 31 ? 8.289 19.344 -1.695 1 95.31 31 THR B O 1
ATOM 2502 N N . MET B 1 32 ? 6.336 19.547 -0.633 1 96.94 32 MET B N 1
ATOM 2503 C CA . MET B 1 32 ? 6.441 18.188 -0.077 1 96.94 32 MET B CA 1
ATOM 2504 C C . MET B 1 32 ? 5.848 17.156 -1.031 1 96.94 32 MET B C 1
ATOM 2506 O O . MET B 1 32 ? 4.809 17.406 -1.648 1 96.94 32 MET B O 1
ATOM 2510 N N . ALA B 1 33 ? 6.461 16.047 -1.127 1 97.62 33 ALA B N 1
ATOM 2511 C CA . ALA B 1 33 ? 5.902 14.914 -1.868 1 97.62 33 ALA B CA 1
ATOM 2512 C C . ALA B 1 33 ? 4.762 14.258 -1.094 1 97.62 33 ALA B C 1
ATOM 2514 O O . ALA B 1 33 ? 4.816 14.156 0.134 1 97.62 33 ALA B O 1
ATOM 2515 N N . THR B 1 34 ? 3.77 13.844 -1.838 1 96.44 34 THR B N 1
ATOM 2516 C CA . THR B 1 34 ? 2.76 12.961 -1.271 1 96.44 34 THR B CA 1
ATOM 2517 C C . THR B 1 34 ? 3.283 11.523 -1.193 1 96.44 34 THR B C 1
ATOM 2519 O O . THR B 1 34 ? 3.574 10.906 -2.221 1 96.44 34 THR B O 1
ATOM 2522 N N . ILE B 1 35 ? 3.439 11.016 0.01 1 98.19 35 ILE B N 1
ATOM 2523 C CA . ILE B 1 35 ? 3.99 9.68 0.22 1 98.19 35 ILE B CA 1
ATOM 2524 C C . ILE B 1 35 ? 2.973 8.812 0.958 1 98.19 35 ILE B C 1
ATOM 2526 O O . ILE B 1 35 ? 2.402 9.234 1.966 1 98.19 35 ILE B O 1
ATOM 2530 N N . PHE B 1 36 ? 2.707 7.578 0.438 1 97.88 36 PHE B N 1
ATOM 2531 C CA . PHE B 1 36 ? 1.677 6.758 1.061 1 97.88 36 PHE B CA 1
ATOM 2532 C C . PHE B 1 36 ? 2.08 5.289 1.054 1 97.88 36 PHE B C 1
ATOM 2534 O O . PHE B 1 36 ? 1.396 4.449 1.643 1 97.88 36 PHE B O 1
ATOM 2541 N N . ASP B 1 37 ? 3.135 4.914 0.426 1 98.06 37 ASP B N 1
ATOM 2542 C CA . ASP B 1 37 ? 3.68 3.561 0.409 1 98.06 37 ASP B CA 1
ATOM 2543 C C . ASP B 1 37 ? 5.168 3.572 0.062 1 98.06 37 ASP B C 1
ATOM 2545 O O . ASP B 1 37 ? 5.73 4.625 -0.245 1 98.06 37 ASP B O 1
ATOM 2549 N N . PRO B 1 38 ? 5.863 2.436 0.127 1 98.12 38 PRO B N 1
ATOM 2550 C CA . PRO B 1 38 ? 7.305 2.398 -0.113 1 98.12 38 PRO B CA 1
ATOM 2551 C C . PRO B 1 38 ? 7.684 2.854 -1.521 1 98.12 38 PRO B C 1
ATOM 2553 O O . PRO B 1 38 ? 8.703 3.527 -1.705 1 98.12 38 PRO B O 1
ATOM 2556 N N . VAL B 1 39 ? 6.895 2.539 -2.49 1 98.31 39 VAL B N 1
ATOM 2557 C CA . VAL B 1 39 ? 7.195 2.908 -3.869 1 98.31 39 VAL B CA 1
ATOM 2558 C C . VAL B 1 39 ? 7.137 4.426 -4.023 1 98.31 39 VAL B C 1
ATOM 2560 O O . VAL B 1 39 ? 8.047 5.035 -4.594 1 98.31 39 VAL B O 1
ATOM 2563 N N . SER B 1 40 ? 6.113 5.086 -3.465 1 98.25 40 SER B N 1
ATOM 2564 C CA . SER B 1 40 ? 6.035 6.539 -3.537 1 98.25 40 SER B CA 1
ATOM 2565 C C . SER B 1 40 ? 7.16 7.195 -2.744 1 98.25 40 SER B C 1
ATOM 2567 O O . SER B 1 40 ? 7.645 8.266 -3.111 1 98.25 40 SER B O 1
ATOM 2569 N N . ALA B 1 41 ? 7.594 6.578 -1.669 1 98.19 41 ALA B N 1
ATOM 2570 C CA . ALA B 1 41 ? 8.719 7.09 -0.892 1 98.19 41 ALA B CA 1
ATOM 2571 C C . ALA B 1 41 ? 10.016 7.035 -1.701 1 98.19 41 ALA B C 1
ATOM 2573 O O . ALA B 1 41 ? 10.773 8 -1.73 1 98.19 41 ALA B O 1
ATOM 2574 N N . ARG B 1 42 ? 10.242 5.902 -2.367 1 97.88 42 ARG B N 1
ATOM 2575 C CA . ARG B 1 42 ? 11.43 5.773 -3.211 1 97.88 42 ARG B CA 1
ATOM 2576 C C . ARG B 1 42 ? 11.398 6.793 -4.348 1 97.88 42 ARG B C 1
ATOM 2578 O O . ARG B 1 42 ? 12.422 7.41 -4.66 1 97.88 42 ARG B O 1
ATOM 2585 N N . LEU B 1 43 ? 10.234 6.941 -4.953 1 98.5 43 LEU B N 1
ATOM 2586 C CA . LEU B 1 43 ? 10.102 7.887 -6.055 1 98.5 43 LEU B CA 1
ATOM 2587 C C . LEU B 1 43 ? 10.391 9.312 -5.586 1 98.5 43 LEU B C 1
ATOM 2589 O O . LEU B 1 43 ? 11.039 10.086 -6.297 1 98.5 43 LEU B O 1
ATOM 2593 N N . ALA B 1 44 ? 9.898 9.672 -4.391 1 98.19 44 ALA B N 1
ATOM 2594 C CA . ALA B 1 44 ? 10.156 11 -3.842 1 98.19 44 ALA B CA 1
ATOM 2595 C C . ALA B 1 44 ? 11.648 11.266 -3.73 1 98.19 44 ALA B C 1
ATOM 2597 O O . ALA B 1 44 ? 12.125 12.336 -4.109 1 98.19 44 ALA B O 1
ATOM 2598 N N . GLU B 1 45 ? 12.344 10.289 -3.234 1 96.81 45 GLU B N 1
ATOM 2599 C CA . GLU B 1 45 ? 13.789 10.422 -3.088 1 96.81 45 GLU B CA 1
ATOM 2600 C C . GLU B 1 45 ? 14.477 10.531 -4.445 1 96.81 45 GLU B C 1
ATOM 2602 O O . GLU B 1 45 ? 15.32 11.398 -4.656 1 96.81 45 GLU B O 1
ATOM 2607 N N . GLN B 1 46 ? 14.094 9.695 -5.371 1 96.5 46 GLN B N 1
ATOM 2608 C CA . GLN B 1 46 ? 14.695 9.648 -6.703 1 96.5 46 GLN B CA 1
ATOM 2609 C C . GLN B 1 46 ? 14.461 10.953 -7.453 1 96.5 46 GLN B C 1
ATOM 2611 O O . GLN B 1 46 ? 15.312 11.398 -8.227 1 96.5 46 GLN B O 1
ATOM 2616 N N . LEU B 1 47 ? 13.32 11.555 -7.223 1 97.94 47 LEU B N 1
ATOM 2617 C CA . LEU B 1 47 ? 12.938 12.766 -7.945 1 97.94 47 LEU B CA 1
ATOM 2618 C C . LEU B 1 47 ? 13.484 14.008 -7.258 1 97.94 47 LEU B C 1
ATOM 2620 O O . LEU B 1 47 ? 13.312 15.125 -7.754 1 97.94 47 LEU B O 1
ATOM 2624 N N . GLY B 1 48 ? 14.094 13.852 -6.039 1 97.38 48 GLY B N 1
ATOM 2625 C CA . GLY B 1 48 ? 14.805 14.938 -5.398 1 97.38 48 GLY B CA 1
ATOM 2626 C C . GLY B 1 48 ? 13.938 15.75 -4.457 1 97.38 48 GLY B C 1
ATOM 2627 O O . GLY B 1 48 ? 14.25 16.906 -4.156 1 97.38 48 GLY B O 1
ATOM 2628 N N . TYR B 1 49 ? 12.812 15.219 -4.055 1 97.62 49 TYR B N 1
ATOM 2629 C CA . TYR B 1 49 ? 12.047 15.898 -3.016 1 97.62 49 TYR B CA 1
ATOM 2630 C C . TYR B 1 49 ? 12.852 16 -1.726 1 97.62 49 TYR B C 1
ATOM 2632 O O . TYR B 1 49 ? 13.578 15.07 -1.358 1 97.62 49 TYR B O 1
ATOM 2640 N N . GLU B 1 50 ? 12.672 17.062 -1.038 1 97.31 50 GLU B N 1
ATOM 2641 C CA . GLU B 1 50 ? 13.453 17.297 0.175 1 97.31 50 GLU B CA 1
ATOM 2642 C C . GLU B 1 50 ? 12.648 16.953 1.423 1 97.31 50 GLU B C 1
ATOM 2644 O O . GLU B 1 50 ? 13.203 16.797 2.51 1 97.31 50 GLU B O 1
ATOM 2649 N N . ALA B 1 51 ? 11.32 16.812 1.28 1 98.06 51 ALA B N 1
ATOM 2650 C CA . ALA B 1 51 ? 10.398 16.422 2.348 1 98.06 51 ALA B CA 1
ATOM 2651 C C . ALA B 1 51 ? 9.156 15.75 1.782 1 98.06 51 ALA B C 1
ATOM 2653 O O . ALA B 1 51 ? 8.82 15.938 0.61 1 98.06 51 ALA B O 1
ATOM 2654 N N . GLY B 1 52 ? 8.562 14.945 2.58 1 97.94 52 GLY B N 1
ATOM 2655 C CA . GLY B 1 52 ? 7.32 14.281 2.221 1 97.94 52 GLY B CA 1
ATOM 2656 C C . GLY B 1 52 ? 6.246 14.414 3.283 1 97.94 52 GLY B C 1
ATOM 2657 O O . GLY B 1 52 ? 6.539 14.734 4.434 1 97.94 52 GLY B O 1
ATOM 2658 N N . LEU B 1 53 ? 5.023 14.211 2.852 1 98.31 53 LEU B N 1
ATOM 2659 C CA . LEU B 1 53 ? 3.854 14.242 3.723 1 98.31 53 LEU B CA 1
ATOM 2660 C C . LEU B 1 53 ? 3.025 12.969 3.562 1 98.31 53 LEU B C 1
ATOM 2662 O O . LEU B 1 53 ? 2.701 12.57 2.441 1 98.31 53 LEU B O 1
ATOM 2666 N N . MET B 1 54 ? 2.797 12.312 4.652 1 98.12 54 MET B N 1
ATOM 2667 C CA . MET B 1 54 ? 1.763 11.281 4.719 1 98.12 54 MET B CA 1
ATOM 2668 C C . MET B 1 54 ? 0.543 11.789 5.484 1 98.12 54 MET B C 1
ATOM 2670 O O . MET B 1 54 ? 0.52 11.75 6.715 1 98.12 54 MET B O 1
ATOM 2674 N N . GLY B 1 55 ? -0.433 12.227 4.73 1 96.31 55 GLY B N 1
ATOM 2675 C CA . GLY B 1 55 ? -1.684 12.641 5.344 1 96.31 55 GLY B CA 1
ATOM 2676 C C . GLY B 1 55 ? -2.514 11.477 5.859 1 96.31 55 GLY B C 1
ATOM 2677 O O . GLY B 1 55 ? -2.299 10.336 5.457 1 96.31 55 GLY B O 1
ATOM 2678 N N . GLY B 1 56 ? -3.445 11.789 6.746 1 93.88 56 GLY B N 1
ATOM 2679 C CA . GLY B 1 56 ? -4.32 10.773 7.301 1 93.88 56 GLY B CA 1
ATOM 2680 C C . GLY B 1 56 ? -5.199 10.102 6.258 1 93.88 56 GLY B C 1
ATOM 2681 O O . GLY B 1 56 ? -5.398 8.891 6.293 1 93.88 56 GLY B O 1
ATOM 2682 N N . SER B 1 57 ? -5.723 10.859 5.344 1 93.56 57 SER B N 1
ATOM 2683 C CA . SER B 1 57 ? -6.578 10.297 4.305 1 93.56 57 SER B CA 1
ATOM 2684 C C . SER B 1 57 ? -5.812 9.297 3.441 1 93.56 57 SER B C 1
ATOM 2686 O O . SER B 1 57 ? -6.305 8.203 3.16 1 93.56 57 SER B O 1
ATOM 2688 N N . LEU B 1 58 ? -4.605 9.656 3.062 1 94.69 58 LEU B N 1
ATOM 2689 C CA . LEU B 1 58 ? -3.818 8.781 2.201 1 94.69 58 LEU B CA 1
ATOM 2690 C C . LEU B 1 58 ? -3.438 7.5 2.93 1 94.69 58 LEU B C 1
ATOM 2692 O O . LEU B 1 58 ? -3.436 6.418 2.334 1 94.69 58 LEU B O 1
ATOM 2696 N N . ALA B 1 59 ? -3.082 7.691 4.176 1 96.62 59 ALA B N 1
ATOM 2697 C CA . ALA B 1 59 ? -2.795 6.492 4.961 1 96.62 59 ALA B CA 1
ATOM 2698 C C . ALA B 1 59 ? -4.012 5.574 5.023 1 96.62 59 ALA B C 1
ATOM 2700 O O . ALA B 1 59 ? -3.889 4.359 4.875 1 96.62 59 ALA B O 1
ATOM 2701 N N . SER B 1 60 ? -5.176 6.168 5.219 1 96.38 60 SER B N 1
ATOM 2702 C CA . SER B 1 60 ? -6.402 5.383 5.281 1 96.38 60 SER B CA 1
ATOM 2703 C C . SER B 1 60 ? -6.68 4.684 3.955 1 96.38 60 SER B C 1
ATOM 2705 O O . SER B 1 60 ? -7.051 3.508 3.932 1 96.38 60 SER B O 1
ATOM 2707 N N . TYR B 1 61 ? -6.496 5.418 2.859 1 96.88 61 TYR B N 1
ATOM 2708 C CA . TYR B 1 61 ? -6.68 4.828 1.538 1 96.88 61 TYR B CA 1
ATOM 2709 C C . TYR B 1 61 ? -5.742 3.645 1.335 1 96.88 61 TYR B C 1
ATOM 2711 O O . TYR B 1 61 ? -6.18 2.553 0.964 1 96.88 61 TYR B O 1
ATOM 2719 N N . ALA B 1 62 ? -4.477 3.891 1.637 1 97.06 62 ALA B N 1
ATOM 2720 C CA . ALA B 1 62 ? -3.432 2.924 1.313 1 97.06 62 ALA B CA 1
ATOM 2721 C C . ALA B 1 62 ? -3.559 1.669 2.174 1 97.06 62 ALA B C 1
ATOM 2723 O O . ALA B 1 62 ? -3.334 0.556 1.694 1 97.06 62 ALA B O 1
ATOM 2724 N N . VAL B 1 63 ? -3.932 1.852 3.449 1 97.5 63 VAL B N 1
ATOM 2725 C CA . VAL B 1 63 ? -3.885 0.749 4.402 1 97.5 63 VAL B CA 1
ATOM 2726 C C . VAL B 1 63 ? -5.238 0.043 4.445 1 97.5 63 VAL B C 1
ATOM 2728 O O . VAL B 1 63 ? -5.301 -1.188 4.5 1 97.5 63 VAL B O 1
ATOM 2731 N N . LEU B 1 64 ? -6.332 0.849 4.34 1 96.19 64 LEU B N 1
ATOM 2732 C CA . LEU B 1 64 ? -7.648 0.281 4.617 1 96.19 64 LEU B CA 1
ATOM 2733 C C . LEU B 1 64 ? -8.516 0.278 3.359 1 96.19 64 LEU B C 1
ATOM 2735 O O . LEU B 1 64 ? -9.547 -0.395 3.312 1 96.19 64 LEU B O 1
ATOM 2739 N N . GLY B 1 65 ? -8.078 1.032 2.312 1 96.12 65 GLY B N 1
ATOM 2740 C CA . GLY B 1 65 ? -9.039 1.272 1.255 1 96.12 65 GLY B CA 1
ATOM 2741 C C . GLY B 1 65 ? -10.328 1.91 1.753 1 96.12 65 GLY B C 1
ATOM 2742 O O . GLY B 1 65 ? -11.422 1.539 1.319 1 96.12 65 GLY B O 1
ATOM 2743 N N . ALA B 1 66 ? -10.211 2.816 2.645 1 94.88 66 ALA B N 1
ATOM 2744 C CA . ALA B 1 66 ? -11.352 3.443 3.307 1 94.88 66 ALA B CA 1
ATOM 2745 C C . ALA B 1 66 ? -11.148 4.949 3.436 1 94.88 66 ALA B C 1
ATOM 2747 O O . ALA B 1 66 ? -10.016 5.438 3.391 1 94.88 66 ALA B O 1
ATOM 2748 N N . PRO B 1 67 ? -12.266 5.668 3.537 1 92.5 67 PRO B N 1
ATOM 2749 C CA . PRO B 1 67 ? -12.109 7.102 3.791 1 92.5 67 PRO B CA 1
ATOM 2750 C C . PRO B 1 67 ? -11.508 7.398 5.164 1 92.5 67 PRO B C 1
ATOM 2752 O O . PRO B 1 67 ? -11.484 6.523 6.031 1 92.5 67 PRO B O 1
ATOM 2755 N N . ASP B 1 68 ? -11.047 8.57 5.312 1 90.38 68 ASP B N 1
ATOM 2756 C CA . ASP B 1 68 ? -10.414 9.016 6.547 1 90.38 68 ASP B CA 1
ATOM 2757 C C . ASP B 1 68 ? -11.461 9.336 7.617 1 90.38 68 ASP B C 1
ATOM 2759 O O . ASP B 1 68 ? -11.859 10.492 7.777 1 90.38 68 ASP B O 1
ATOM 2763 N N . LEU B 1 69 ? -11.875 8.344 8.367 1 85 69 LEU B N 1
ATOM 2764 C CA . LEU B 1 69 ? -12.867 8.484 9.43 1 85 69 LEU B CA 1
ATOM 2765 C C . LEU B 1 69 ? -12.305 8.039 10.773 1 85 69 LEU B C 1
ATOM 2767 O O . LEU B 1 69 ? -13.047 7.598 11.648 1 85 69 LEU B O 1
ATOM 2771 N N . ILE B 1 70 ? -10.945 7.961 10.789 1 82.94 70 ILE B N 1
ATOM 2772 C CA . ILE B 1 70 ? -10.188 7.656 12 1 82.94 70 ILE B CA 1
ATOM 2773 C C . ILE B 1 70 ? -10.453 6.215 12.422 1 82.94 70 ILE B C 1
ATOM 2775 O O . ILE B 1 70 ? -10.578 5.922 13.617 1 82.94 70 ILE B O 1
ATOM 2779 N N . VAL B 1 71 ? -10.719 5.445 11.445 1 88.38 71 VAL B N 1
ATOM 2780 C CA . VAL B 1 71 ? -10.828 4.016 11.719 1 88.38 71 VAL B CA 1
ATOM 2781 C C . VAL B 1 71 ? -9.445 3.371 11.68 1 88.38 71 VAL B C 1
ATOM 2783 O O . VAL B 1 71 ? -9.227 2.322 12.289 1 88.38 71 VAL B O 1
ATOM 2786 N N . LEU B 1 72 ? -8.562 4.031 10.938 1 93.56 72 LEU B N 1
ATOM 2787 C CA . LEU B 1 72 ? -7.172 3.592 10.898 1 93.56 72 LEU B CA 1
ATOM 2788 C C . LEU B 1 72 ? -6.57 3.584 12.305 1 93.56 72 LEU B C 1
ATOM 2790 O O . LEU B 1 72 ? -6.617 4.59 13.008 1 93.56 72 LEU B O 1
ATOM 2794 N N . THR B 1 73 ? -6.016 2.457 12.758 1 94.56 73 THR B N 1
ATOM 2795 C CA . THR B 1 73 ? -5.438 2.346 14.086 1 94.56 73 THR B CA 1
ATOM 2796 C C . THR B 1 73 ? -4.02 2.908 14.109 1 94.56 73 THR B C 1
ATOM 2798 O O . THR B 1 73 ? -3.363 2.998 13.07 1 94.56 73 THR B O 1
ATOM 2801 N N . LEU B 1 74 ? -3.604 3.256 15.273 1 96.31 74 LEU B N 1
ATOM 2802 C CA . LEU B 1 74 ? -2.24 3.748 15.438 1 96.31 74 LEU B CA 1
ATOM 2803 C C . LEU B 1 74 ? -1.229 2.699 14.984 1 96.31 74 LEU B C 1
ATOM 2805 O O . LEU B 1 74 ? -0.23 3.029 14.344 1 96.31 74 LEU B O 1
ATOM 2809 N N . THR B 1 75 ? -1.534 1.407 15.305 1 96.56 75 THR B N 1
ATOM 2810 C CA . THR B 1 75 ? -0.631 0.329 14.914 1 96.56 75 THR B CA 1
ATOM 2811 C C . THR B 1 75 ? -0.504 0.247 13.398 1 96.56 75 THR B C 1
ATOM 2813 O O . THR B 1 75 ? 0.6 0.105 12.867 1 96.56 75 THR B O 1
ATOM 2816 N N . GLU B 1 76 ? -1.584 0.356 12.711 1 97.44 76 GLU B N 1
ATOM 2817 C CA . GLU B 1 76 ? -1.594 0.317 11.25 1 97.44 76 GLU B CA 1
ATOM 2818 C C . GLU B 1 76 ? -0.86 1.519 10.664 1 97.44 76 GLU B C 1
ATOM 2820 O O . GLU B 1 76 ? -0.105 1.379 9.703 1 97.44 76 GLU B O 1
ATOM 2825 N N . LEU B 1 77 ? -1.068 2.709 11.227 1 98 77 LEU B N 1
ATOM 2826 C CA . LEU B 1 77 ? -0.369 3.898 10.758 1 98 77 LEU B CA 1
ATOM 2827 C C . LEU B 1 77 ? 1.134 3.77 10.977 1 98 77 LEU B C 1
ATOM 2829 O O . LEU B 1 77 ? 1.923 4.016 10.062 1 98 77 LEU B O 1
ATOM 2833 N N . ALA B 1 78 ? 1.537 3.363 12.188 1 98.25 78 ALA B N 1
ATOM 2834 C CA . ALA B 1 78 ? 2.955 3.232 12.508 1 98.25 78 ALA B CA 1
ATOM 2835 C C . ALA B 1 78 ? 3.643 2.25 11.562 1 98.25 78 ALA B C 1
ATOM 2837 O O . ALA B 1 78 ? 4.762 2.496 11.109 1 98.25 78 ALA B O 1
ATOM 2838 N N . GLU B 1 79 ? 2.971 1.206 11.266 1 97.56 79 GLU B N 1
ATOM 2839 C CA . GLU B 1 79 ? 3.535 0.227 10.336 1 97.56 79 GLU B CA 1
ATOM 2840 C C . GLU B 1 79 ? 3.713 0.823 8.945 1 97.56 79 GLU B C 1
ATOM 2842 O O . GLU B 1 79 ? 4.746 0.614 8.305 1 97.56 79 GLU B O 1
ATOM 2847 N N . GLN B 1 80 ? 2.727 1.505 8.5 1 98.38 80 GLN B N 1
ATOM 2848 C CA . GLN B 1 80 ? 2.805 2.115 7.176 1 98.38 80 GLN B CA 1
ATOM 2849 C C . GLN B 1 80 ? 3.926 3.148 7.113 1 98.38 80 GLN B C 1
ATOM 2851 O O . GLN B 1 80 ? 4.637 3.238 6.109 1 98.38 80 GLN B O 1
ATOM 2856 N N . VAL B 1 81 ? 4.07 3.928 8.188 1 98.31 81 VAL B N 1
ATOM 2857 C CA . VAL B 1 81 ? 5.145 4.91 8.281 1 98.31 81 VAL B CA 1
ATOM 2858 C C . VAL B 1 81 ? 6.496 4.203 8.203 1 98.31 81 VAL B C 1
ATOM 2860 O O . VAL B 1 81 ? 7.379 4.613 7.445 1 98.31 81 VAL B O 1
ATOM 2863 N N . HIS B 1 82 ? 6.641 3.152 8.914 1 97.19 82 HIS B N 1
ATOM 2864 C CA . HIS B 1 82 ? 7.891 2.404 8.914 1 97.19 82 HIS B CA 1
ATOM 2865 C C . HIS B 1 82 ? 8.203 1.848 7.531 1 97.19 82 HIS B C 1
ATOM 2867 O O . HIS B 1 82 ? 9.352 1.9 7.078 1 97.19 82 HIS B O 1
ATOM 2873 N N . ARG B 1 83 ? 7.207 1.318 6.859 1 97.31 83 ARG B N 1
ATOM 2874 C CA . ARG B 1 83 ? 7.391 0.8 5.508 1 97.31 83 ARG B CA 1
ATOM 2875 C C . ARG B 1 83 ? 7.973 1.867 4.586 1 97.31 83 ARG B C 1
ATOM 2877 O O . ARG B 1 83 ? 8.781 1.562 3.709 1 97.31 83 ARG B O 1
ATOM 2884 N N . CYS B 1 84 ? 7.59 3.074 4.773 1 97.69 84 CYS B N 1
ATOM 2885 C CA . CYS B 1 84 ? 8.031 4.16 3.908 1 97.69 84 CYS B CA 1
ATOM 2886 C C . CYS B 1 84 ? 9.406 4.672 4.336 1 97.69 84 CYS B C 1
ATOM 2888 O O . CYS B 1 84 ? 10.273 4.902 3.496 1 97.69 84 CYS B O 1
ATOM 2890 N N . THR B 1 85 ? 9.633 4.793 5.648 1 96.62 85 THR B N 1
ATOM 2891 C CA . THR B 1 85 ? 10.844 5.445 6.133 1 96.62 85 THR B CA 1
ATOM 2892 C C . THR B 1 85 ? 12.047 4.508 6.012 1 96.62 85 THR B C 1
ATOM 2894 O O . THR B 1 85 ? 13.188 4.965 5.945 1 96.62 85 THR B O 1
ATOM 2897 N N . ARG B 1 86 ? 11.852 3.273 5.883 1 93.25 86 ARG B N 1
ATOM 2898 C CA . ARG B 1 86 ? 12.977 2.346 5.789 1 93.25 86 ARG B CA 1
ATOM 2899 C C . ARG B 1 86 ? 13.578 2.354 4.387 1 93.25 86 ARG B C 1
ATOM 2901 O O . ARG B 1 86 ? 14.688 1.873 4.184 1 93.25 86 ARG B O 1
ATOM 2908 N N . VAL B 1 87 ? 12.844 2.943 3.393 1 94.75 87 VAL B N 1
ATOM 2909 C CA . VAL B 1 87 ? 13.32 2.775 2.021 1 94.75 87 VAL B CA 1
ATOM 2910 C C . VAL B 1 87 ? 13.727 4.133 1.445 1 94.75 87 VAL B C 1
ATOM 2912 O O . VAL B 1 87 ? 14.188 4.215 0.306 1 94.75 87 VAL B O 1
ATOM 2915 N N . SER B 1 88 ? 13.547 5.219 2.156 1 94.38 88 SER B N 1
ATOM 2916 C CA . SER B 1 88 ? 13.812 6.559 1.651 1 94.38 88 SER B CA 1
ATOM 2917 C C . SER B 1 88 ? 14.398 7.453 2.74 1 94.38 88 SER B C 1
ATOM 2919 O O . SER B 1 88 ? 13.969 7.402 3.893 1 94.38 88 SER B O 1
ATOM 2921 N N . ASP B 1 89 ? 15.258 8.312 2.365 1 93.19 89 ASP B N 1
ATOM 2922 C CA . ASP B 1 89 ? 15.867 9.258 3.291 1 93.19 89 ASP B CA 1
ATOM 2923 C C . ASP B 1 89 ? 15.102 10.578 3.307 1 93.19 89 ASP B C 1
ATOM 2925 O O . ASP B 1 89 ? 15.492 11.523 3.996 1 93.19 89 ASP B O 1
ATOM 2929 N N . VAL B 1 90 ? 14.031 10.68 2.557 1 96.75 90 VAL B N 1
ATOM 2930 C CA . VAL B 1 90 ? 13.211 11.883 2.582 1 96.75 90 VAL B CA 1
ATOM 2931 C C . VAL B 1 90 ? 12.516 12.008 3.938 1 96.75 90 VAL B C 1
ATOM 2933 O O . VAL B 1 90 ? 11.805 11.094 4.367 1 96.75 90 VAL B O 1
ATOM 2936 N N . PRO B 1 91 ? 12.82 13.078 4.684 1 98.12 91 PRO B N 1
ATOM 2937 C CA . PRO B 1 91 ? 12.094 13.234 5.941 1 98.12 91 PRO B CA 1
ATOM 2938 C C . PRO B 1 91 ? 10.578 13.25 5.75 1 98.12 91 PRO B C 1
ATOM 2940 O O . PRO B 1 91 ? 10.07 13.961 4.879 1 98.12 91 PRO B O 1
ATOM 2943 N N . LEU B 1 92 ? 9.891 12.461 6.566 1 98.31 92 LEU B N 1
ATOM 2944 C CA . LEU B 1 92 ? 8.461 12.258 6.391 1 98.31 92 LEU B CA 1
ATOM 2945 C C . LEU B 1 92 ? 7.676 12.938 7.508 1 98.31 92 LEU B C 1
ATOM 2947 O O . LEU B 1 92 ? 7.832 12.586 8.68 1 98.31 92 LEU B O 1
ATOM 2951 N N . VAL B 1 93 ? 6.848 13.953 7.133 1 98.62 93 VAL B N 1
ATOM 2952 C CA . VAL B 1 93 ? 5.848 14.523 8.031 1 98.62 93 VAL B CA 1
ATOM 2953 C C . VAL B 1 93 ? 4.605 13.641 8.047 1 98.62 93 VAL B C 1
ATOM 2955 O O . VAL B 1 93 ? 4.023 13.352 6.996 1 98.62 93 VAL B O 1
ATOM 2958 N N . VAL B 1 94 ? 4.215 13.211 9.227 1 98.62 94 VAL B N 1
ATOM 2959 C CA . VAL B 1 94 ? 3.121 12.25 9.344 1 98.62 94 VAL B CA 1
ATOM 2960 C C . VAL B 1 94 ? 1.952 12.891 10.094 1 98.62 94 VAL B C 1
ATOM 2962 O O . VAL B 1 94 ? 2.139 13.484 11.156 1 98.62 94 VAL B O 1
ATOM 2965 N N . ASP B 1 95 ? 0.799 12.734 9.531 1 97.62 95 ASP B N 1
ATOM 2966 C CA . ASP B 1 95 ? -0.41 13.148 10.234 1 97.62 95 ASP B CA 1
ATOM 2967 C C . ASP B 1 95 ? -0.747 12.188 11.367 1 97.62 95 ASP B C 1
ATOM 2969 O O . ASP B 1 95 ? -1.159 11.055 11.125 1 97.62 95 ASP B O 1
ATOM 2973 N N . GLY B 1 96 ? -0.641 12.68 12.562 1 97.12 96 GLY B N 1
ATOM 2974 C CA . GLY B 1 96 ? -0.975 11.883 13.727 1 97.12 96 GLY B CA 1
ATOM 2975 C C . GLY B 1 96 ? -2.43 12 14.133 1 97.12 96 GLY B C 1
ATOM 2976 O O . GLY B 1 96 ? -2.838 11.453 15.164 1 97.12 96 GLY B O 1
ATOM 2977 N N . ASP B 1 97 ? -3.158 12.742 13.336 1 93.94 97 ASP B N 1
ATOM 2978 C CA . ASP B 1 97 ? -4.578 12.984 13.578 1 93.94 97 ASP B CA 1
ATOM 2979 C C . ASP B 1 97 ? -4.805 13.508 15 1 93.94 97 ASP B C 1
ATOM 2981 O O . ASP B 1 97 ? -4.16 14.469 15.422 1 93.94 97 ASP B O 1
ATOM 2985 N N . HIS B 1 98 ? -5.777 12.984 15.688 1 90.56 98 HIS B N 1
ATOM 2986 C CA . HIS B 1 98 ? -6.141 13.461 17.016 1 90.56 98 HIS B CA 1
ATOM 2987 C C . HIS B 1 98 ? -5.359 12.727 18.094 1 90.56 98 HIS B C 1
ATOM 2989 O O . HIS B 1 98 ? -5.66 12.859 19.281 1 90.56 98 HIS B O 1
ATOM 2995 N N . GLY B 1 99 ? -4.473 11.867 17.656 1 93.75 99 GLY B N 1
ATOM 2996 C CA . GLY B 1 99 ? -3.674 11.125 18.625 1 93.75 99 GLY B CA 1
ATOM 2997 C C . GLY B 1 99 ? -4.395 9.914 19.188 1 93.75 99 GLY B C 1
ATOM 2998 O O . GLY B 1 99 ? -4.066 9.445 20.281 1 93.75 99 GLY B O 1
ATOM 2999 N N . TYR B 1 100 ? -5.516 9.508 18.578 1 91.44 100 TYR B N 1
ATOM 3000 C CA . TYR B 1 100 ? -6.211 8.242 18.75 1 91.44 100 TYR B CA 1
ATOM 3001 C C . TYR B 1 100 ? -6.781 8.117 20.156 1 91.44 100 TYR B C 1
ATOM 3003 O O . TYR B 1 100 ? -6.844 7.023 20.719 1 91.44 100 TYR B O 1
ATOM 3011 N N . GLY B 1 101 ? -7.02 9.164 20.844 1 88.56 101 GLY B N 1
ATOM 3012 C CA . GLY B 1 101 ? -7.652 9.164 22.141 1 88.56 101 GLY B CA 1
ATOM 3013 C C . GLY B 1 101 ? -7.387 10.43 22.938 1 88.56 101 GLY B C 1
ATOM 3014 O O . GLY B 1 101 ? -7.609 11.539 22.438 1 88.56 101 GLY B O 1
ATOM 3015 N N . ASN B 1 102 ? -7.059 10.258 24.219 1 88.44 102 ASN B N 1
ATOM 3016 C CA . ASN B 1 102 ? -6.77 11.398 25.078 1 88.44 102 ASN B CA 1
ATOM 3017 C C . ASN B 1 102 ? -5.27 11.68 25.156 1 88.44 102 ASN B C 1
ATOM 3019 O O . ASN B 1 102 ? -4.504 11.203 24.312 1 88.44 102 ASN B O 1
ATOM 3023 N N . ALA B 1 103 ? -4.891 12.492 26.062 1 92.56 103 ALA B N 1
ATOM 3024 C CA . ALA B 1 103 ? -3.502 12.938 26.156 1 92.56 103 ALA B CA 1
ATOM 3025 C C . ALA B 1 103 ? -2.555 11.742 26.281 1 92.56 103 ALA B C 1
ATOM 3027 O O . ALA B 1 103 ? -1.444 11.766 25.75 1 92.56 103 ALA B O 1
ATOM 3028 N N . LEU B 1 104 ? -2.971 10.719 26.984 1 92.62 104 LEU B N 1
ATOM 3029 C CA . LEU B 1 104 ? -2.141 9.523 27.125 1 92.62 104 LEU B CA 1
ATOM 3030 C C . LEU B 1 104 ? -1.988 8.805 25.797 1 92.62 104 LEU B C 1
ATOM 3032 O O . LEU B 1 104 ? -0.908 8.305 25.469 1 92.62 104 LEU B O 1
ATOM 3036 N N . SER B 1 105 ? -3.051 8.727 25 1 95.25 105 SER B N 1
ATOM 3037 C CA . SER B 1 105 ? -2.996 8.156 23.656 1 95.25 105 SER B CA 1
ATOM 3038 C C . SER B 1 105 ? -2.082 8.969 22.75 1 95.25 105 SER B C 1
ATOM 3040 O O . SER B 1 105 ? -1.372 8.414 21.922 1 95.25 105 SER B O 1
ATOM 3042 N N . VAL B 1 106 ? -2.146 10.25 22.969 1 96.5 106 VAL B N 1
ATOM 3043 C CA . VAL B 1 106 ? -1.277 11.133 22.188 1 96.5 106 VAL B CA 1
ATOM 3044 C C . VAL B 1 106 ? 0.185 10.805 22.484 1 96.5 106 VAL B C 1
ATOM 3046 O O . VAL B 1 106 ? 1.007 10.719 21.578 1 96.5 106 VAL B O 1
ATOM 3049 N N . MET B 1 107 ? 0.526 10.625 23.75 1 96.69 107 MET B N 1
ATOM 3050 C CA . MET B 1 107 ? 1.896 10.273 24.125 1 96.69 107 MET B CA 1
ATOM 3051 C C . MET B 1 107 ? 2.334 8.984 23.438 1 96.69 107 MET B C 1
ATOM 3053 O O . MET B 1 107 ? 3.428 8.914 22.875 1 96.69 107 MET B O 1
ATOM 3057 N N . ARG B 1 108 ? 1.471 8.023 23.453 1 96.5 108 ARG B N 1
ATOM 3058 C CA . ARG B 1 108 ? 1.778 6.762 22.797 1 96.5 108 ARG B CA 1
ATOM 3059 C C . ARG B 1 108 ? 1.93 6.961 21.281 1 96.5 108 ARG B C 1
ATOM 3061 O O . ARG B 1 108 ? 2.801 6.355 20.656 1 96.5 108 ARG B O 1
ATOM 3068 N N . THR B 1 109 ? 1.068 7.762 20.719 1 97.88 109 THR B N 1
ATOM 3069 C CA . THR B 1 109 ? 1.144 8.062 19.297 1 97.88 109 THR B CA 1
ATOM 3070 C C . THR B 1 109 ? 2.514 8.633 18.938 1 97.88 109 THR B C 1
ATOM 3072 O O . THR B 1 109 ? 3.141 8.188 17.969 1 97.88 109 THR B O 1
ATOM 3075 N N . VAL B 1 110 ? 3.012 9.578 19.703 1 97.81 110 VAL B N 1
ATOM 3076 C CA . VAL B 1 110 ? 4.316 10.188 19.469 1 97.81 110 VAL B CA 1
ATOM 3077 C C . VAL B 1 110 ? 5.406 9.125 19.562 1 97.81 110 VAL B C 1
ATOM 3079 O O . VAL B 1 110 ? 6.266 9.039 18.672 1 97.81 110 VAL B O 1
ATOM 3082 N N . HIS B 1 111 ? 5.34 8.25 20.562 1 97.19 111 HIS B N 1
ATOM 3083 C CA . HIS B 1 111 ? 6.34 7.199 20.734 1 97.19 111 HIS B CA 1
ATOM 3084 C C . HIS B 1 111 ? 6.34 6.238 19.562 1 97.19 111 HIS B C 1
ATOM 3086 O O . HIS B 1 111 ? 7.398 5.906 19.016 1 97.19 111 HIS B O 1
ATOM 3092 N N . GLU B 1 112 ? 5.172 5.793 19.172 1 97.75 112 GLU B N 1
ATOM 3093 C CA . GLU B 1 112 ? 5.062 4.805 18.109 1 97.75 112 GLU B CA 1
ATOM 3094 C C . GLU B 1 112 ? 5.516 5.379 16.766 1 97.75 112 GLU B C 1
ATOM 3096 O O . GLU B 1 112 ? 6.184 4.699 15.992 1 97.75 112 GLU B O 1
ATOM 3101 N N . LEU B 1 113 ? 5.176 6.617 16.484 1 98.12 113 LEU B N 1
ATOM 3102 C CA . LEU B 1 113 ? 5.543 7.211 15.203 1 98.12 113 LEU B CA 1
ATOM 3103 C C . LEU B 1 113 ? 7.016 7.613 15.195 1 98.12 113 LEU B C 1
ATOM 3105 O O . LEU B 1 113 ? 7.668 7.57 14.148 1 98.12 113 LEU B O 1
ATOM 3109 N N . ASP B 1 114 ? 7.566 7.977 16.359 1 96.81 114 ASP B N 1
ATOM 3110 C CA . ASP B 1 114 ? 9.008 8.164 16.5 1 96.81 114 ASP B CA 1
ATOM 3111 C C . ASP B 1 114 ? 9.766 6.887 16.141 1 96.81 114 ASP B C 1
ATOM 3113 O O . ASP B 1 114 ? 10.664 6.906 15.297 1 96.81 114 ASP B O 1
ATOM 3117 N N . ARG B 1 115 ? 9.312 5.797 16.719 1 94.62 115 ARG B N 1
ATOM 3118 C CA . ARG B 1 115 ? 9.938 4.5 16.469 1 94.62 115 ARG B CA 1
ATOM 3119 C C . ARG B 1 115 ? 9.805 4.098 15.008 1 94.62 115 ARG B C 1
ATOM 3121 O O . ARG B 1 115 ? 10.703 3.455 14.453 1 94.62 115 ARG B O 1
ATOM 3128 N N . ALA B 1 116 ? 8.727 4.512 14.383 1 97.12 116 ALA B N 1
ATOM 3129 C CA . ALA B 1 116 ? 8.453 4.148 12.992 1 97.12 116 ALA B CA 1
ATOM 3130 C C . ALA B 1 116 ? 9.312 4.965 12.031 1 97.12 116 ALA B C 1
ATOM 3132 O O . ALA B 1 116 ? 9.344 4.688 10.828 1 97.12 116 ALA B O 1
ATOM 3133 N N . GLY B 1 117 ? 9.984 6.059 12.508 1 96.75 117 GLY B N 1
ATOM 3134 C CA . GLY B 1 117 ? 10.953 6.789 11.703 1 96.75 117 GLY B CA 1
ATOM 3135 C C . GLY B 1 117 ? 10.43 8.117 11.195 1 96.75 117 GLY B C 1
ATOM 3136 O O . GLY B 1 117 ? 11.07 8.773 10.367 1 96.75 117 GLY B O 1
ATOM 3137 N N . ALA B 1 118 ? 9.258 8.578 11.656 1 98.19 118 ALA B N 1
ATOM 3138 C CA . ALA B 1 118 ? 8.734 9.875 11.25 1 98.19 118 ALA B CA 1
ATOM 3139 C C . ALA B 1 118 ? 9.719 10.992 11.57 1 98.19 118 ALA B C 1
ATOM 3141 O O . ALA B 1 118 ? 10.406 10.953 12.586 1 98.19 118 ALA B O 1
ATOM 3142 N N . ALA B 1 119 ? 9.773 11.922 10.672 1 98.31 119 ALA B N 1
ATOM 3143 C CA . ALA B 1 119 ? 10.57 13.109 10.961 1 98.31 119 ALA B CA 1
ATOM 3144 C C . ALA B 1 119 ? 9.773 14.125 11.773 1 98.31 119 ALA B C 1
ATOM 3146 O O . ALA B 1 119 ? 10.344 14.875 12.57 1 98.31 119 ALA B O 1
ATOM 3147 N N . ALA B 1 120 ? 8.516 14.148 11.547 1 98.62 120 ALA B N 1
ATOM 3148 C CA . ALA B 1 120 ? 7.594 15.016 12.281 1 98.62 120 ALA B CA 1
ATOM 3149 C C . ALA B 1 120 ? 6.211 14.375 12.391 1 98.62 120 ALA B C 1
ATOM 3151 O O . ALA B 1 120 ? 5.82 13.57 11.547 1 98.62 120 ALA B O 1
ATOM 3152 N N . VAL B 1 121 ? 5.5 14.766 13.438 1 98.62 121 VAL B N 1
ATOM 3153 C CA . VAL B 1 121 ? 4.125 14.32 13.641 1 98.62 121 VAL B CA 1
ATOM 3154 C C . VAL B 1 121 ? 3.229 15.531 13.914 1 98.62 121 VAL B C 1
ATOM 3156 O O . VAL B 1 121 ? 3.602 16.422 14.672 1 98.62 121 VAL B O 1
ATOM 3159 N N . THR B 1 122 ? 2.121 15.547 13.227 1 98.44 122 THR B N 1
ATOM 3160 C CA . THR B 1 122 ? 1.113 16.547 13.578 1 98.44 122 THR B CA 1
ATOM 3161 C C . THR B 1 122 ? 0.119 15.969 14.586 1 98.44 122 THR B C 1
ATOM 3163 O O . THR B 1 122 ? -0.257 14.797 14.5 1 98.44 122 THR B O 1
ATOM 3166 N N . ILE B 1 123 ? -0.307 16.766 15.516 1 97.75 123 ILE B N 1
ATOM 3167 C CA . ILE B 1 123 ? -1.358 16.422 16.469 1 97.75 123 ILE B CA 1
ATOM 3168 C C . ILE B 1 123 ? -2.484 17.438 16.391 1 97.75 123 ILE B C 1
ATOM 3170 O O . ILE B 1 123 ? -2.25 18.641 16.547 1 97.75 123 ILE B O 1
ATOM 3174 N N . GLU B 1 124 ? -3.676 16.953 16.094 1 95.19 124 GLU B N 1
ATOM 3175 C CA . GLU B 1 124 ? -4.793 17.875 15.938 1 95.19 124 GLU B CA 1
ATOM 3176 C C . GLU B 1 124 ? -5.766 17.766 17.109 1 95.19 124 GLU B C 1
ATOM 3178 O O . GLU B 1 124 ? -5.594 16.922 17.984 1 95.19 124 GLU B O 1
ATOM 3183 N N . ASP B 1 125 ? -6.742 18.641 17.141 1 94.19 125 ASP B N 1
ATOM 3184 C CA . ASP B 1 125 ? -7.641 18.75 18.281 1 94.19 125 ASP B CA 1
ATOM 3185 C C . ASP B 1 125 ? -9.086 18.469 17.875 1 94.19 125 ASP B C 1
ATOM 3187 O O . ASP B 1 125 ? -10.016 19.031 18.453 1 94.19 125 ASP B O 1
ATOM 3191 N N . THR B 1 126 ? -9.203 17.672 16.875 1 89.5 126 THR B N 1
ATOM 3192 C CA . THR B 1 126 ? -10.539 17.281 16.453 1 89.5 126 THR B CA 1
ATOM 3193 C C . THR B 1 126 ? -11.195 16.375 17.5 1 89.5 126 THR B C 1
ATOM 3195 O O . THR B 1 126 ? -10.539 15.5 18.062 1 89.5 126 THR B O 1
ATOM 3198 N N . LEU B 1 127 ? -12.469 16.641 17.75 1 84.06 127 LEU B N 1
ATOM 3199 C CA . LEU B 1 127 ? -13.234 15.82 18.688 1 84.06 127 LEU B CA 1
ATOM 3200 C C . LEU B 1 127 ? -13.539 14.453 18.078 1 84.06 127 LEU B C 1
ATOM 3202 O O . LEU B 1 127 ? -13.906 14.359 16.906 1 84.06 127 LEU B O 1
ATOM 3206 N N . LEU B 1 128 ? -13.273 13.398 18.766 1 72.25 128 LEU B N 1
ATOM 3207 C CA . LEU B 1 128 ? -13.555 12.023 18.359 1 72.25 128 LEU B CA 1
ATOM 3208 C C . LEU B 1 128 ? -14.836 11.523 19.031 1 72.25 128 LEU B C 1
ATOM 3210 O O . LEU B 1 128 ? -15.219 12 20.094 1 72.25 128 LEU B O 1
ATOM 3214 N N . PRO B 1 129 ? -15.258 10.453 18.328 1 62.56 129 PRO B N 1
ATOM 3215 C CA . PRO B 1 129 ? -15.047 9.93 16.969 1 62.56 129 PRO B CA 1
ATOM 3216 C C . PRO B 1 129 ? -15.539 10.891 15.891 1 62.56 129 PRO B C 1
ATOM 3218 O O . PRO B 1 129 ? -16.438 11.703 16.141 1 62.56 129 PRO B O 1
ATOM 3221 N N . ARG B 1 130 ? -14.484 11.07 14.828 1 56.5 130 ARG B N 1
ATOM 3222 C CA . ARG B 1 130 ? -14.961 11.906 13.727 1 56.5 130 ARG B CA 1
ATOM 3223 C C . ARG B 1 130 ? -16.422 11.602 13.398 1 56.5 130 ARG B C 1
ATOM 3225 O O . ARG B 1 130 ? -16.938 10.555 13.766 1 56.5 130 ARG B O 1
ATOM 3232 N N . PRO B 1 131 ? -16.844 11.68 12.242 1 49.25 131 PRO B N 1
ATOM 3233 C CA . PRO B 1 131 ? -17.516 12.977 12.141 1 49.25 131 PRO B CA 1
ATOM 3234 C C . PRO B 1 131 ? -17.922 13.539 13.5 1 49.25 131 PRO B C 1
ATOM 3236 O O . PRO B 1 131 ? -17.719 14.734 13.758 1 49.25 131 PRO B O 1
ATOM 3239 N N . TYR B 1 132 ? -19.234 13.031 14.094 1 49 132 TYR B N 1
ATOM 3240 C CA . TYR B 1 132 ? -20.375 13.844 14.508 1 49 132 TYR B CA 1
ATOM 3241 C C . TYR B 1 132 ? -20.422 13.977 16.016 1 49 132 TYR B C 1
ATOM 3243 O O . TYR B 1 132 ? -20.297 12.984 16.75 1 49 132 TYR B O 1
ATOM 3251 N N . GLY B 1 133 ? -19.219 14.867 16.469 1 47.97 133 GLY B N 1
ATOM 3252 C CA . GLY B 1 133 ? -19.938 15.203 17.672 1 47.97 133 GLY B CA 1
ATOM 3253 C C . GLY B 1 133 ? -21.406 14.852 17.609 1 47.97 133 GLY B C 1
ATOM 3254 O O . GLY B 1 133 ? -21.875 14.281 16.625 1 47.97 133 GLY B O 1
ATOM 3255 N N . SER B 1 134 ? -21.984 14.977 18.75 1 49.94 134 SER B N 1
ATOM 3256 C CA . SER B 1 134 ? -23.422 14.734 18.859 1 49.94 134 SER B CA 1
ATOM 3257 C C . SER B 1 134 ? -24.172 15.328 17.672 1 49.94 134 SER B C 1
ATOM 3259 O O . SER B 1 134 ? -25.312 14.945 17.406 1 49.94 134 SER B O 1
ATOM 3261 N N . SER B 1 135 ? -23.469 16.312 16.969 1 53.19 135 SER B N 1
ATOM 3262 C CA . SER B 1 135 ? -24.266 17.062 16 1 53.19 135 SER B CA 1
ATOM 3263 C C . SER B 1 135 ? -24.094 16.5 14.594 1 53.19 135 SER B C 1
ATOM 3265 O O . SER B 1 135 ? -24.797 16.891 13.664 1 53.19 135 SER B O 1
ATOM 3267 N N . GLY B 1 136 ? -23.219 15.406 14.438 1 60.94 136 GLY B N 1
ATOM 3268 C CA . GLY B 1 136 ? -22.984 14.883 13.102 1 60.94 136 GLY B CA 1
ATOM 3269 C C . GLY B 1 136 ? -22.062 15.75 12.281 1 60.94 136 GLY B C 1
ATOM 3270 O O . GLY B 1 136 ? -21.922 15.555 11.07 1 60.94 136 GLY B O 1
ATOM 3271 N N . LYS B 1 137 ? -21.484 16.859 12.844 1 71 137 LYS B N 1
ATOM 3272 C CA . LYS B 1 137 ? -20.562 17.781 12.188 1 71 137 LYS B CA 1
ATOM 3273 C C . LYS B 1 137 ? -19.188 17.734 12.844 1 71 137 LYS B C 1
ATOM 3275 O O . LYS B 1 137 ? -19.078 17.469 14.039 1 71 137 LYS B O 1
ATOM 3280 N N . PRO B 1 138 ? -18.172 18.031 12.078 1 79.69 138 PRO B N 1
ATOM 3281 C CA . PRO B 1 138 ? -16.844 18.109 12.688 1 79.69 138 PRO B CA 1
ATOM 3282 C C . PRO B 1 138 ? -16.766 19.141 13.82 1 79.69 138 PRO B C 1
ATOM 3284 O O . PRO B 1 138 ? -17.391 20.203 13.734 1 79.69 138 PRO B O 1
ATOM 3287 N N . ALA B 1 139 ? -16.219 18.781 14.938 1 86.25 139 ALA B N 1
ATOM 3288 C CA . ALA B 1 139 ? -16.047 19.641 16.094 1 86.25 139 ALA B CA 1
ATOM 3289 C C . ALA B 1 139 ? -14.656 19.484 16.703 1 86.25 139 ALA B C 1
ATOM 3291 O O . ALA B 1 139 ? -13.938 18.531 16.359 1 86.25 139 ALA B O 1
ATOM 3292 N N . LEU B 1 140 ? -14.297 20.469 17.516 1 92.94 140 LEU B N 1
ATOM 3293 C CA . LEU B 1 140 ? -13.008 20.453 18.203 1 92.94 140 LEU B CA 1
ATOM 3294 C C . LEU B 1 140 ? -13.195 20.188 19.688 1 92.94 140 LEU B C 1
ATOM 3296 O O . LEU B 1 140 ? -14.234 20.531 20.266 1 92.94 140 LEU B O 1
ATOM 3300 N N . VAL B 1 141 ? -12.234 19.609 20.312 1 91.88 141 VAL B N 1
ATOM 3301 C CA . VAL B 1 141 ? -12.227 19.516 21.781 1 91.88 141 VAL B CA 1
ATOM 3302 C C . VAL B 1 141 ? -12.078 20.906 22.391 1 91.88 141 VAL B C 1
ATOM 3304 O O . VAL B 1 141 ? -11.797 21.875 21.688 1 91.88 141 VAL B O 1
ATOM 3307 N N . SER B 1 142 ? -12.297 20.984 23.672 1 94.5 142 SER B N 1
ATOM 3308 C CA . SER B 1 142 ? -12.156 22.281 24.344 1 94.5 142 SER B CA 1
ATOM 3309 C C . SER B 1 142 ? -10.742 22.828 24.188 1 94.5 142 SER B C 1
ATOM 3311 O O . SER B 1 142 ? -9.805 22.078 23.906 1 94.5 142 SER B O 1
ATOM 3313 N N . PHE B 1 143 ? -10.594 24.141 24.328 1 97.12 143 PHE B N 1
ATOM 3314 C CA . PHE B 1 143 ? -9.305 24.828 24.25 1 97.12 143 PHE B CA 1
ATOM 3315 C C . PHE B 1 143 ? -8.289 24.188 25.188 1 97.12 143 PHE B C 1
ATOM 3317 O O . PHE B 1 143 ? -7.176 23.859 24.781 1 97.12 143 PHE B O 1
ATOM 3324 N N . ASP B 1 144 ? -8.711 23.953 26.406 1 97.19 144 ASP B N 1
ATOM 3325 C CA . ASP B 1 144 ? -7.809 23.406 27.422 1 97.19 144 ASP B CA 1
ATOM 3326 C C . ASP B 1 144 ? -7.371 21.984 27.062 1 97.19 144 ASP B C 1
ATOM 3328 O O . ASP B 1 144 ? -6.207 21.625 27.234 1 97.19 144 ASP B O 1
ATOM 3332 N N . GLU B 1 145 ? -8.289 21.203 26.594 1 95.56 145 GLU B N 1
ATOM 3333 C CA . GLU B 1 145 ? -7.941 19.844 26.188 1 95.56 145 GLU B CA 1
ATOM 3334 C C . GLU B 1 145 ? -6.996 19.844 24.984 1 95.56 145 GLU B C 1
ATOM 3336 O O . GLU B 1 145 ? -6.082 19.016 24.922 1 95.56 145 GLU B O 1
ATOM 3341 N N . ALA B 1 146 ? -7.242 20.719 24.078 1 97.06 146 ALA B N 1
ATOM 3342 C CA . ALA B 1 146 ? -6.371 20.828 22.922 1 97.06 146 ALA B CA 1
ATOM 3343 C C . ALA B 1 146 ? -4.934 21.141 23.328 1 97.06 146 ALA B C 1
ATOM 3345 O O . ALA B 1 146 ? -3.994 20.5 22.875 1 97.06 146 ALA B O 1
ATOM 3346 N N . VAL B 1 147 ? -4.805 22.094 24.203 1 97.56 147 VAL B N 1
ATOM 3347 C CA . VAL B 1 147 ? -3.486 22.5 24.688 1 97.56 147 VAL B CA 1
ATOM 3348 C C . VAL B 1 147 ? -2.828 21.344 25.438 1 97.56 147 VAL B C 1
ATOM 3350 O O . VAL B 1 147 ? -1.645 21.062 25.234 1 97.56 147 VAL B O 1
ATOM 3353 N N . ALA B 1 148 ? -3.572 20.656 26.25 1 96.31 148 ALA B N 1
ATOM 3354 C CA . ALA B 1 148 ? -3.053 19.531 27.031 1 96.31 148 ALA B CA 1
ATOM 3355 C C . ALA B 1 148 ? -2.541 18.438 26.109 1 96.31 148 ALA B C 1
ATOM 3357 O O . ALA B 1 148 ? -1.525 17.797 26.406 1 96.31 148 ALA B O 1
ATOM 3358 N N . ARG B 1 149 ? -3.23 18.172 25.062 1 96.44 149 ARG B N 1
ATOM 3359 C CA . ARG B 1 149 ? -2.809 17.172 24.094 1 96.44 149 ARG B CA 1
ATOM 3360 C C . ARG B 1 149 ? -1.475 17.547 23.453 1 96.44 149 ARG B C 1
ATOM 3362 O O . ARG B 1 149 ? -0.59 16.688 23.312 1 96.44 149 ARG B O 1
ATOM 3369 N N . VAL B 1 150 ? -1.336 18.75 23.094 1 97.94 150 VAL B N 1
ATOM 3370 C CA . VAL B 1 150 ? -0.111 19.219 22.453 1 97.94 150 VAL B CA 1
ATOM 3371 C C . VAL B 1 150 ? 1.04 19.188 23.453 1 97.94 150 VAL B C 1
ATOM 3373 O O . VAL B 1 150 ? 2.148 18.766 23.125 1 97.94 150 VAL B O 1
ATOM 3376 N N . GLU B 1 151 ? 0.736 19.594 24.688 1 97.69 151 GLU B N 1
ATOM 3377 C CA . GLU B 1 151 ? 1.746 19.516 25.734 1 97.69 151 GLU B CA 1
ATOM 3378 C C . GLU B 1 151 ? 2.195 18.062 25.953 1 97.69 151 GLU B C 1
ATOM 3380 O O . GLU B 1 151 ? 3.387 17.797 26.125 1 97.69 151 GLU B O 1
ATOM 3385 N N . ALA B 1 152 ? 1.243 17.188 25.938 1 97.56 152 ALA B N 1
ATOM 3386 C CA . ALA B 1 152 ? 1.547 15.766 26.094 1 97.56 152 ALA B CA 1
ATOM 3387 C C . ALA B 1 152 ? 2.432 15.273 24.953 1 97.56 152 ALA B C 1
ATOM 3389 O O . ALA B 1 152 ? 3.361 14.492 25.172 1 97.56 152 ALA B O 1
ATOM 3390 N N . ALA B 1 153 ? 2.154 15.703 23.766 1 98.31 153 ALA B N 1
ATOM 3391 C CA . ALA B 1 153 ? 2.949 15.312 22.609 1 98.31 153 ALA B CA 1
ATOM 3392 C C . ALA B 1 153 ? 4.391 15.797 22.75 1 98.31 153 ALA B C 1
ATOM 3394 O O . ALA B 1 153 ? 5.332 15.031 22.516 1 98.31 153 ALA B O 1
ATOM 3395 N N . VAL B 1 154 ? 4.574 17.031 23.141 1 97.81 154 VAL B N 1
ATOM 3396 C CA . VAL B 1 154 ? 5.895 17.625 23.297 1 97.81 154 VAL B CA 1
ATOM 3397 C C . VAL B 1 154 ? 6.66 16.906 24.406 1 97.81 154 VAL B C 1
ATOM 3399 O O . VAL B 1 154 ? 7.844 16.578 24.25 1 97.81 154 VAL B O 1
ATOM 3402 N N . ALA B 1 155 ? 5.961 16.609 25.453 1 96.88 155 ALA B N 1
ATOM 3403 C CA . ALA B 1 155 ? 6.59 15.906 26.562 1 96.88 155 ALA B CA 1
ATOM 3404 C C . ALA B 1 155 ? 7.035 14.508 26.141 1 96.88 155 ALA B C 1
ATOM 3406 O O . ALA B 1 155 ? 8.117 14.055 26.531 1 96.88 155 ALA B O 1
ATOM 3407 N N . ALA B 1 156 ? 6.219 13.859 25.359 1 96.69 156 ALA B N 1
ATOM 3408 C CA . ALA B 1 156 ? 6.465 12.477 24.969 1 96.69 156 ALA B CA 1
ATOM 3409 C C . ALA B 1 156 ? 7.672 12.383 24.047 1 96.69 156 ALA B C 1
ATOM 3411 O O . ALA B 1 156 ? 8.367 11.359 24.016 1 96.69 156 ALA B O 1
ATOM 3412 N N . ARG B 1 157 ? 7.938 13.391 23.281 1 94.19 157 ARG B N 1
ATOM 3413 C CA . ARG B 1 157 ? 9.086 13.406 22.391 1 94.19 157 ARG B CA 1
ATOM 3414 C C . ARG B 1 157 ? 10.391 13.25 23.156 1 94.19 157 ARG B C 1
ATOM 3416 O O . ARG B 1 157 ? 11.328 12.617 22.688 1 94.19 157 ARG B O 1
ATOM 3423 N N . GLY B 1 158 ? 10.461 13.828 24.312 1 90.44 158 GLY B N 1
ATOM 3424 C CA . GLY B 1 158 ? 11.656 13.742 25.125 1 90.44 158 GLY B CA 1
ATOM 3425 C C . GLY B 1 158 ? 12.898 14.266 24.438 1 90.44 158 GLY B C 1
ATOM 3426 O O . GLY B 1 158 ? 12.898 15.383 23.906 1 90.44 158 GLY B O 1
ATOM 3427 N N . ASP B 1 159 ? 13.938 13.391 24.266 1 88.44 159 ASP B N 1
ATOM 3428 C CA . ASP B 1 159 ? 15.211 13.828 23.703 1 88.44 159 ASP B CA 1
ATOM 3429 C C . ASP B 1 159 ? 15.297 13.484 22.219 1 88.44 159 ASP B C 1
ATOM 3431 O O . ASP B 1 159 ? 16.328 13.727 21.578 1 88.44 159 ASP B O 1
ATOM 3435 N N . SER B 1 160 ? 14.195 12.93 21.781 1 91.12 160 SER B N 1
ATOM 3436 C CA . SER B 1 160 ? 14.164 12.594 20.359 1 91.12 160 SER B CA 1
ATOM 3437 C C . SER B 1 160 ? 14.227 13.852 19.484 1 91.12 160 SER B C 1
ATOM 3439 O O . SER B 1 160 ? 13.688 14.898 19.859 1 91.12 160 SER B O 1
ATOM 3441 N N . ASP B 1 161 ? 14.805 13.688 18.328 1 94.62 161 ASP B N 1
ATOM 3442 C CA . ASP B 1 161 ? 14.852 14.781 17.359 1 94.62 161 ASP B CA 1
ATOM 3443 C C . ASP B 1 161 ? 13.547 14.867 16.562 1 94.62 161 ASP B C 1
ATOM 3445 O O . ASP B 1 161 ? 13.414 15.688 15.656 1 94.62 161 ASP B O 1
ATOM 3449 N N . LEU B 1 162 ? 12.586 14.039 16.859 1 97 162 LEU B N 1
ATOM 3450 C CA . LEU B 1 162 ? 11.273 14.117 16.234 1 97 162 LEU B CA 1
ATOM 3451 C C . LEU B 1 162 ? 10.656 15.5 16.438 1 97 162 LEU B C 1
ATOM 3453 O O . LEU B 1 162 ? 10.648 16.016 17.547 1 97 162 LEU B O 1
ATOM 3457 N N . LEU B 1 163 ? 10.172 16.016 15.352 1 98.25 163 LEU B N 1
ATOM 3458 C CA . LEU B 1 163 ? 9.477 17.297 15.461 1 98.25 163 LEU B CA 1
ATOM 3459 C C . LEU B 1 163 ? 7.992 17.094 15.734 1 98.25 163 LEU B C 1
ATOM 3461 O O . LEU B 1 163 ? 7.375 16.188 15.172 1 98.25 163 LEU B O 1
ATOM 3465 N N . VAL B 1 164 ? 7.453 17.938 16.578 1 98.56 164 VAL B N 1
ATOM 3466 C CA . VAL B 1 164 ? 6.027 17.922 16.891 1 98.56 164 VAL B CA 1
ATOM 3467 C C . VAL B 1 164 ? 5.371 19.188 16.344 1 98.56 164 VAL B C 1
ATOM 3469 O O . VAL B 1 164 ? 5.828 20.297 16.625 1 98.56 164 VAL B O 1
ATOM 3472 N N . LEU B 1 165 ? 4.359 19 15.547 1 98.75 165 LEU B N 1
ATOM 3473 C CA . LEU B 1 165 ? 3.615 20.125 14.977 1 98.75 165 LEU B CA 1
ATOM 3474 C C . LEU B 1 165 ? 2.207 20.188 15.555 1 98.75 165 LEU B C 1
ATOM 3476 O O . LEU B 1 165 ? 1.506 19.172 15.617 1 98.75 165 LEU B O 1
ATOM 3480 N N . GLY B 1 166 ? 1.809 21.391 15.984 1 98.62 166 GLY B N 1
ATOM 3481 C CA . GLY B 1 166 ? 0.419 21.609 16.359 1 98.62 166 GLY B CA 1
ATOM 3482 C C . GLY B 1 166 ? -0.487 21.859 15.164 1 98.62 166 GLY B C 1
ATOM 3483 O O . GLY B 1 166 ? -0.14 22.625 14.258 1 98.62 166 GLY B O 1
ATOM 3484 N N . ARG B 1 167 ? -1.629 21.234 15.148 1 97.88 167 ARG B N 1
ATOM 3485 C CA . ARG B 1 167 ? -2.596 21.328 14.055 1 97.88 167 ARG B CA 1
ATOM 3486 C C . ARG B 1 167 ? -4 21.594 14.594 1 97.88 167 ARG B C 1
ATOM 3488 O O . ARG B 1 167 ? -4.402 21 15.602 1 97.88 167 ARG B O 1
ATOM 3495 N N . THR B 1 168 ? -4.742 22.453 13.969 1 97.19 168 THR B N 1
ATOM 3496 C CA . THR B 1 168 ? -6.152 22.656 14.289 1 97.19 168 THR B CA 1
ATOM 3497 C C . THR B 1 168 ? -6.926 23.125 13.062 1 97.19 168 THR B C 1
ATOM 3499 O O . THR B 1 168 ? -6.406 23.875 12.234 1 97.19 168 THR B O 1
ATOM 3502 N N . SER B 1 169 ? -8.141 22.688 12.945 1 93.75 169 SER B N 1
ATOM 3503 C CA . SER B 1 169 ? -9.039 23.141 11.883 1 93.75 169 SER B CA 1
ATOM 3504 C C . SER B 1 169 ? -9.93 24.281 12.352 1 93.75 169 SER B C 1
ATOM 3506 O O . SER B 1 169 ? -10.977 24.547 11.758 1 93.75 169 SER B O 1
ATOM 3508 N N . ALA B 1 170 ? -9.531 25 13.352 1 95.75 170 ALA B N 1
ATOM 3509 C CA . ALA B 1 170 ? -10.359 26 14.008 1 95.75 170 ALA B CA 1
ATOM 3510 C C . ALA B 1 170 ? -10.703 27.141 13.047 1 95.75 170 ALA B C 1
ATOM 3512 O O . ALA B 1 170 ? -11.805 27.703 13.109 1 95.75 170 ALA B O 1
ATOM 3513 N N . ALA B 1 171 ? -9.773 27.484 12.164 1 94.5 171 ALA B N 1
ATOM 3514 C CA . ALA B 1 171 ? -10.039 28.594 11.25 1 94.5 171 ALA B CA 1
ATOM 3515 C C . ALA B 1 171 ? -11.289 28.344 10.414 1 94.5 171 ALA B C 1
ATOM 3517 O O . ALA B 1 171 ? -12.07 29.266 10.156 1 94.5 171 ALA B O 1
ATOM 3518 N N . THR B 1 172 ? -11.461 27.078 10.031 1 88.94 172 THR B N 1
ATOM 3519 C CA . THR B 1 172 ? -12.594 26.688 9.195 1 88.94 172 THR B CA 1
ATOM 3520 C C . THR B 1 172 ? -13.82 26.391 10.062 1 88.94 172 THR B C 1
ATOM 3522 O O . THR B 1 172 ? -14.945 26.719 9.68 1 88.94 172 THR B O 1
ATOM 3525 N N . LEU B 1 173 ? -13.656 25.891 11.25 1 90 173 LEU B N 1
ATOM 3526 C CA . LEU B 1 173 ? -14.766 25.391 12.055 1 90 173 LEU B CA 1
ATOM 3527 C C . LEU B 1 173 ? -15.281 26.484 13 1 90 173 LEU B C 1
ATOM 3529 O O . LEU B 1 173 ? -16.484 26.609 13.211 1 90 173 LEU B O 1
ATOM 3533 N N . ASN B 1 174 ? -14.328 27.25 13.57 1 94.25 174 ASN B N 1
ATOM 3534 C CA . ASN B 1 174 ? -14.688 28.203 14.617 1 94.25 174 ASN B CA 1
ATOM 3535 C C . ASN B 1 174 ? -14.422 29.641 14.188 1 94.25 174 ASN B C 1
ATOM 3537 O O . ASN B 1 174 ? -15 30.578 14.742 1 94.25 174 ASN B O 1
ATOM 3541 N N . GLY B 1 175 ? -13.516 29.844 13.305 1 95.31 175 GLY B N 1
ATOM 3542 C CA . GLY B 1 175 ? -13.086 31.172 12.898 1 95.31 175 GLY B CA 1
ATOM 3543 C C . GLY B 1 175 ? -11.617 31.453 13.172 1 95.31 175 GLY B C 1
ATOM 3544 O O . GLY B 1 175 ? -10.977 30.688 13.906 1 95.31 175 GLY B O 1
ATOM 3545 N N . ILE B 1 176 ? -11.102 32.531 12.656 1 97.19 176 ILE B N 1
ATOM 3546 C CA . ILE B 1 176 ? -9.68 32.812 12.648 1 97.19 176 ILE B CA 1
ATOM 3547 C C . ILE B 1 176 ? -9.219 33.188 14.062 1 97.19 176 ILE B C 1
ATOM 3549 O O . ILE B 1 176 ? -8.094 32.875 14.461 1 97.19 176 ILE B O 1
ATOM 3553 N N . GLU B 1 177 ? -10.047 33.812 14.836 1 97.75 177 GLU B N 1
ATOM 3554 C CA . GLU B 1 177 ? -9.672 34.219 16.188 1 97.75 177 GLU B CA 1
ATOM 3555 C C . GLU B 1 177 ? -9.367 33 17.062 1 97.75 177 GLU B C 1
ATOM 3557 O O . GLU B 1 177 ? -8.367 32.969 17.781 1 97.75 177 GLU B O 1
ATOM 3562 N N . ASP B 1 178 ? -10.219 31.984 16.953 1 98.06 178 ASP B N 1
ATOM 3563 C CA . ASP B 1 178 ? -10 30.766 17.703 1 98.06 178 ASP B CA 1
ATOM 3564 C C . ASP B 1 178 ? -8.734 30.047 17.234 1 98.06 178 ASP B C 1
ATOM 3566 O O . ASP B 1 178 ? -7.953 29.547 18.047 1 98.06 178 ASP B O 1
ATOM 3570 N N . ALA B 1 179 ? -8.516 30.016 15.969 1 98.19 179 ALA B N 1
ATOM 3571 C CA . ALA B 1 179 ? -7.324 29.391 15.414 1 98.19 179 ALA B CA 1
ATOM 3572 C C . ALA B 1 179 ? -6.055 30.047 15.938 1 98.19 179 ALA B C 1
ATOM 3574 O O . ALA B 1 179 ? -5.121 29.375 16.359 1 98.19 179 ALA B O 1
ATOM 3575 N N . VAL B 1 180 ? -6.066 31.375 15.906 1 98.44 180 VAL B N 1
ATOM 3576 C CA . VAL B 1 180 ? -4.914 32.125 16.375 1 98.44 180 VAL B CA 1
ATOM 3577 C C . VAL B 1 180 ? -4.66 31.844 17.844 1 98.44 180 VAL B C 1
ATOM 3579 O O . VAL B 1 180 ? -3.52 31.625 18.266 1 98.44 180 VAL B O 1
ATOM 3582 N N . ALA B 1 181 ? -5.73 31.844 18.641 1 98.69 181 ALA B N 1
ATOM 3583 C CA . ALA B 1 181 ? -5.59 31.562 20.062 1 98.69 181 ALA B CA 1
ATOM 3584 C C . ALA B 1 181 ? -4.988 30.188 20.297 1 98.69 181 ALA B C 1
ATOM 3586 O O . ALA B 1 181 ? -4.07 30.031 21.109 1 98.69 181 ALA B O 1
ATOM 3587 N N . ARG B 1 182 ? -5.445 29.234 19.625 1 98.69 182 ARG B N 1
ATOM 3588 C CA . ARG B 1 182 ? -4.965 27.859 19.766 1 98.69 182 ARG B CA 1
ATOM 3589 C C . ARG B 1 182 ? -3.518 27.734 19.312 1 98.69 182 ARG B C 1
ATOM 3591 O O . ARG B 1 182 ? -2.686 27.141 20 1 98.69 182 ARG B O 1
ATOM 3598 N N . PHE B 1 183 ? -3.172 28.281 18.172 1 98.69 183 PHE B N 1
ATOM 3599 C CA . PHE B 1 183 ? -1.822 28.156 17.641 1 98.69 183 PHE B CA 1
ATOM 3600 C C . PHE B 1 183 ? -0.813 28.859 18.547 1 98.69 183 PHE B C 1
ATOM 3602 O O . PHE B 1 183 ? 0.308 28.375 18.719 1 98.69 183 PHE B O 1
ATOM 3609 N N . LYS B 1 184 ? -1.228 30.016 19.125 1 98.81 184 LYS B N 1
ATOM 3610 C CA . LYS B 1 184 ? -0.364 30.672 20.109 1 98.81 184 LYS B CA 1
ATOM 3611 C C . LYS B 1 184 ? -0.12 29.766 21.312 1 98.81 184 LYS B C 1
ATOM 3613 O O . LYS B 1 184 ? 1.004 29.672 21.812 1 98.81 184 LYS B O 1
ATOM 3618 N N . ALA B 1 185 ? -1.191 29.172 21.734 1 98.75 185 ALA B N 1
ATOM 3619 C CA . ALA B 1 185 ? -1.074 28.281 22.875 1 98.75 185 ALA B CA 1
ATOM 3620 C C . ALA B 1 185 ? -0.216 27.062 22.531 1 98.75 185 ALA B C 1
ATOM 3622 O O . ALA B 1 185 ? 0.548 26.578 23.375 1 98.75 185 ALA B O 1
ATOM 3623 N N . PHE B 1 186 ? -0.361 26.5 21.312 1 98.81 186 PHE B N 1
ATOM 3624 C CA . PHE B 1 186 ? 0.455 25.375 20.875 1 98.81 186 PHE B CA 1
ATOM 3625 C C . PHE B 1 186 ? 1.929 25.766 20.828 1 98.81 186 PHE B C 1
ATOM 3627 O O . PHE B 1 186 ? 2.791 24.984 21.25 1 98.81 186 PHE B O 1
ATOM 3634 N N . GLU B 1 187 ? 2.234 26.953 20.328 1 98.69 187 GLU B N 1
ATOM 3635 C CA . GLU B 1 187 ? 3.607 27.453 20.328 1 98.69 187 GLU B CA 1
ATOM 3636 C C . GLU B 1 187 ? 4.152 27.547 21.75 1 98.69 187 GLU B C 1
ATOM 3638 O O . GLU B 1 187 ? 5.281 27.125 22.016 1 98.69 187 GLU B O 1
ATOM 3643 N N . ALA B 1 188 ? 3.342 28.125 22.609 1 98.56 188 ALA B N 1
ATOM 3644 C CA . ALA B 1 188 ? 3.75 28.266 24 1 98.56 188 ALA B CA 1
ATOM 3645 C C . ALA B 1 188 ? 3.998 26.906 24.641 1 98.56 188 ALA B C 1
ATOM 3647 O O . ALA B 1 188 ? 4.855 26.766 25.516 1 98.56 188 ALA B O 1
ATOM 3648 N N . ALA B 1 189 ? 3.215 25.891 24.156 1 98.19 189 ALA B N 1
ATOM 3649 C CA . ALA B 1 189 ? 3.35 24.531 24.672 1 98.19 189 ALA B CA 1
ATOM 3650 C C . ALA B 1 189 ? 4.648 23.875 24.188 1 98.19 189 ALA B C 1
ATOM 3652 O O . ALA B 1 189 ? 5.051 22.828 24.688 1 98.19 189 ALA B O 1
ATOM 3653 N N . GLY B 1 190 ? 5.285 24.484 23.156 1 97.94 190 GLY B N 1
ATOM 3654 C CA . GLY B 1 190 ? 6.625 24.031 22.781 1 97.94 190 GLY B CA 1
ATOM 3655 C C . GLY B 1 190 ? 6.664 23.266 21.484 1 97.94 190 GLY B C 1
ATOM 3656 O O . GLY B 1 190 ? 7.617 22.531 21.219 1 97.94 190 GLY B O 1
ATOM 3657 N N . VAL B 1 191 ? 5.668 23.328 20.641 1 98.44 191 VAL B N 1
ATOM 3658 C CA . VAL B 1 191 ? 5.73 22.656 19.344 1 98.44 191 VAL B CA 1
ATOM 3659 C C . VAL B 1 191 ? 6.871 23.25 18.516 1 98.44 191 VAL B C 1
ATOM 3661 O O . VAL B 1 191 ? 7.266 24.391 18.719 1 98.44 191 VAL B O 1
ATOM 3664 N N . ASP B 1 192 ? 7.387 22.438 17.625 1 98.12 192 ASP B N 1
ATOM 3665 C CA . ASP B 1 192 ? 8.492 22.844 16.766 1 98.12 192 ASP B CA 1
ATOM 3666 C C . ASP B 1 192 ? 7.984 23.672 15.586 1 98.12 192 ASP B C 1
ATOM 3668 O O . ASP B 1 192 ? 8.734 24.484 15.023 1 98.12 192 ASP B O 1
ATOM 3672 N N . ALA B 1 193 ? 6.785 23.469 15.188 1 98.69 193 ALA B N 1
ATOM 3673 C CA . ALA B 1 193 ? 6.129 24.141 14.07 1 98.69 193 ALA B CA 1
ATOM 3674 C C . ALA B 1 193 ? 4.613 24 14.148 1 98.69 193 ALA B C 1
ATOM 3676 O O . ALA B 1 193 ? 4.098 23.297 15.031 1 98.69 193 ALA B O 1
ATOM 3677 N N . ILE B 1 194 ? 3.955 24.703 13.297 1 98.5 194 ILE B N 1
ATOM 3678 C CA . ILE B 1 194 ? 2.502 24.656 13.18 1 98.5 194 ILE B CA 1
ATOM 3679 C C . ILE B 1 194 ? 2.115 24.156 11.781 1 98.5 194 ILE B C 1
ATOM 3681 O O . ILE B 1 194 ? 2.74 24.531 10.789 1 98.5 194 ILE B O 1
ATOM 3685 N N . PHE B 1 195 ? 1.115 23.281 11.727 1 98.31 195 PHE B N 1
ATOM 3686 C CA . PHE B 1 195 ? 0.581 22.766 10.469 1 98.31 195 PHE B CA 1
ATOM 3687 C C . PHE B 1 195 ? -0.777 23.391 10.164 1 98.31 195 PHE B C 1
ATOM 3689 O O . PHE B 1 195 ? -1.717 23.266 10.953 1 98.31 195 PHE B O 1
ATOM 3696 N N . LEU B 1 196 ? -0.916 24.062 9.055 1 96.5 196 LEU B N 1
ATOM 3697 C CA . LEU B 1 196 ? -2.154 24.703 8.609 1 96.5 196 LEU B CA 1
ATOM 3698 C C . LEU B 1 196 ? -2.912 23.781 7.648 1 96.5 196 LEU B C 1
ATOM 3700 O O . LEU B 1 196 ? -2.537 23.656 6.48 1 96.5 196 LEU B O 1
ATOM 3704 N N . PRO B 1 197 ? -4.031 23.219 8.148 1 93.81 197 PRO B N 1
ATOM 3705 C CA . PRO B 1 197 ? -4.805 22.359 7.25 1 93.81 197 PRO B CA 1
ATOM 3706 C C . PRO B 1 197 ? -5.793 23.141 6.391 1 93.81 197 PRO B C 1
ATOM 3708 O O . PRO B 1 197 ? -6.793 23.656 6.902 1 93.81 197 PRO B O 1
ATOM 3711 N N . GLY B 1 198 ? -5.516 23.312 5.16 1 90.44 198 GLY B N 1
ATOM 3712 C CA . GLY B 1 198 ? -6.484 23.766 4.172 1 90.44 198 GLY B CA 1
ATOM 3713 C C . GLY B 1 198 ? -6.891 25.219 4.355 1 90.44 198 GLY B C 1
ATOM 3714 O O . GLY B 1 198 ? -8.078 25.531 4.383 1 90.44 198 GLY B O 1
ATOM 3715 N N . PRO B 1 199 ? -5.926 26.141 4.59 1 92.06 199 PRO B N 1
ATOM 3716 C CA . PRO B 1 199 ? -6.352 27.547 4.602 1 92.06 199 PRO B CA 1
ATOM 3717 C C . PRO B 1 199 ? -7.141 27.938 3.352 1 92.06 199 PRO B C 1
ATOM 3719 O O . PRO B 1 199 ? -6.844 27.453 2.256 1 92.06 199 PRO B O 1
ATOM 3722 N N . GLN B 1 200 ? -8.117 28.797 3.537 1 92.31 200 GLN B N 1
ATOM 3723 C CA . GLN B 1 200 ? -9.008 29.141 2.436 1 92.31 200 GLN B CA 1
ATOM 3724 C C . GLN B 1 200 ? -8.711 30.547 1.911 1 92.31 200 GLN B C 1
ATOM 3726 O O . GLN B 1 200 ? -9 30.859 0.754 1 92.31 200 GLN B O 1
ATOM 3731 N N . GLN B 1 201 ? -8.18 31.375 2.812 1 92.94 201 GLN B N 1
ATOM 3732 C CA . GLN B 1 201 ? -7.91 32.75 2.461 1 92.94 201 GLN B CA 1
ATOM 3733 C C . GLN B 1 201 ? -6.516 33.188 2.914 1 92.94 201 GLN B C 1
ATOM 3735 O O . GLN B 1 201 ? -6.012 32.688 3.928 1 92.94 201 GLN B O 1
ATOM 3740 N N . ARG B 1 202 ? -5.992 34.094 2.135 1 93.81 202 ARG B N 1
ATOM 3741 C CA . ARG B 1 202 ? -4.672 34.625 2.455 1 93.81 202 ARG B CA 1
ATOM 3742 C C . ARG B 1 202 ? -4.648 35.25 3.855 1 93.81 202 ARG B C 1
ATOM 3744 O O . ARG B 1 202 ? -3.646 35.125 4.566 1 93.81 202 ARG B O 1
ATOM 3751 N N . GLU B 1 203 ? -5.727 35.812 4.211 1 94.56 203 GLU B N 1
ATOM 3752 C CA . GLU B 1 203 ? -5.828 36.5 5.5 1 94.56 203 GLU B CA 1
ATOM 3753 C C . GLU B 1 203 ? -5.652 35.5 6.656 1 94.56 203 GLU B C 1
ATOM 3755 O O . GLU B 1 203 ? -5.145 35.875 7.715 1 94.56 203 GLU B O 1
ATOM 3760 N N . GLN B 1 204 ? -6.086 34.312 6.453 1 96.06 204 GLN B N 1
ATOM 3761 C CA . GLN B 1 204 ? -5.902 33.312 7.484 1 96.06 204 GLN B CA 1
ATOM 3762 C C . GLN B 1 204 ? -4.422 33 7.699 1 96.06 204 GLN B C 1
ATOM 3764 O O . GLN B 1 204 ? -3.957 32.938 8.844 1 96.06 204 GLN B O 1
ATOM 3769 N N . ILE B 1 205 ? -3.676 32.875 6.617 1 96.62 205 ILE B N 1
ATOM 3770 C CA . ILE B 1 205 ? -2.246 32.594 6.688 1 96.62 205 ILE B CA 1
ATOM 3771 C C . ILE B 1 205 ? -1.52 33.781 7.324 1 96.62 205 ILE B C 1
ATOM 3773 O O . ILE B 1 205 ? -0.683 33.594 8.211 1 96.62 205 ILE B O 1
ATOM 3777 N N . ASP B 1 206 ? -1.912 34.969 6.914 1 97.12 206 ASP B N 1
ATOM 3778 C CA . ASP B 1 206 ? -1.293 36.188 7.434 1 97.12 206 ASP B CA 1
ATOM 3779 C C . ASP B 1 206 ? -1.519 36.312 8.938 1 97.12 206 ASP B C 1
ATOM 3781 O O . ASP B 1 206 ? -0.58 36.594 9.695 1 97.12 206 ASP B O 1
ATOM 3785 N N . ALA B 1 207 ? -2.752 36.125 9.344 1 97.69 207 ALA B N 1
ATOM 3786 C CA . ALA B 1 207 ? -3.107 36.25 10.75 1 97.69 207 ALA B CA 1
ATOM 3787 C C . ALA B 1 207 ? -2.326 35.281 11.625 1 97.69 207 ALA B C 1
ATOM 3789 O O . ALA B 1 207 ? -1.814 35.656 12.68 1 97.69 207 ALA B O 1
ATOM 3790 N N . ILE B 1 208 ? -2.238 34.062 11.164 1 97.69 208 ILE B N 1
ATOM 3791 C CA . ILE B 1 208 ? -1.565 33.031 11.945 1 97.69 208 ILE B CA 1
ATOM 3792 C C . ILE B 1 208 ? -0.061 33.281 11.953 1 97.69 208 ILE B C 1
ATOM 3794 O O . ILE B 1 208 ? 0.583 33.219 13 1 97.69 208 ILE B O 1
ATOM 3798 N N . SER B 1 209 ? 0.521 33.594 10.82 1 97.88 209 SER B N 1
ATOM 3799 C CA . SER B 1 209 ? 1.947 33.875 10.703 1 97.88 209 SER B CA 1
ATOM 3800 C C . SER B 1 209 ? 2.352 35.062 11.594 1 97.88 209 SER B C 1
ATOM 3802 O O . SER B 1 209 ? 3.434 35.062 12.18 1 97.88 209 SER B O 1
ATOM 3804 N N . ASP B 1 210 ? 1.529 36 11.703 1 97.94 210 ASP B N 1
ATOM 3805 C CA . ASP B 1 210 ? 1.81 37.188 12.523 1 97.94 210 ASP B CA 1
ATOM 3806 C C . ASP B 1 210 ? 1.738 36.844 14.008 1 97.94 210 ASP B C 1
ATOM 3808 O O . ASP B 1 210 ? 2.42 37.469 14.828 1 97.94 210 ASP B O 1
ATOM 3812 N N . ALA B 1 211 ? 0.912 35.906 14.312 1 98.06 211 ALA B N 1
ATOM 3813 C CA . ALA B 1 211 ? 0.579 35.625 15.711 1 98.06 211 ALA B CA 1
ATOM 3814 C C . ALA B 1 211 ? 1.626 34.688 16.344 1 98.06 211 ALA B C 1
ATOM 3816 O O . ALA B 1 211 ? 1.762 34.656 17.562 1 98.06 211 ALA B O 1
ATOM 3817 N N . VAL B 1 212 ? 2.303 33.938 15.531 1 98.12 212 VAL B N 1
ATOM 3818 C CA . VAL B 1 212 ? 3.258 32.969 16.078 1 98.12 212 VAL B CA 1
ATOM 3819 C C . VAL B 1 212 ? 4.629 33.188 15.445 1 98.12 212 VAL B C 1
ATOM 3821 O O . VAL B 1 212 ? 4.754 33.906 14.445 1 98.12 212 VAL B O 1
ATOM 3824 N N . LYS B 1 213 ? 5.668 32.562 16.016 1 97.88 213 LYS B N 1
ATOM 3825 C CA . LYS B 1 213 ? 7.031 32.781 15.523 1 97.88 213 LYS B CA 1
ATOM 3826 C C . LYS B 1 213 ? 7.602 31.484 14.945 1 97.88 213 LYS B C 1
ATOM 3828 O O . LYS B 1 213 ? 8.555 31.516 14.164 1 97.88 213 LYS B O 1
ATOM 3833 N N . VAL B 1 214 ? 7.039 30.359 15.312 1 98.19 214 VAL B N 1
ATOM 3834 C CA . VAL B 1 214 ? 7.543 29.078 14.844 1 98.19 214 VAL B CA 1
ATOM 3835 C C . VAL B 1 214 ? 7.223 28.906 13.359 1 98.19 214 VAL B C 1
ATOM 3837 O O . VAL B 1 214 ? 6.301 29.531 12.844 1 98.19 214 VAL B O 1
ATOM 3840 N N . PRO B 1 215 ? 8.023 28.047 12.633 1 98.44 215 PRO B N 1
ATOM 3841 C CA . PRO B 1 215 ? 7.738 27.781 11.219 1 98.44 215 PRO B CA 1
ATOM 3842 C C . PRO B 1 215 ? 6.348 27.188 11 1 98.44 215 PRO B C 1
ATOM 3844 O O . PRO B 1 215 ? 5.773 26.609 11.922 1 98.44 215 PRO B O 1
ATOM 3847 N N . LEU B 1 216 ? 5.863 27.438 9.797 1 98.38 216 LEU B N 1
ATOM 3848 C CA . LEU B 1 216 ? 4.574 26.891 9.391 1 98.38 216 LEU B CA 1
ATOM 3849 C C . LEU B 1 216 ? 4.746 25.875 8.266 1 98.38 216 LEU B C 1
ATOM 3851 O O . LEU B 1 216 ? 5.641 26 7.43 1 98.38 216 LEU B O 1
ATOM 3855 N N . LEU B 1 217 ? 3.988 24.828 8.297 1 98.06 217 LEU B N 1
ATOM 3856 C CA . LEU B 1 217 ? 3.732 23.938 7.172 1 98.06 217 LEU B CA 1
ATOM 3857 C C . LEU B 1 217 ? 2.262 23.969 6.77 1 98.06 217 LEU B C 1
ATOM 3859 O O . LEU B 1 217 ? 1.405 24.359 7.57 1 98.06 217 LEU B O 1
ATOM 3863 N N . MET B 1 218 ? 1.987 23.672 5.562 1 95.62 218 MET B N 1
ATOM 3864 C CA . MET B 1 218 ? 0.596 23.734 5.129 1 95.62 218 MET B CA 1
ATOM 3865 C C . MET B 1 218 ? 0.302 22.672 4.082 1 95.62 218 MET B C 1
ATOM 3867 O O . MET B 1 218 ? 1.21 22.203 3.391 1 95.62 218 MET B O 1
ATOM 3871 N N . ALA B 1 219 ? -1.019 22.203 4.027 1 93.56 219 ALA B N 1
ATOM 3872 C CA . ALA B 1 219 ? -1.482 21.328 2.961 1 93.56 219 ALA B CA 1
ATOM 3873 C C . ALA B 1 219 ? -2.922 21.656 2.568 1 93.56 219 ALA B C 1
ATOM 3875 O O . ALA B 1 219 ? -3.689 22.172 3.377 1 93.56 219 ALA B O 1
ATOM 3876 N N . GLY B 1 220 ? -3.258 21.328 1.302 1 87.94 220 GLY B N 1
ATOM 3877 C CA . GLY B 1 220 ? -4.633 21.406 0.835 1 87.94 220 GLY B CA 1
ATOM 3878 C C . GLY B 1 220 ? -5.121 22.828 0.646 1 87.94 220 GLY B C 1
ATOM 3879 O O . GLY B 1 220 ? -6.18 23.203 1.153 1 87.94 220 GLY B O 1
ATOM 3880 N N . ALA B 1 221 ? -4.504 23.672 0.008 1 85.31 221 ALA B N 1
ATOM 3881 C CA . ALA B 1 221 ? -4.926 25.047 -0.215 1 85.31 221 ALA B CA 1
ATOM 3882 C C . ALA B 1 221 ? -5.352 25.266 -1.665 1 85.31 221 ALA B C 1
ATOM 3884 O O . ALA B 1 221 ? -4.867 24.594 -2.568 1 85.31 221 ALA B O 1
ATOM 3885 N N . PRO B 1 222 ? -6.348 26.172 -1.801 1 89.69 222 PRO B N 1
ATOM 3886 C CA . PRO B 1 222 ? -6.695 26.531 -3.18 1 89.69 222 PRO B CA 1
ATOM 3887 C C . PRO B 1 222 ? -5.531 27.172 -3.939 1 89.69 222 PRO B C 1
ATOM 3889 O O . PRO B 1 222 ? -4.562 27.625 -3.324 1 89.69 222 PRO B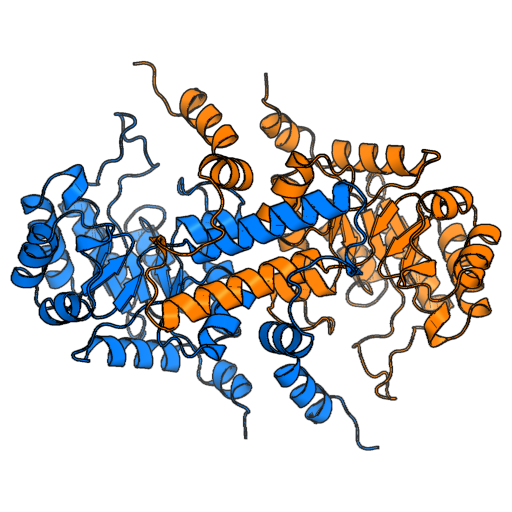 O 1
ATOM 3892 N N . GLU B 1 223 ? -5.688 27.203 -5.199 1 89 223 GLU B N 1
ATOM 3893 C CA . GLU B 1 223 ? -4.633 27.656 -6.102 1 89 223 GLU B CA 1
ATOM 3894 C C . GLU B 1 223 ? -4.125 29.047 -5.699 1 89 223 GLU B C 1
ATOM 3896 O O . GLU B 1 223 ? -2.92 29.297 -5.723 1 89 223 GLU B O 1
ATOM 3901 N N . ALA B 1 224 ? -4.996 29.875 -5.285 1 87.88 224 ALA B N 1
ATOM 3902 C CA . ALA B 1 224 ? -4.668 31.266 -5.008 1 87.88 224 ALA B CA 1
ATOM 3903 C C . ALA B 1 224 ? -3.705 31.391 -3.83 1 87.88 224 ALA B C 1
ATOM 3905 O O . ALA B 1 224 ? -3.035 32.406 -3.666 1 87.88 224 ALA B O 1
ATOM 3906 N N . LEU B 1 225 ? -3.609 30.359 -3.084 1 89.69 225 LEU B N 1
ATOM 3907 C CA . LEU B 1 225 ? -2.775 30.391 -1.888 1 89.69 225 LEU B CA 1
ATOM 3908 C C . LEU B 1 225 ? -1.509 29.562 -2.084 1 89.69 225 LEU B C 1
ATOM 3910 O O . LEU B 1 225 ? -0.706 29.422 -1.158 1 89.69 225 LEU B O 1
ATOM 3914 N N . CYS B 1 226 ? -1.36 29.078 -3.318 1 86.06 226 CYS B N 1
ATOM 3915 C CA . CYS B 1 226 ? -0.285 28.125 -3.553 1 86.06 226 CYS B CA 1
ATOM 3916 C C . CYS B 1 226 ? 0.895 28.781 -4.25 1 86.06 226 CYS B C 1
ATOM 3918 O O . CYS B 1 226 ? 1.342 28.328 -5.301 1 86.06 226 CYS B O 1
ATOM 3920 N N . ASP B 1 227 ? 1.331 29.906 -3.785 1 88.62 227 ASP B N 1
ATOM 3921 C CA . ASP B 1 227 ? 2.523 30.594 -4.281 1 88.62 227 ASP B CA 1
ATOM 3922 C C . ASP B 1 227 ? 3.678 30.469 -3.287 1 88.62 227 ASP B C 1
ATOM 3924 O O . ASP B 1 227 ? 3.699 31.172 -2.268 1 88.62 227 ASP B O 1
ATOM 3928 N N . PRO B 1 228 ? 4.688 29.656 -3.703 1 89.44 228 PRO B N 1
ATOM 3929 C CA . PRO B 1 228 ? 5.773 29.406 -2.752 1 89.44 228 PRO B CA 1
ATOM 3930 C C . PRO B 1 228 ? 6.496 30.688 -2.34 1 89.44 228 PRO B C 1
ATOM 3932 O O . PRO B 1 228 ? 6.977 30.797 -1.208 1 89.44 228 PRO B O 1
ATOM 3935 N N . ALA B 1 229 ? 6.641 31.641 -3.211 1 91.62 229 ALA B N 1
ATOM 3936 C CA . ALA B 1 229 ? 7.285 32.906 -2.861 1 91.62 229 ALA B CA 1
ATOM 3937 C C . ALA B 1 229 ? 6.5 33.625 -1.782 1 91.62 229 ALA B C 1
ATOM 3939 O O . ALA B 1 229 ? 7.082 34.125 -0.817 1 91.62 229 ALA B O 1
ATOM 3940 N N . TYR B 1 230 ? 5.227 33.656 -1.96 1 93.88 230 TYR B N 1
ATOM 3941 C CA . TYR B 1 230 ? 4.371 34.25 -0.936 1 93.88 230 TYR B CA 1
ATOM 3942 C C . TYR B 1 230 ? 4.441 33.469 0.361 1 93.88 230 TYR B C 1
ATOM 3944 O O . TYR B 1 230 ? 4.609 34.031 1.44 1 93.88 230 TYR B O 1
ATOM 3952 N N . LEU B 1 231 ? 4.324 32.156 0.238 1 95.81 231 LEU B N 1
ATOM 3953 C CA . LEU B 1 231 ? 4.324 31.297 1.413 1 95.81 231 LEU B CA 1
ATOM 3954 C C . LEU B 1 231 ? 5.605 31.469 2.219 1 95.81 231 LEU B C 1
ATOM 3956 O O . LEU B 1 231 ? 5.566 31.531 3.451 1 95.81 231 LEU B O 1
ATOM 3960 N N . ALA B 1 232 ? 6.684 31.641 1.532 1 96.25 232 ALA B N 1
ATOM 3961 C CA . ALA B 1 232 ? 7.973 31.828 2.188 1 96.25 232 ALA B CA 1
ATOM 3962 C C . ALA B 1 232 ? 7.992 33.125 3 1 96.25 232 ALA B C 1
ATOM 3964 O O . ALA B 1 232 ? 8.57 33.156 4.09 1 96.25 232 ALA B O 1
ATOM 3965 N N . THR B 1 233 ? 7.355 34.125 2.547 1 96.12 233 THR B N 1
ATOM 3966 C CA . THR B 1 233 ? 7.328 35.406 3.256 1 96.12 233 THR B CA 1
ATOM 3967 C C . THR B 1 233 ? 6.512 35.281 4.543 1 96.12 233 THR B C 1
ATOM 3969 O O . THR B 1 233 ? 6.625 36.125 5.434 1 96.12 233 THR B O 1
ATOM 3972 N N . ARG B 1 234 ? 5.695 34.25 4.598 1 96.81 234 ARG B N 1
ATOM 3973 C CA . ARG B 1 234 ? 4.852 34.062 5.77 1 96.81 234 ARG B CA 1
ATOM 3974 C C . ARG B 1 234 ? 5.371 32.906 6.621 1 96.81 234 ARG B C 1
ATOM 3976 O O . ARG B 1 234 ? 4.617 32.312 7.391 1 96.81 234 ARG B O 1
ATOM 3983 N N . ARG B 1 235 ? 6.57 32.469 6.422 1 97.31 235 ARG B N 1
ATOM 3984 C CA . ARG B 1 235 ? 7.309 31.469 7.18 1 97.31 235 ARG B CA 1
ATOM 3985 C C . ARG B 1 235 ? 6.699 30.094 6.98 1 97.31 235 ARG B C 1
ATOM 3987 O O . ARG B 1 235 ? 6.828 29.219 7.848 1 97.31 235 ARG B O 1
ATOM 3994 N N . VAL B 1 236 ? 5.91 29.922 5.926 1 97.62 236 VAL B N 1
ATOM 3995 C CA . VAL B 1 236 ? 5.582 28.562 5.504 1 97.62 236 VAL B CA 1
ATOM 3996 C C . VAL B 1 236 ? 6.801 27.922 4.848 1 97.62 236 VAL B C 1
ATOM 3998 O O . VAL B 1 236 ? 7.262 28.375 3.795 1 97.62 236 VAL B O 1
ATOM 4001 N N . LYS B 1 237 ? 7.266 26.891 5.48 1 98 237 LYS B N 1
ATOM 4002 C CA . LYS B 1 237 ? 8.562 26.359 5.09 1 98 237 LYS B CA 1
ATOM 4003 C C . LYS B 1 237 ? 8.398 25.125 4.195 1 98 237 LYS B C 1
ATOM 4005 O O . LYS B 1 237 ? 9.297 24.797 3.418 1 98 237 LYS B O 1
ATOM 4010 N N . ALA B 1 238 ? 7.305 24.438 4.32 1 97 238 ALA B N 1
ATOM 4011 C CA . ALA B 1 238 ? 6.969 23.281 3.486 1 97 238 ALA B CA 1
ATOM 4012 C C . ALA B 1 238 ? 5.465 23.203 3.25 1 97 238 ALA B C 1
ATOM 4014 O O . ALA B 1 238 ? 4.668 23.5 4.148 1 97 238 ALA B O 1
ATOM 4015 N N . TRP B 1 239 ? 5.133 22.812 2.016 1 95 239 TRP B N 1
ATOM 4016 C CA . TRP B 1 239 ? 3.713 22.797 1.686 1 95 239 TRP B CA 1
ATOM 4017 C C . TRP B 1 239 ? 3.393 21.688 0.695 1 95 239 TRP B C 1
ATOM 4019 O O . TRP B 1 239 ? 4.289 21.156 0.035 1 95 239 TRP B O 1
ATOM 4029 N N . SER B 1 240 ? 2.131 21.203 0.677 1 92.31 240 SER B N 1
ATOM 4030 C CA . SER B 1 240 ? 1.557 20.297 -0.313 1 92.31 240 SER B CA 1
ATOM 4031 C C . SER B 1 240 ? 0.17 20.75 -0.745 1 92.31 240 SER B C 1
ATOM 4033 O O . SER B 1 240 ? -0.678 21.062 0.096 1 92.31 240 SER B O 1
ATOM 4035 N N . ALA B 1 241 ? -0.089 20.828 -2.057 1 84.81 241 ALA B N 1
ATOM 4036 C CA . ALA B 1 241 ? -1.396 21.266 -2.539 1 84.81 241 ALA B CA 1
ATOM 4037 C C . ALA B 1 241 ? -2.438 20.156 -2.383 1 84.81 241 ALA B C 1
ATOM 4039 O O . ALA B 1 241 ? -3.641 20.422 -2.48 1 84.81 241 ALA B O 1
ATOM 4040 N N . GLY B 1 242 ? -1.976 19 -2.197 1 86.81 242 GLY B N 1
ATOM 4041 C CA . GLY B 1 242 ? -2.904 17.891 -2.061 1 86.81 242 GLY B CA 1
ATOM 4042 C C . GLY B 1 242 ? -2.34 16.578 -2.561 1 86.81 242 GLY B C 1
ATOM 4043 O O . GLY B 1 242 ? -1.133 16.453 -2.775 1 86.81 242 GLY B O 1
ATOM 4044 N N . HIS B 1 243 ? -3.336 15.609 -2.605 1 87.5 243 HIS B N 1
ATOM 4045 C CA . HIS B 1 243 ? -2.889 14.242 -2.848 1 87.5 243 HIS B CA 1
ATOM 4046 C C . HIS B 1 243 ? -3.266 13.781 -4.25 1 87.5 243 HIS B C 1
ATOM 4048 O O . HIS B 1 243 ? -3.561 12.602 -4.461 1 87.5 243 HIS B O 1
ATOM 4054 N N . GLN B 1 244 ? -3.129 14.789 -5.191 1 95.56 244 GLN B N 1
ATOM 4055 C CA . GLN B 1 244 ? -3.625 14.508 -6.535 1 95.56 244 GLN B CA 1
ATOM 4056 C C . GLN B 1 244 ? -2.711 13.531 -7.266 1 95.56 244 GLN B C 1
ATOM 4058 O O . GLN B 1 244 ? -3.133 12.867 -8.219 1 95.56 244 GLN B O 1
ATOM 4063 N N . THR B 1 245 ? -1.459 13.43 -6.859 1 97.81 245 THR B N 1
ATOM 4064 C CA . THR B 1 245 ? -0.6 12.43 -7.484 1 97.81 245 THR B CA 1
ATOM 4065 C C . THR B 1 245 ? -1.125 11.023 -7.219 1 97.81 245 THR B C 1
ATOM 4067 O O . THR B 1 245 ? -1.011 10.141 -8.07 1 97.81 245 THR B O 1
ATOM 4070 N N . PHE B 1 246 ? -1.719 10.789 -6.008 1 98.12 246 PHE B N 1
ATOM 4071 C CA . PHE B 1 246 ? -2.395 9.523 -5.723 1 98.12 246 PHE B CA 1
ATOM 4072 C C . PHE B 1 246 ? -3.566 9.312 -6.672 1 98.12 246 PHE B C 1
ATOM 4074 O O . PHE B 1 246 ? -3.748 8.211 -7.203 1 98.12 246 PHE B O 1
ATOM 4081 N N . SER B 1 247 ? -4.312 10.352 -6.875 1 98 247 SER B N 1
ATOM 4082 C CA . SER B 1 247 ? -5.469 10.305 -7.762 1 98 247 SER B CA 1
ATOM 4083 C C . SER B 1 247 ? -5.062 9.938 -9.188 1 98 247 SER B C 1
ATOM 4085 O O . SER B 1 247 ? -5.754 9.172 -9.859 1 98 247 SER B O 1
ATOM 4087 N N . VAL B 1 248 ? -3.986 10.508 -9.648 1 98.56 248 VAL B N 1
ATOM 4088 C CA . VAL B 1 248 ? -3.49 10.234 -10.992 1 98.56 248 VAL B CA 1
ATOM 4089 C C . VAL B 1 248 ? -3.107 8.758 -11.117 1 98.56 248 VAL B C 1
ATOM 4091 O O . VAL B 1 248 ? -3.471 8.094 -12.086 1 98.56 248 VAL B O 1
ATOM 4094 N N . ALA B 1 249 ? -2.404 8.219 -10.148 1 98.5 249 ALA B N 1
ATOM 4095 C CA . ALA B 1 249 ? -1.999 6.816 -10.148 1 98.5 249 ALA B CA 1
ATOM 4096 C C . ALA B 1 249 ? -3.213 5.895 -10.102 1 98.5 249 ALA B C 1
ATOM 4098 O O . ALA B 1 249 ? -3.26 4.879 -10.805 1 98.5 249 ALA B O 1
ATOM 4099 N N . LEU B 1 250 ? -4.172 6.262 -9.25 1 98.5 250 LEU B N 1
ATOM 4100 C CA . LEU B 1 250 ? -5.395 5.48 -9.102 1 98.5 250 LEU B CA 1
ATOM 4101 C C . LEU B 1 250 ? -6.152 5.395 -10.422 1 98.5 250 LEU B C 1
ATOM 4103 O O . LEU B 1 250 ? -6.625 4.32 -10.805 1 98.5 250 LEU B O 1
ATOM 4107 N N . LYS B 1 251 ? -6.262 6.48 -11.07 1 98.62 251 LYS B N 1
ATOM 4108 C CA . LYS B 1 251 ? -6.965 6.496 -12.352 1 98.62 251 LYS B CA 1
ATOM 4109 C C . LYS B 1 251 ? -6.242 5.633 -13.383 1 98.62 251 LYS B C 1
ATOM 4111 O O . LYS B 1 251 ? -6.879 4.906 -14.148 1 98.62 251 LYS B O 1
ATOM 4116 N N . ALA B 1 252 ? -4.938 5.766 -13.453 1 98.69 252 ALA B N 1
ATOM 4117 C CA . ALA B 1 252 ? -4.152 4.953 -14.383 1 98.69 252 ALA B CA 1
ATOM 4118 C C . ALA B 1 252 ? -4.336 3.467 -14.094 1 98.69 252 ALA B C 1
ATOM 4120 O O . ALA B 1 252 ? -4.453 2.662 -15.023 1 98.69 252 ALA B O 1
ATOM 4121 N N . LEU B 1 253 ? -4.332 3.082 -12.844 1 98.56 253 LEU B N 1
ATOM 4122 C CA . LEU B 1 253 ? -4.57 1.7 -12.438 1 98.56 253 LEU B CA 1
ATOM 4123 C C . LEU B 1 253 ? -5.949 1.232 -12.891 1 98.56 253 LEU B C 1
ATOM 4125 O O . LEU B 1 253 ? -6.078 0.187 -13.531 1 98.56 253 LEU B O 1
ATOM 4129 N N . HIS B 1 254 ? -6.93 2.047 -12.562 1 98.62 254 HIS B N 1
ATOM 4130 C CA . HIS B 1 254 ? -8.297 1.723 -12.945 1 98.62 254 HIS B CA 1
ATOM 4131 C C . HIS B 1 254 ? -8.406 1.497 -14.445 1 98.62 254 HIS B C 1
ATOM 4133 O O . HIS B 1 254 ? -8.938 0.472 -14.891 1 98.62 254 HIS B O 1
ATOM 4139 N N . ASP B 1 255 ? -7.922 2.482 -15.203 1 98.56 255 ASP B N 1
ATOM 4140 C CA . ASP B 1 255 ? -8.062 2.426 -16.656 1 98.56 255 ASP B CA 1
ATOM 4141 C C . ASP B 1 255 ? -7.336 1.215 -17.234 1 98.56 255 ASP B C 1
ATOM 4143 O O . ASP B 1 255 ? -7.832 0.561 -18.156 1 98.56 255 ASP B O 1
ATOM 4147 N N . SER B 1 256 ? -6.188 0.914 -16.734 1 98.5 256 SER B N 1
ATOM 4148 C CA . SER B 1 256 ? -5.43 -0.23 -17.234 1 98.5 256 SER B CA 1
ATOM 4149 C C . SER B 1 256 ? -6.105 -1.545 -16.859 1 98.5 256 SER B C 1
ATOM 4151 O O . SER B 1 256 ? -6.16 -2.475 -17.672 1 98.5 256 SER B O 1
ATOM 4153 N N . MET B 1 257 ? -6.613 -1.689 -15.648 1 98.19 257 MET B N 1
ATOM 4154 C CA . MET B 1 257 ? -7.348 -2.883 -15.227 1 98.19 257 MET B CA 1
ATOM 4155 C C . MET B 1 257 ? -8.594 -3.082 -16.078 1 98.19 257 MET B C 1
ATOM 4157 O O . MET B 1 257 ? -8.945 -4.215 -16.422 1 98.19 257 MET B O 1
ATOM 4161 N N . GLN B 1 258 ? -9.258 -1.935 -16.375 1 98.25 258 GLN B N 1
ATOM 4162 C CA . GLN B 1 258 ? -10.445 -2.008 -17.219 1 98.25 258 GLN B CA 1
ATOM 4163 C C . GLN B 1 258 ? -10.094 -2.535 -18.609 1 98.25 258 GLN B C 1
ATOM 4165 O O . GLN B 1 258 ? -10.828 -3.348 -19.172 1 98.25 258 GLN B O 1
ATOM 4170 N N . LEU B 1 259 ? -8.992 -2.072 -19.172 1 97.94 259 LEU B N 1
ATOM 4171 C CA . LEU B 1 259 ? -8.547 -2.549 -20.484 1 97.94 259 LEU B CA 1
ATOM 4172 C C . LEU B 1 259 ? -8.258 -4.047 -20.453 1 97.94 259 LEU B C 1
ATOM 4174 O O . LEU B 1 259 ? -8.664 -4.781 -21.344 1 97.94 259 LEU B O 1
ATOM 4178 N N . VAL B 1 260 ? -7.617 -4.523 -19.422 1 96.31 260 VAL B N 1
ATOM 4179 C CA . VAL B 1 260 ? -7.293 -5.941 -19.297 1 96.31 260 VAL B CA 1
ATOM 4180 C C . VAL B 1 260 ? -8.578 -6.754 -19.141 1 96.31 260 VAL B C 1
ATOM 4182 O O . VAL B 1 260 ? -8.742 -7.793 -19.781 1 96.31 260 VAL B O 1
ATOM 4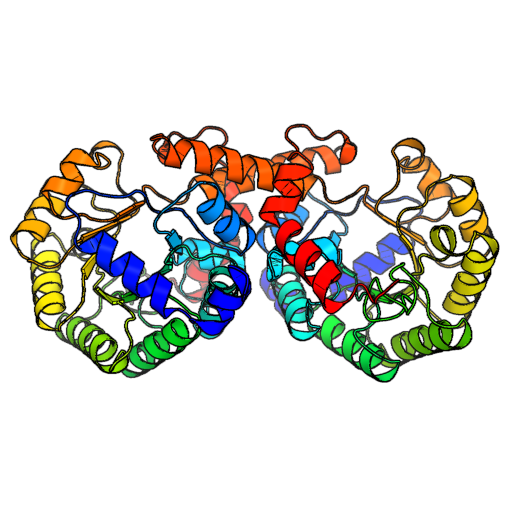185 N N . ARG B 1 261 ? -9.477 -6.242 -18.328 1 95.19 261 ARG B N 1
ATOM 4186 C CA . ARG B 1 261 ? -10.758 -6.914 -18.141 1 95.19 261 ARG B CA 1
ATOM 4187 C C . ARG B 1 261 ? -11.516 -7.047 -19.453 1 95.19 261 ARG B C 1
ATOM 4189 O O . ARG B 1 261 ? -12.219 -8.031 -19.672 1 95.19 261 ARG B O 1
ATOM 4196 N N . SER B 1 262 ? -11.328 -6.09 -20.328 1 94.94 262 SER B N 1
ATOM 4197 C CA . SER B 1 262 ? -12.055 -6.047 -21.594 1 94.94 262 SER B CA 1
ATOM 4198 C C . SER B 1 262 ? -11.312 -6.832 -22.672 1 94.94 262 SER B C 1
ATOM 4200 O O . SER B 1 262 ? -11.75 -6.867 -23.828 1 94.94 262 SER B O 1
ATOM 4202 N N . GLY B 1 263 ? -10.148 -7.363 -22.344 1 92.19 263 GLY B N 1
ATOM 4203 C CA . GLY B 1 263 ? -9.547 -8.289 -23.281 1 92.19 263 GLY B CA 1
ATOM 4204 C C . GLY B 1 263 ? -8.164 -7.863 -23.734 1 92.19 263 GLY B C 1
ATOM 4205 O O . GLY B 1 263 ? -7.469 -8.609 -24.422 1 92.19 263 GLY B O 1
ATOM 4206 N N . THR B 1 264 ? -7.719 -6.68 -23.344 1 93.94 264 THR B N 1
ATOM 4207 C CA . THR B 1 264 ? -6.367 -6.25 -23.672 1 93.94 264 THR B CA 1
ATOM 4208 C C . THR B 1 264 ? -5.332 -7.051 -22.891 1 93.94 264 THR B C 1
ATOM 4210 O O . THR B 1 264 ? -5.48 -7.254 -21.688 1 93.94 264 THR B O 1
ATOM 4213 N N . LEU B 1 265 ? -4.355 -7.547 -23.656 1 93.38 265 LEU B N 1
ATOM 4214 C CA . LEU B 1 265 ? -3.252 -8.195 -22.953 1 93.38 265 LEU B CA 1
ATOM 4215 C C . LEU B 1 265 ? -2.465 -7.188 -22.125 1 93.38 265 LEU B C 1
ATOM 4217 O O . LEU B 1 265 ? -2.137 -6.102 -22.609 1 93.38 265 LEU B O 1
ATOM 4221 N N . SER B 1 266 ? -2.174 -7.492 -20.875 1 92.69 266 SER B N 1
ATOM 4222 C CA . SER B 1 266 ? -1.493 -6.551 -20 1 92.69 266 SER B CA 1
ATOM 4223 C C . SER B 1 266 ? -0.141 -6.137 -20.578 1 92.69 266 SER B C 1
ATOM 4225 O O . SER B 1 266 ? 0.287 -4.992 -20.406 1 92.69 266 SER B O 1
ATOM 4227 N N . LEU B 1 267 ? 0.504 -7.012 -21.312 1 91.12 267 LEU B N 1
ATOM 4228 C CA . LEU B 1 267 ? 1.796 -6.742 -21.938 1 91.12 267 LEU B CA 1
ATOM 4229 C C . LEU B 1 267 ? 1.69 -5.59 -22.938 1 91.12 267 LEU B C 1
ATOM 4231 O O . LEU B 1 267 ? 2.695 -4.957 -23.266 1 91.12 267 LEU B O 1
ATOM 4235 N N . HIS B 1 268 ? 0.5 -5.344 -23.406 1 93.75 268 HIS B N 1
ATOM 4236 C CA . HIS B 1 268 ? 0.296 -4.352 -24.469 1 93.75 268 HIS B CA 1
ATOM 4237 C C . HIS B 1 268 ? -0.281 -3.061 -23.906 1 93.75 268 HIS B C 1
ATOM 4239 O O . HIS B 1 268 ? -0.632 -2.15 -24.656 1 93.75 268 HIS B O 1
ATOM 4245 N N . LEU B 1 269 ? -0.391 -3.023 -22.625 1 96.06 269 LEU B N 1
ATOM 4246 C CA . LEU B 1 269 ? -0.944 -1.813 -22.031 1 96.06 269 LEU B CA 1
ATOM 4247 C C . LEU B 1 269 ? -0.069 -0.604 -22.344 1 96.06 269 LEU B C 1
ATOM 4249 O O . LEU B 1 269 ? 1.158 -0.683 -22.25 1 96.06 269 LEU B O 1
ATOM 4253 N N . PRO B 1 270 ? -0.648 0.467 -22.703 1 96.25 270 PRO B N 1
ATOM 4254 C CA . PRO B 1 270 ? 0.131 1.701 -22.828 1 96.25 270 PRO B CA 1
ATOM 4255 C C . PRO B 1 270 ? 0.535 2.283 -21.469 1 96.25 270 PRO B C 1
ATOM 4257 O O . PRO B 1 270 ? -0.067 1.947 -20.453 1 96.25 270 PRO B O 1
ATOM 4260 N N . GLY B 1 271 ? 1.532 3.133 -21.5 1 96.69 271 GLY B N 1
ATOM 4261 C CA . GLY B 1 271 ? 1.898 3.908 -20.328 1 96.69 271 GLY B CA 1
ATOM 4262 C C . GLY B 1 271 ? 2.639 3.094 -19.281 1 96.69 271 GLY B C 1
ATOM 4263 O O . GLY B 1 271 ? 2.623 3.434 -18.094 1 96.69 271 GLY B O 1
ATOM 4264 N N . GLN B 1 272 ? 3.248 2.016 -19.656 1 97.19 272 GLN B N 1
ATOM 4265 C CA . GLN B 1 272 ? 4.023 1.215 -18.719 1 97.19 272 GLN B CA 1
ATOM 4266 C C . GLN B 1 272 ? 5.344 1.897 -18.359 1 97.19 272 GLN B C 1
ATOM 4268 O O . GLN B 1 272 ? 5.922 2.596 -19.203 1 97.19 272 GLN B O 1
ATOM 4273 N N . ALA B 1 273 ? 5.742 1.702 -17.141 1 97.81 273 ALA B N 1
ATOM 4274 C CA . ALA B 1 273 ? 7.07 2.164 -16.75 1 97.81 273 ALA B CA 1
ATOM 4275 C C . ALA B 1 273 ? 8.156 1.439 -17.547 1 97.81 273 ALA B C 1
ATOM 4277 O O . ALA B 1 273 ? 7.996 0.271 -17.906 1 97.81 273 ALA B O 1
ATOM 4278 N N . SER B 1 274 ? 9.234 2.154 -17.875 1 97.06 274 SER B N 1
ATOM 4279 C CA . SER B 1 274 ? 10.414 1.457 -18.375 1 97.06 274 SER B CA 1
ATOM 4280 C C . SER B 1 274 ? 10.945 0.462 -17.359 1 97.06 274 SER B C 1
ATOM 4282 O O . SER B 1 274 ? 10.656 0.576 -16.156 1 97.06 274 SER B O 1
ATOM 4284 N N . LYS B 1 275 ? 11.695 -0.5 -17.828 1 95.56 275 LYS B N 1
ATOM 4285 C CA . LYS B 1 275 ? 12.352 -1.449 -16.922 1 95.56 275 LYS B CA 1
ATOM 4286 C C . LYS B 1 275 ? 13.211 -0.727 -15.891 1 95.56 275 LYS B C 1
ATOM 4288 O O . LYS B 1 275 ? 13.188 -1.067 -14.711 1 95.56 275 LYS B O 1
ATOM 4293 N N . GLN B 1 276 ? 13.93 0.261 -16.297 1 96.62 276 GLN B N 1
ATOM 4294 C CA . GLN B 1 276 ? 14.82 1.024 -15.422 1 96.62 276 GLN B CA 1
ATOM 4295 C C . GLN B 1 276 ? 14.031 1.733 -14.328 1 96.62 276 GLN B C 1
ATOM 4297 O O . GLN B 1 276 ? 14.414 1.69 -13.156 1 96.62 276 GLN B O 1
ATOM 4302 N N . LEU B 1 277 ? 12.953 2.375 -14.695 1 97.75 277 LEU B N 1
ATOM 4303 C CA . LEU B 1 277 ? 12.133 3.084 -13.711 1 97.75 277 LEU B CA 1
ATOM 4304 C C . LEU B 1 277 ? 11.547 2.113 -12.695 1 97.75 277 LEU B C 1
ATOM 4306 O O . LEU B 1 277 ? 11.562 2.379 -11.492 1 97.75 277 LEU B O 1
ATOM 4310 N N . LEU B 1 278 ? 11.031 1.016 -13.195 1 97.25 278 LEU B N 1
ATOM 4311 C CA . LEU B 1 278 ? 10.461 0.008 -12.305 1 97.25 278 LEU B CA 1
ATOM 4312 C C . LEU B 1 278 ? 11.508 -0.503 -11.32 1 97.25 278 LEU B C 1
ATOM 4314 O O . LEU B 1 278 ? 11.25 -0.588 -10.117 1 97.25 278 LEU B O 1
ATOM 4318 N N . GLU B 1 279 ? 12.68 -0.798 -11.82 1 95.94 279 GLU B N 1
ATOM 4319 C CA . GLU B 1 279 ? 13.742 -1.343 -10.984 1 95.94 279 GLU B CA 1
ATOM 4320 C C . GLU B 1 279 ? 14.195 -0.327 -9.938 1 95.94 279 GLU B C 1
ATOM 4322 O O . GLU B 1 279 ? 14.406 -0.677 -8.781 1 95.94 279 GLU B O 1
ATOM 4327 N N . GLN B 1 280 ? 14.305 0.908 -10.32 1 95.44 280 GLN B N 1
ATOM 4328 C CA . GLN B 1 280 ? 14.703 1.957 -9.391 1 95.44 280 GLN B CA 1
ATOM 4329 C C . GLN B 1 280 ? 13.641 2.17 -8.312 1 95.44 280 GLN B C 1
ATOM 4331 O O . GLN B 1 280 ? 13.969 2.324 -7.133 1 95.44 280 GLN B O 1
ATOM 4336 N N . ALA B 1 281 ? 12.406 2.084 -8.727 1 96.81 281 ALA B N 1
ATOM 4337 C CA . ALA B 1 281 ? 11.305 2.357 -7.816 1 96.81 281 ALA B CA 1
ATOM 4338 C C . ALA B 1 281 ? 11.086 1.192 -6.855 1 96.81 281 ALA B C 1
ATOM 4340 O O . ALA B 1 281 ? 10.367 1.328 -5.859 1 96.81 281 ALA B O 1
ATOM 4341 N N . THR B 1 282 ? 11.758 0.047 -7.137 1 95.81 282 THR B N 1
ATOM 4342 C CA . THR B 1 282 ? 11.547 -1.128 -6.301 1 95.81 282 THR B CA 1
ATOM 4343 C C . THR B 1 282 ? 12.859 -1.603 -5.688 1 95.81 282 THR B C 1
ATOM 4345 O O . THR B 1 282 ? 12.969 -2.75 -5.25 1 95.81 282 THR B O 1
ATOM 4348 N N . GLY B 1 283 ? 13.875 -0.792 -5.758 1 94.31 283 GLY B N 1
ATOM 4349 C CA . GLY B 1 283 ? 15.078 -0.998 -4.965 1 94.31 283 GLY B CA 1
ATOM 4350 C C . GLY B 1 283 ? 16.031 -2.014 -5.574 1 94.31 283 GLY B C 1
ATOM 4351 O O . GLY B 1 283 ? 17 -2.424 -4.938 1 94.31 283 GLY B O 1
ATOM 4352 N N . VAL B 1 284 ? 15.859 -2.434 -6.82 1 92.5 284 VAL B N 1
ATOM 4353 C CA . VAL B 1 284 ? 16.625 -3.494 -7.453 1 92.5 284 VAL B CA 1
ATOM 4354 C C . VAL B 1 284 ? 18.125 -3.145 -7.414 1 92.5 284 VAL B C 1
ATOM 4356 O O . VAL B 1 284 ? 18.953 -3.977 -7.039 1 92.5 284 VAL B O 1
ATOM 4359 N N . PRO B 1 285 ? 18.484 -1.872 -7.762 1 91.5 285 PRO B N 1
ATOM 4360 C CA . PRO B 1 285 ? 19.922 -1.578 -7.754 1 91.5 285 PRO B CA 1
ATOM 4361 C C . PRO B 1 285 ? 20.562 -1.815 -6.391 1 91.5 285 PRO B C 1
ATOM 4363 O O . PRO B 1 285 ? 21.672 -2.373 -6.309 1 91.5 285 PRO B O 1
ATOM 4366 N N . GLU B 1 286 ? 19.922 -1.401 -5.387 1 89.19 286 GLU B N 1
ATOM 4367 C CA . GLU B 1 286 ? 20.438 -1.578 -4.031 1 89.19 286 GLU B CA 1
ATOM 4368 C C . GLU B 1 286 ? 20.562 -3.057 -3.682 1 89.19 286 GLU B C 1
ATOM 4370 O O . GLU B 1 286 ? 21.609 -3.49 -3.18 1 89.19 286 GLU B O 1
ATOM 4375 N N . TYR B 1 287 ? 19.656 -3.838 -3.934 1 89.12 287 TYR B N 1
ATOM 4376 C CA . TYR B 1 287 ? 19.656 -5.25 -3.574 1 89.12 287 TYR B CA 1
ATOM 4377 C C . TYR B 1 287 ? 20.625 -6.035 -4.441 1 89.12 287 TYR B C 1
ATOM 4379 O O . TYR B 1 287 ? 21.234 -7.012 -3.982 1 89.12 287 TYR B O 1
ATOM 4387 N N . ASP B 1 288 ? 20.734 -5.594 -5.691 1 86.75 288 ASP B N 1
ATOM 4388 C CA . ASP B 1 288 ? 21.734 -6.211 -6.559 1 86.75 288 ASP B CA 1
ATOM 4389 C C . ASP B 1 288 ? 23.141 -6.043 -5.977 1 86.75 288 ASP B C 1
ATOM 4391 O O . ASP B 1 288 ? 23.938 -6.98 -5.996 1 86.75 288 ASP B O 1
ATOM 4395 N N . GLU B 1 289 ? 23.391 -4.867 -5.527 1 84.56 289 GLU B N 1
ATOM 4396 C CA . GLU B 1 289 ? 24.688 -4.605 -4.91 1 84.56 289 GLU B CA 1
ATOM 4397 C C . GLU B 1 289 ? 24.922 -5.516 -3.705 1 84.56 289 GLU B C 1
ATOM 4399 O O . GLU B 1 289 ? 25.984 -6.109 -3.566 1 84.56 289 GLU B O 1
ATOM 4404 N N . TRP B 1 290 ? 23.938 -5.637 -2.852 1 81.56 290 TRP B N 1
ATOM 4405 C CA . TRP B 1 290 ? 24.062 -6.469 -1.66 1 81.56 290 TRP B CA 1
ATOM 4406 C C . TRP B 1 290 ? 24.219 -7.938 -2.037 1 81.56 290 TRP B C 1
ATOM 4408 O O . TRP B 1 290 ? 24.984 -8.672 -1.404 1 81.56 290 TRP B O 1
ATOM 4418 N N . THR B 1 291 ? 23.469 -8.336 -3.027 1 80.94 291 THR B N 1
ATOM 4419 C CA . THR B 1 291 ? 23.547 -9.719 -3.48 1 80.94 291 THR B CA 1
ATOM 4420 C C . THR B 1 291 ? 24.953 -10.047 -3.969 1 80.94 291 THR B C 1
ATOM 4422 O O . THR B 1 291 ? 25.516 -11.102 -3.631 1 80.94 291 THR B O 1
ATOM 4425 N N . ARG B 1 292 ? 25.531 -9.18 -4.727 1 79.44 292 ARG B N 1
ATOM 4426 C CA . ARG B 1 292 ? 26.891 -9.375 -5.227 1 79.44 292 ARG B CA 1
ATOM 4427 C C . ARG B 1 292 ? 27.906 -9.406 -4.082 1 79.44 292 ARG B C 1
ATOM 4429 O O . ARG B 1 292 ? 28.828 -10.227 -4.086 1 79.44 292 ARG B O 1
ATOM 4436 N N . GLN B 1 293 ? 27.719 -8.57 -3.195 1 76.69 293 GLN B N 1
ATOM 4437 C CA . GLN B 1 293 ? 28.672 -8.398 -2.107 1 76.69 293 GLN B CA 1
ATOM 4438 C C . GLN B 1 293 ? 28.594 -9.562 -1.121 1 76.69 293 GLN B C 1
ATOM 4440 O O . GLN B 1 293 ? 29.625 -10.039 -0.632 1 76.69 293 GLN B O 1
ATOM 4445 N N . TYR B 1 294 ? 27.359 -9.922 -0.808 1 77.06 294 TYR B N 1
ATOM 4446 C CA . TYR B 1 294 ? 27.234 -10.789 0.358 1 77.06 294 TYR B CA 1
ATOM 4447 C C . TYR B 1 294 ? 26.781 -12.188 -0.051 1 77.06 294 TYR B C 1
ATOM 4449 O O . TYR B 1 294 ? 26.906 -13.141 0.729 1 77.06 294 TYR B O 1
ATOM 4457 N N . LEU B 1 295 ? 26.125 -12.281 -1.175 1 71.5 295 LEU B N 1
ATOM 4458 C CA . LEU B 1 295 ? 25.562 -13.578 -1.531 1 71.5 295 LEU B CA 1
ATOM 4459 C C . LEU B 1 295 ? 26.344 -14.211 -2.682 1 71.5 295 LEU B C 1
ATOM 4461 O O . LEU B 1 295 ? 26.234 -15.414 -2.92 1 71.5 295 LEU B O 1
ATOM 4465 N N . ALA B 1 296 ? 26.906 -13.344 -3.508 1 65.75 296 ALA B N 1
ATOM 4466 C CA . ALA B 1 296 ? 27.688 -13.883 -4.617 1 65.75 296 ALA B CA 1
ATOM 4467 C C . ALA B 1 296 ? 28.969 -14.531 -4.117 1 65.75 296 ALA B C 1
ATOM 4469 O O . ALA B 1 296 ? 29.734 -13.914 -3.369 1 65.75 296 ALA B O 1
ATOM 4470 N N . GLY B 1 297 ? 28.984 -15.633 -3.461 1 53.41 297 GLY B N 1
ATOM 4471 C CA . GLY B 1 297 ? 30.25 -16.328 -3.221 1 53.41 297 GLY B CA 1
ATOM 4472 C C . GLY B 1 297 ? 31.266 -16.109 -4.32 1 53.41 297 GLY B C 1
ATOM 4473 O O . GLY B 1 297 ? 30.922 -15.656 -5.414 1 53.41 297 GLY B O 1
ATOM 4474 N N . GLY B 1 298 ? 32.688 -16.016 -3.902 1 43.56 298 GLY B N 1
ATOM 4475 C CA . GLY B 1 298 ? 33.938 -16.047 -4.641 1 43.56 298 GLY B CA 1
ATOM 4476 C C . GLY B 1 298 ? 33.906 -16.984 -5.828 1 43.56 298 GLY B C 1
ATOM 4477 O O . GLY B 1 298 ? 33.875 -18.203 -5.66 1 43.56 298 GLY B O 1
ATOM 4478 N N . ALA B 1 299 ? 33.188 -16.906 -6.793 1 34.06 299 ALA B N 1
ATOM 4479 C CA . ALA B 1 299 ? 33.781 -17.656 -7.902 1 34.06 299 ALA B CA 1
ATOM 4480 C C . ALA B 1 299 ? 35.156 -17.125 -8.227 1 34.06 299 ALA B C 1
ATOM 4482 O O . ALA B 1 299 ? 35.375 -15.914 -8.266 1 34.06 299 ALA B O 1
#

pLDDT: mean 91.25, std 12.76, range [34.06, 98.81]

Organism: Paraburkholderia xenovorans (strain LB400) (NCBI:txid266265)

Nearest PDB structures (foldseek):
  3b8i-assembly1_C  TM=8.732E-01  e=7.560E-28  Pseudomonas aeruginosa PAO1
  3b8i-assembly1_A  TM=8.593E-01  e=4.990E-27  Pseudomonas aeruginosa PAO1
  3b8i-assembly1_D  TM=8.512E-01  e=8.221E-26  Pseudomonas aeruginosa PAO1
  3eoo-assembly4_L  TM=9.021E-01  e=1.560E-22  Burkholderia pseudomallei 1655
  1zlp-assembly1_B  TM=8.940E-01  e=5.405E-21  Dianthus caryophyllus

InterPro domains:
  IPR015813 Pyruvate/Phosphoenolpyruvate kinase-like domain superfamily [SSF51621] (15-295)
  IPR023687 Oxaloacetate decarboxylase, bacterial [MF_01299] (11-299)
  IPR039556 ICL/PEPM domain [cd00377] (20-258)
  IPR040442 Pyruvate kinase-like domain superfamily [G3DSA:3.20.20.60] (12-297)